Protein AF-0000000070239220 (afdb_homodimer)

Solvent-accessible surface area (backbone atoms only — not comparable to full-atom values): 34976 Å² total; per-residue (Å²): 115,67,66,60,52,52,52,52,50,42,52,51,50,50,53,52,44,49,51,51,50,47,41,50,63,48,52,51,47,48,36,52,53,47,29,53,50,51,44,51,50,52,48,49,52,55,51,51,43,51,50,46,32,50,49,43,51,51,52,51,48,51,51,37,49,49,39,42,51,51,45,46,50,51,21,50,51,42,45,51,52,50,48,52,51,50,51,52,51,44,51,52,46,50,51,46,41,48,52,52,52,50,46,66,74,71,43,52,73,71,55,46,62,73,40,43,66,61,53,51,53,50,52,50,56,49,66,66,61,71,78,90,71,91,55,72,64,49,43,61,66,74,70,52,68,68,43,73,66,58,52,35,48,31,51,48,28,55,63,66,47,47,94,58,44,47,92,70,33,49,27,75,65,19,43,5,42,31,43,45,69,43,93,84,26,35,35,42,32,39,34,96,62,67,53,83,83,69,83,90,48,88,60,19,19,68,59,49,39,32,34,36,33,64,55,68,45,75,70,48,77,46,31,42,38,29,38,36,62,72,31,45,23,36,34,43,39,38,26,33,83,78,47,50,31,70,53,84,50,51,65,41,36,85,14,39,20,91,39,25,46,26,45,34,37,52,70,92,45,35,30,39,23,37,53,65,41,73,44,80,42,88,47,45,49,85,56,50,40,43,30,40,38,40,28,58,80,78,21,37,41,33,36,29,28,70,92,56,49,28,69,70,46,77,48,77,49,88,72,73,68,49,30,20,46,31,40,32,41,76,27,49,38,40,29,49,53,131,114,67,64,61,52,52,54,51,49,44,51,50,49,51,52,51,45,49,52,50,50,47,40,51,62,50,53,50,46,48,37,52,53,47,29,54,52,51,43,50,51,52,49,49,51,55,50,52,42,51,49,44,32,51,50,42,52,52,51,50,49,50,51,38,49,49,39,43,51,51,43,44,50,51,19,49,51,42,46,50,52,50,49,51,50,51,52,52,50,44,50,52,44,49,53,46,40,51,50,50,51,48,46,66,73,71,42,53,74,70,55,46,62,74,40,43,65,61,54,49,54,48,52,50,58,49,67,66,62,72,78,90,72,92,56,72,64,49,44,59,66,75,70,54,67,67,44,72,66,57,51,40,50,30,52,47,29,55,60,69,52,38,90,63,45,46,90,70,35,49,27,75,64,19,43,6,41,31,42,46,68,44,94,84,26,36,34,41,34,38,36,97,60,67,54,83,79,71,79,89,46,87,61,18,21,68,59,49,41,33,33,35,34,63,56,66,44,74,71,49,78,46,32,43,38,31,39,37,62,72,32,46,22,37,33,44,40,38,25,33,82,78,47,49,31,70,52,85,48,51,64,40,35,86,14,39,19,90,39,27,47,26,44,34,36,52,68,79,46,38,30,39,24,38,53,64,41,74,46,81,60,65,47,70,44,80,57,51,41,42,30,41,38,40,29,59,79,76,20,36,40,35,35,29,29,69,92,64,45,29,66,70,46,77,47,77,49,88,73,73,69,49,30,20,47,32,40,31,39,76,29,48,40,38,30,50,53,129

Foldseek 3Di:
DVVVVVVVVVVVVVVVVVVVVCCVVPVVVVVVVVVVVVVVVVVVVVVVVVVVVVVVVVVLVVQLVVLQVVLVVQLVVVVVVVVVVVVVLVVLLVVLVVVVVVCVVPPDPVRCVVCVVVNVVSVVVNVVDDDDDDDCSNDRDPCSNDDQVCVLVVVLVQVVVVVAADPWFWDPLAFEQQWDADPRRFKIFGHPDGNPPDDNDQNYAYPFRKTWTPDWAFAFKHKWKKFCQFAQWKKKFKFDPPQGRYDDDLSNPAQCCQTHWIWTGHHPWIWIGHNNDIDTFPDPDDARMWMWMDHQVQQKIWIARNVVSDTRDMDGDNDDDTMIIMMGGNGGMMGIDD/DVVVVVVVVVVVVVVVVVVVVCCVVPVVVVVVVVVVVVVVVVVVVVVVVVVVVVVVVVVLVVQLVVLQVVLVVQLVVVVVVVVVVVVVLVVLLVVLVVVVVVCVVPPDPVRCVVCVVVNVVSVVVNVVDDDDDDDCSNDRDPCSNDDPVCVLVVLLVCVVVVVPADPWAWDPLAFEQQWDADPRRFKIFGHPDGNPPDDNDQRYAYPFRKTWTPDWAFAFKHKWKKFCQFAQWKKKFKFDPPQGRYDDDLSNPAQCCQTHWIWTGHHQWTWIGHNNDIDTQPDPDDARMWMWMDHQVQQKIWIARNVVSDTRDMDGDNHDPTMIIMMGGNGGMMGIDD

Secondary structure (DSSP, 8-state):
-HHHHHHHHHHHHHHHHHHHHHIIIIIIHHHHHHHHHHHHHHHHHHHHHHHHHHHHHHHHHHHHHHHHHHHHHHHHHHHHHHHHHHHHHHHHHHHHHHHHHHHHHH--HHHHHHTHHHHHHHHHHHHTSPPP---GGGS--GGGG--HHHHHHHHHHHHHSGGGS----B-GGG--TTEEE-TTS-EEEE-SS--S-SPP-TTS-SSS-EEEBS--B-SSEEEEEEE-TT-SEEEEEEEETT---SSSSGGGSTTSSTTEEEEEEETTEEEEEETTEEEEE--SS--SEEEEEEETTTTEEEEEETTTTEEEEEEE----SSEEEEEEESSSEEEEE-/-HHHHHHHHHHHHHHHHHHHHHIIIIIIHHHHHHHHHHHHHHHHHHHHHHHHHHHHHHHHHHHHHHHHHHHHHHHHHHHHHHHHHHHHHHHHHHHHHHHHHHHHHH--HHHHHHTHHHHHHHHHHHHTSPPP---GGGS--GGGG--HHHHHHHHHHHHHTGGG-----B-GGG--TTEEE-TTS-EEEE-SS--S-SPP-TTS-SSS-EEEBS--B-SSEEEEEEE-TT-SEEEEEEEETT---SSSSTTTSTTSSTTEEEEEEETTEEEEEETTEEEE---SS--SEEEEEEETTTTEEEEEETTTTEEEEEEE----SSEEEEEEESSSEEEEE-

Structure (mmCIF, N/CA/C/O backbone):
data_AF-0000000070239220-model_v1
#
loop_
_entity.id
_entity.type
_entity.pdbx_description
1 polymer 'B box and SPRY domain-containing protein'
#
loop_
_atom_site.group_PDB
_atom_site.id
_atom_site.type_symbol
_atom_site.label_atom_id
_atom_site.label_alt_id
_atom_site.label_comp_id
_atom_site.label_asym_id
_atom_site.label_entity_id
_atom_site.label_seq_id
_atom_site.pdbx_PDB_ins_code
_atom_site.Cartn_x
_atom_site.Cartn_y
_atom_site.Cartn_z
_atom_site.occupancy
_atom_site.B_iso_or_equiv
_atom_site.auth_seq_id
_atom_site.auth_comp_id
_atom_site.auth_asym_id
_atom_site.auth_atom_id
_atom_site.pdbx_PDB_model_num
ATOM 1 N N . MET A 1 1 ? 4.785 69.188 37.031 1 77.25 1 MET A N 1
ATOM 2 C CA . MET A 1 1 ? 4.602 68.688 35.688 1 77.25 1 MET A CA 1
ATOM 3 C C . MET A 1 1 ? 5.395 67.375 35.5 1 77.25 1 MET A C 1
ATOM 5 O O . MET A 1 1 ? 4.828 66.312 35.125 1 77.25 1 MET A O 1
ATOM 9 N N . LEU A 1 2 ? 6.551 67.375 36.094 1 84.62 2 LEU A N 1
ATOM 10 C CA . LEU A 1 2 ? 7.418 66.25 35.875 1 84.62 2 LEU A CA 1
ATOM 11 C C . LEU A 1 2 ? 7.02 65.062 36.781 1 84.62 2 LEU A C 1
ATOM 13 O O . LEU A 1 2 ? 7.023 63.906 36.344 1 84.62 2 LEU A O 1
ATOM 17 N N . GLN A 1 3 ? 6.461 65.312 38 1 88.19 3 GLN A N 1
ATOM 18 C CA . GLN A 1 3 ? 6.047 64.312 38.938 1 88.19 3 GLN A CA 1
ATOM 19 C C . GLN A 1 3 ? 4.891 63.469 38.406 1 88.19 3 GLN A C 1
ATOM 21 O O . GLN A 1 3 ? 4.895 62.25 38.5 1 88.19 3 GLN A O 1
ATOM 26 N N . ASN A 1 4 ? 4 64.188 37.812 1 87.81 4 ASN A N 1
ATOM 27 C CA . ASN A 1 4 ? 2.84 63.5 37.25 1 87.81 4 ASN A CA 1
ATOM 28 C C . ASN A 1 4 ? 3.236 62.562 36.125 1 87.81 4 ASN A C 1
ATOM 30 O O . ASN A 1 4 ? 2.674 61.469 35.969 1 87.81 4 ASN A O 1
ATOM 34 N N . LYS A 1 5 ? 4.238 63 35.375 1 88.75 5 LYS A N 1
ATOM 35 C CA . LYS A 1 5 ? 4.707 62.188 34.25 1 88.75 5 LYS A CA 1
ATOM 36 C C . LYS A 1 5 ? 5.379 60.906 34.75 1 88.75 5 LYS A C 1
ATOM 38 O O . LYS A 1 5 ? 5.195 59.812 34.156 1 88.75 5 LYS A O 1
ATOM 43 N N . ILE A 1 6 ? 6.121 60.969 35.844 1 90.81 6 ILE A N 1
ATOM 44 C CA . ILE A 1 6 ? 6.82 59.844 36.406 1 90.81 6 ILE A CA 1
ATOM 45 C C . ILE A 1 6 ? 5.812 58.844 37 1 90.81 6 ILE A C 1
ATOM 47 O O . ILE A 1 6 ? 5.969 57.625 36.875 1 90.81 6 ILE A O 1
ATOM 51 N N . VAL A 1 7 ? 4.789 59.438 37.625 1 92.25 7 VAL A N 1
ATOM 52 C CA . VAL A 1 7 ? 3.746 58.594 38.219 1 92.25 7 VAL A CA 1
ATOM 53 C C . VAL A 1 7 ? 3.039 57.812 37.094 1 92.25 7 VAL A C 1
ATOM 55 O O . VAL A 1 7 ? 2.77 56.625 37.25 1 92.25 7 VAL A O 1
ATOM 58 N N . ASP A 1 8 ? 2.76 58.531 35.969 1 91.56 8 ASP A N 1
ATOM 59 C CA . ASP A 1 8 ? 2.125 57.875 34.844 1 91.56 8 ASP A CA 1
ATOM 60 C C . ASP A 1 8 ? 3.004 56.75 34.281 1 91.56 8 ASP A C 1
ATOM 62 O O . ASP A 1 8 ? 2.504 55.719 33.875 1 91.56 8 ASP A O 1
ATOM 66 N N . GLN A 1 9 ? 4.266 57.031 34.219 1 90.44 9 GLN A N 1
ATOM 67 C CA . GLN A 1 9 ? 5.207 56.031 33.688 1 90.44 9 GLN A CA 1
ATOM 68 C C . GLN A 1 9 ? 5.273 54.812 34.625 1 90.44 9 GLN A C 1
ATOM 70 O O . GLN A 1 9 ? 5.355 53.688 34.156 1 90.44 9 GLN A O 1
ATOM 75 N N . CYS A 1 10 ? 5.238 55 35.906 1 92.12 10 CYS A N 1
ATOM 76 C CA . CYS A 1 10 ? 5.254 53.906 36.875 1 92.12 10 CYS A CA 1
ATOM 77 C C . CYS A 1 10 ? 4.008 53.031 36.75 1 92.12 10 CYS A C 1
ATOM 79 O O . CYS A 1 10 ? 4.082 51.812 36.844 1 92.12 10 CYS A O 1
ATOM 81 N N . GLU A 1 11 ? 2.877 53.688 36.469 1 93.56 11 GLU A N 1
ATOM 82 C CA . GLU A 1 11 ? 1.635 52.938 36.281 1 93.56 11 GLU A CA 1
ATOM 83 C C . GLU A 1 11 ? 1.692 52.094 35 1 93.56 11 GLU A C 1
ATOM 85 O O . GLU A 1 11 ? 1.201 50.969 35 1 93.56 11 GLU A O 1
ATOM 90 N N . ARG A 1 12 ? 2.262 52.688 33.969 1 91.56 12 ARG A N 1
ATOM 91 C CA . ARG A 1 12 ? 2.406 51.938 32.688 1 91.56 12 ARG A CA 1
ATOM 92 C C . ARG A 1 12 ? 3.314 50.75 32.875 1 91.56 12 ARG A C 1
ATOM 94 O O . ARG A 1 12 ? 3.025 49.656 32.344 1 91.56 12 ARG A O 1
ATOM 101 N N . LEU A 1 13 ? 4.375 50.906 33.625 1 92.38 13 LEU A N 1
ATOM 102 C CA . LEU A 1 13 ? 5.312 49.812 33.844 1 92.38 13 LEU A CA 1
ATOM 103 C C . LEU A 1 13 ? 4.664 48.719 34.688 1 92.38 13 LEU A C 1
ATOM 105 O O . LEU A 1 13 ? 4.91 47.531 34.469 1 92.38 13 LEU A O 1
ATOM 109 N N . GLN A 1 14 ? 3.83 49.156 35.594 1 93.12 14 GLN A N 1
ATOM 110 C CA . GLN A 1 14 ? 3.121 48.188 36.438 1 93.12 14 GLN A CA 1
ATOM 111 C C . GLN A 1 14 ? 2.148 47.344 35.594 1 93.12 14 GLN A C 1
ATOM 113 O O . GLN A 1 14 ? 2.025 46.125 35.781 1 93.12 14 GLN A O 1
ATOM 118 N N . LEU A 1 15 ? 1.461 48.062 34.656 1 93.31 15 LEU A N 1
ATOM 119 C CA . LEU A 1 15 ? 0.522 47.375 33.781 1 93.31 15 LEU A CA 1
ATOM 120 C C . LEU A 1 15 ? 1.254 46.406 32.844 1 93.31 15 LEU A C 1
ATOM 122 O O . LEU A 1 15 ? 0.785 45.281 32.594 1 93.31 15 LEU A O 1
ATOM 126 N N . GLN A 1 16 ? 2.326 46.875 32.344 1 92.56 16 GLN A N 1
ATOM 127 C CA . GLN A 1 16 ? 3.135 46.031 31.484 1 92.56 16 GLN A CA 1
ATOM 128 C C . GLN A 1 16 ? 3.641 44.781 32.219 1 92.56 16 GLN A C 1
ATOM 130 O O . GLN A 1 16 ? 3.588 43.656 31.703 1 92.56 16 GLN A O 1
ATOM 135 N N . SER A 1 17 ? 4.129 44.969 33.469 1 93.94 17 SER A N 1
ATOM 136 C CA . SER A 1 17 ? 4.609 43.844 34.281 1 93.94 17 SER A CA 1
ATOM 137 C C . SER A 1 17 ? 3.484 42.875 34.594 1 93.94 17 SER A C 1
ATOM 139 O O . SER A 1 17 ? 3.701 41.656 34.594 1 93.94 17 SER A O 1
ATOM 141 N N . ALA A 1 18 ? 2.34 43.406 34.812 1 94.31 18 ALA A N 1
ATOM 142 C CA . ALA A 1 18 ? 1.188 42.531 35.094 1 94.31 18 ALA A CA 1
ATOM 143 C C . ALA A 1 18 ? 0.81 41.719 33.875 1 94.31 18 ALA A C 1
ATOM 145 O O . ALA A 1 18 ? 0.438 40.531 34.031 1 94.31 18 ALA A O 1
ATOM 146 N N . GLY A 1 19 ? 0.86 42.312 32.719 1 93.31 19 GLY A N 1
ATOM 147 C CA . GLY A 1 19 ? 0.579 41.625 31.5 1 93.31 19 GLY A CA 1
ATOM 148 C C . GLY A 1 19 ? 1.544 40.469 31.234 1 93.31 19 GLY A C 1
ATOM 149 O O . GLY A 1 19 ? 1.129 39.375 30.844 1 93.31 19 GLY A O 1
ATOM 150 N N . ILE A 1 20 ? 2.791 40.719 31.438 1 94.44 20 ILE A N 1
ATOM 151 C CA . ILE A 1 20 ? 3.826 39.719 31.219 1 94.44 20 ILE A CA 1
ATOM 152 C C . ILE A 1 20 ? 3.672 38.594 32.25 1 94.44 20 ILE A C 1
ATOM 154 O O . ILE A 1 20 ? 3.822 37.406 31.922 1 94.44 20 ILE A O 1
ATOM 158 N N . THR A 1 21 ? 3.357 39 33.469 1 94.06 21 THR A N 1
ATOM 159 C CA . THR A 1 21 ? 3.158 38 34.531 1 94.06 21 THR A CA 1
ATOM 160 C C . THR A 1 21 ? 1.992 37.062 34.188 1 94.06 21 THR A C 1
ATOM 162 O O . THR A 1 21 ? 2.08 35.875 34.375 1 94.06 21 THR A O 1
ATOM 165 N N . LYS A 1 22 ? 0.967 37.688 33.719 1 93.75 22 LYS A N 1
ATOM 166 C CA . LYS A 1 22 ? -0.201 36.906 33.312 1 93.75 22 LYS A CA 1
ATOM 167 C C . LYS A 1 22 ? 0.132 35.969 32.156 1 93.75 22 LYS A C 1
ATOM 169 O O . LYS A 1 22 ? -0.291 34.812 32.156 1 93.75 22 LYS A O 1
ATOM 174 N N . TYR A 1 23 ? 0.876 36.469 31.203 1 94.06 23 TYR A N 1
ATOM 175 C CA . TYR A 1 23 ? 1.296 35.688 30.047 1 94.06 23 TYR A CA 1
ATOM 176 C C . TYR A 1 23 ? 2.113 34.469 30.484 1 94.06 23 TYR A C 1
ATOM 178 O O . TYR A 1 23 ? 1.866 33.344 30.047 1 94.06 23 TYR A O 1
ATOM 186 N N . VAL A 1 24 ? 3.004 34.656 31.375 1 92.31 24 VAL A N 1
ATOM 187 C CA . VAL A 1 24 ? 3.895 33.594 31.812 1 92.31 24 VAL A CA 1
ATOM 188 C C . VAL A 1 24 ? 3.113 32.594 32.656 1 92.31 24 VAL A C 1
ATOM 190 O O . VAL A 1 24 ? 3.252 31.375 32.469 1 92.31 24 VAL A O 1
ATOM 193 N N . ALA A 1 25 ? 2.229 33.062 33.469 1 92.38 25 ALA A N 1
ATOM 194 C CA . ALA A 1 25 ? 1.526 32.188 34.406 1 92.38 25 ALA A CA 1
ATOM 195 C C . ALA A 1 25 ? 0.397 31.422 33.719 1 92.38 25 ALA A C 1
ATOM 197 O O . ALA A 1 25 ? 0.183 30.25 34 1 92.38 25 ALA A O 1
ATOM 198 N N . GLU A 1 26 ? -0.271 32.062 32.781 1 92.12 26 GLU A N 1
ATOM 199 C CA . GLU A 1 26 ? -1.47 31.438 32.219 1 92.12 26 GLU A CA 1
ATOM 200 C C . GLU A 1 26 ? -1.203 30.875 30.828 1 92.12 26 GLU A C 1
ATOM 202 O O . GLU A 1 26 ? -1.438 29.703 30.562 1 92.12 26 GLU A O 1
ATOM 207 N N . VAL A 1 27 ? -0.633 31.688 29.969 1 92.31 27 VAL A N 1
ATOM 208 C CA . VAL A 1 27 ? -0.494 31.312 28.578 1 92.31 27 VAL A CA 1
ATOM 209 C C . VAL A 1 27 ? 0.614 30.266 28.422 1 92.31 27 VAL A C 1
ATOM 211 O O . VAL A 1 27 ? 0.403 29.203 27.844 1 92.31 27 VAL A O 1
ATOM 214 N N . LEU A 1 28 ? 1.812 30.516 28.984 1 93.56 28 LEU A N 1
ATOM 215 C CA . LEU A 1 28 ? 2.936 29.594 28.844 1 93.56 28 LEU A CA 1
ATOM 216 C C . LEU A 1 28 ? 2.672 28.297 29.578 1 93.56 28 LEU A C 1
ATOM 218 O O . LEU A 1 28 ? 3.014 27.219 29.078 1 93.56 28 LEU A O 1
ATOM 222 N N . SER A 1 29 ? 2.07 28.422 30.75 1 92.44 29 SER A N 1
ATOM 223 C CA . SER A 1 29 ? 1.716 27.219 31.5 1 92.44 29 SER A CA 1
ATOM 224 C C . SER A 1 29 ? 0.674 26.391 30.75 1 92.44 29 SER A C 1
ATOM 226 O O . SER A 1 29 ? 0.744 25.156 30.734 1 92.44 29 SER A O 1
ATOM 228 N N . GLY A 1 30 ? -0.307 27.047 30.188 1 93.56 30 GLY A N 1
ATOM 229 C CA . GLY A 1 30 ? -1.313 26.375 29.391 1 93.56 30 GLY A CA 1
ATOM 230 C C . GLY A 1 30 ? -0.742 25.703 28.156 1 93.56 30 GLY A C 1
ATOM 231 O O . GLY A 1 30 ? -1.149 24.594 27.797 1 93.56 30 GLY A O 1
ATOM 232 N N . LYS A 1 31 ? 0.193 26.359 27.562 1 93.69 31 LYS A N 1
ATOM 233 C CA . LYS A 1 31 ? 0.838 25.797 26.375 1 93.69 31 LYS A CA 1
ATOM 234 C C . LYS A 1 31 ? 1.637 24.547 26.719 1 93.69 31 LYS A C 1
ATOM 236 O O . LYS A 1 31 ? 1.677 23.594 25.922 1 93.69 31 LYS A O 1
ATOM 241 N N . ASN A 1 32 ? 2.277 24.641 27.844 1 93.12 32 ASN A N 1
ATOM 242 C CA . ASN A 1 32 ? 3.035 23.469 28.281 1 93.12 32 ASN A CA 1
ATOM 243 C C . ASN A 1 32 ? 2.125 22.266 28.516 1 93.12 32 ASN A C 1
ATOM 245 O O . ASN A 1 32 ? 2.449 21.141 28.109 1 93.12 32 ASN A O 1
ATOM 249 N N . GLN A 1 33 ? 1.021 22.531 29.125 1 94.62 33 GLN A N 1
ATOM 250 C CA . GLN A 1 33 ? 0.059 21.453 29.391 1 94.62 33 GLN A CA 1
ATOM 251 C C . GLN A 1 33 ? -0.51 20.906 28.094 1 94.62 33 GLN A C 1
ATOM 253 O O . GLN A 1 33 ? -0.694 19.688 27.953 1 94.62 33 GLN A O 1
ATOM 258 N N . ARG A 1 34 ? -0.78 21.703 27.172 1 94.62 34 ARG A N 1
ATOM 259 C CA . ARG A 1 34 ? -1.303 21.266 25.875 1 94.62 34 ARG A CA 1
ATOM 260 C C . ARG A 1 34 ? -0.269 20.453 25.109 1 94.62 34 ARG A C 1
ATOM 262 O O . ARG A 1 34 ? -0.614 19.484 24.438 1 94.62 34 ARG A O 1
ATOM 269 N N . ALA A 1 35 ? 0.93 20.906 25.203 1 94.88 35 ALA A N 1
ATOM 270 C CA . ALA A 1 35 ? 2.004 20.172 24.531 1 94.88 35 ALA A CA 1
ATOM 271 C C . ALA A 1 35 ? 2.107 18.75 25.062 1 94.88 35 ALA A C 1
ATOM 273 O O . ALA A 1 35 ? 2.25 17.812 24.281 1 94.88 35 ALA A O 1
ATOM 274 N N . VAL A 1 36 ? 1.974 18.594 26.328 1 95.69 36 VAL A N 1
ATOM 275 C CA . VAL A 1 36 ? 2.066 17.281 26.953 1 95.69 36 VAL A CA 1
ATOM 276 C C . VAL A 1 36 ? 0.874 16.422 26.516 1 95.69 36 VAL A C 1
ATOM 278 O O . VAL A 1 36 ? 1.038 15.258 26.141 1 95.69 36 VAL A O 1
ATOM 281 N N . SER A 1 37 ? -0.277 17 26.516 1 95.69 37 SER A N 1
ATOM 282 C CA . SER A 1 37 ? -1.488 16.266 26.172 1 95.69 37 SER A CA 1
ATOM 283 C C . SER A 1 37 ? -1.488 15.875 24.688 1 95.69 37 SER A C 1
ATOM 285 O O . SER A 1 37 ? -1.846 14.75 24.344 1 95.69 37 SER A O 1
ATOM 287 N N . THR A 1 38 ? -1.086 16.797 23.891 1 94.56 38 THR A N 1
ATOM 288 C CA . THR A 1 38 ? -1.058 16.516 22.453 1 94.56 38 THR A CA 1
ATOM 289 C C . THR A 1 38 ? -0.006 15.461 22.125 1 94.56 38 THR A C 1
ATOM 291 O O . THR A 1 38 ? -0.222 14.609 21.25 1 94.56 38 THR A O 1
ATOM 294 N N . ALA A 1 39 ? 1.092 15.578 22.797 1 96.5 39 ALA A N 1
ATOM 295 C CA . ALA A 1 39 ? 2.133 14.57 22.609 1 96.5 39 ALA A CA 1
ATOM 296 C C . ALA A 1 39 ? 1.635 13.18 23 1 96.5 39 ALA A C 1
ATOM 298 O O . ALA A 1 39 ? 1.886 12.195 22.312 1 96.5 39 ALA A O 1
ATOM 299 N N . SER A 1 40 ? 0.919 13.148 24.078 1 96.38 40 SER A N 1
ATOM 300 C CA . SER A 1 40 ? 0.359 11.883 24.547 1 96.38 40 SER A CA 1
ATOM 301 C C . SER A 1 40 ? -0.648 11.32 23.547 1 96.38 40 SER A C 1
ATOM 303 O O . SER A 1 40 ? -0.646 10.125 23.266 1 96.38 40 SER A O 1
ATOM 305 N N . ALA A 1 41 ? -1.457 12.172 23.062 1 93.62 41 ALA A N 1
ATOM 306 C CA . ALA A 1 41 ? -2.441 11.75 22.062 1 93.62 41 ALA A CA 1
ATOM 307 C C . ALA A 1 41 ? -1.759 11.25 20.797 1 93.62 41 ALA A C 1
ATOM 309 O O . ALA A 1 41 ? -2.191 10.258 20.203 1 93.62 41 ALA A O 1
ATOM 310 N N . ALA A 1 42 ? -0.726 11.93 20.422 1 94.94 42 ALA A N 1
ATOM 311 C CA . ALA A 1 42 ? 0.02 11.531 19.234 1 94.94 42 ALA A CA 1
ATOM 312 C C . ALA A 1 42 ? 0.638 10.141 19.406 1 94.94 42 ALA A C 1
ATOM 314 O O . ALA A 1 42 ? 0.595 9.32 18.5 1 94.94 42 ALA A O 1
ATOM 315 N N . ARG A 1 43 ? 1.202 9.898 20.594 1 96.81 43 ARG A N 1
ATOM 316 C CA . ARG A 1 43 ? 1.784 8.586 20.875 1 96.81 43 ARG A CA 1
ATOM 317 C C . ARG A 1 43 ? 0.725 7.492 20.828 1 96.81 43 ARG A C 1
ATOM 319 O O . ARG A 1 43 ? 0.961 6.422 20.266 1 96.81 43 ARG A O 1
ATOM 326 N N . GLU A 1 44 ? -0.384 7.793 21.375 1 94.81 44 GLU A N 1
ATOM 327 C CA . GLU A 1 44 ? -1.465 6.816 21.422 1 94.81 44 GLU A CA 1
ATOM 328 C C . GLU A 1 44 ? -1.938 6.453 20.016 1 94.81 44 GLU A C 1
ATOM 330 O O . GLU A 1 44 ? -2.242 5.289 19.734 1 94.81 44 GLU A O 1
ATOM 335 N N . VAL A 1 45 ? -2.025 7.43 19.188 1 93.62 45 VAL A N 1
ATOM 336 C CA . VAL A 1 45 ? -2.455 7.184 17.812 1 93.62 45 VAL A CA 1
ATOM 337 C C . VAL A 1 45 ? -1.464 6.25 17.125 1 93.62 45 VAL A C 1
ATOM 339 O O . VAL A 1 45 ? -1.865 5.289 16.469 1 93.62 45 VAL A O 1
ATOM 342 N N . VAL A 1 46 ? -0.182 6.469 17.281 1 96.19 46 VAL A N 1
ATOM 343 C CA . VAL A 1 46 ? 0.859 5.652 16.672 1 96.19 46 VAL A CA 1
ATOM 344 C C . VAL A 1 46 ? 0.745 4.211 17.172 1 96.19 46 VAL A C 1
ATOM 346 O O . VAL A 1 46 ? 0.75 3.273 16.359 1 96.19 46 VAL A O 1
ATOM 349 N N . ILE A 1 47 ? 0.517 4.09 18.438 1 96.94 47 ILE A N 1
ATOM 350 C CA . ILE A 1 47 ? 0.461 2.77 19.047 1 96.94 47 ILE A CA 1
ATOM 351 C C . ILE A 1 47 ? -0.796 2.037 18.578 1 96.94 47 ILE A C 1
ATOM 353 O O . ILE A 1 47 ? -0.739 0.857 18.219 1 96.94 47 ILE A O 1
ATOM 357 N N . GLN A 1 48 ? -1.854 2.73 18.562 1 94.5 48 GLN A N 1
ATOM 358 C CA . GLN A 1 48 ? -3.119 2.125 18.156 1 94.5 48 GLN A CA 1
ATOM 359 C C . GLN A 1 48 ? -3.074 1.669 16.703 1 94.5 48 GLN A C 1
ATOM 361 O O . GLN A 1 48 ? -3.518 0.566 16.375 1 94.5 48 GLN A O 1
ATOM 366 N N . ARG A 1 49 ? -2.572 2.49 15.844 1 93.81 49 ARG A N 1
ATOM 367 C CA . ARG A 1 49 ? -2.52 2.164 14.422 1 93.81 49 ARG A CA 1
ATOM 368 C C . ARG A 1 49 ? -1.608 0.967 14.164 1 93.81 49 ARG A C 1
ATOM 370 O O . ARG A 1 49 ? -1.972 0.049 13.43 1 93.81 49 ARG A O 1
ATOM 377 N N . LEU A 1 50 ? -0.466 0.978 14.859 1 96.5 50 LEU A N 1
ATOM 378 C CA . LEU A 1 50 ? 0.466 -0.122 14.633 1 96.5 50 LEU A CA 1
ATOM 379 C C . LEU A 1 50 ? -0.051 -1.41 15.266 1 96.5 50 LEU A C 1
ATOM 381 O O . LEU A 1 50 ? 0.216 -2.504 14.766 1 96.5 50 LEU A O 1
ATOM 385 N N . SER A 1 51 ? -0.819 -1.246 16.375 1 95.25 51 SER A N 1
ATOM 386 C CA . SER A 1 51 ? -1.438 -2.42 16.984 1 95.25 51 SER A CA 1
ATOM 387 C C . SER A 1 51 ? -2.422 -3.084 16.016 1 95.25 51 SER A C 1
ATOM 389 O O . SER A 1 51 ? -2.496 -4.312 15.953 1 95.25 51 SER A O 1
ATOM 391 N N . LEU A 1 52 ? -3.127 -2.295 15.305 1 92.5 52 LEU A N 1
ATOM 392 C CA . LEU A 1 52 ? -4.07 -2.844 14.336 1 92.5 52 LEU A CA 1
ATOM 393 C C . LEU A 1 52 ? -3.334 -3.568 13.211 1 92.5 52 LEU A C 1
ATOM 395 O O . LEU A 1 52 ? -3.775 -4.629 12.758 1 92.5 52 LEU A O 1
ATOM 399 N N . VAL A 1 53 ? -2.252 -3.035 12.766 1 93.94 53 VAL A N 1
ATOM 400 C CA . VAL A 1 53 ? -1.449 -3.658 11.719 1 93.94 53 VAL A CA 1
ATOM 401 C C . VAL A 1 53 ? -0.91 -5 12.211 1 93.94 53 VAL A C 1
ATOM 403 O O . VAL A 1 53 ? -0.957 -5.996 11.484 1 93.94 53 VAL A O 1
ATOM 406 N N . ARG A 1 54 ? -0.441 -4.965 13.445 1 94.88 54 ARG A N 1
ATOM 407 C CA . ARG A 1 54 ? 0.078 -6.199 14.023 1 94.88 54 ARG A CA 1
ATOM 408 C C . ARG A 1 54 ? -1.009 -7.266 14.102 1 94.88 54 ARG A C 1
ATOM 410 O O . ARG A 1 54 ? -0.76 -8.438 13.812 1 94.88 54 ARG A O 1
ATOM 417 N N . SER A 1 55 ? -2.18 -6.832 14.453 1 93.94 55 SER A N 1
ATOM 418 C CA . SER A 1 55 ? -3.299 -7.766 14.523 1 93.94 55 SER A CA 1
ATOM 419 C C . SER A 1 55 ? -3.621 -8.352 13.156 1 93.94 55 SER A C 1
ATOM 421 O O . SER A 1 55 ? -3.906 -9.539 13.031 1 93.94 55 SER A O 1
ATOM 423 N N . LEU A 1 56 ? -3.604 -7.523 12.172 1 92.94 56 LEU A N 1
ATOM 424 C CA . LEU A 1 56 ? -3.834 -7.992 10.812 1 92.94 56 LEU A CA 1
ATOM 425 C C . LEU A 1 56 ? -2.787 -9.023 10.414 1 92.94 56 LEU A C 1
ATOM 427 O O . LEU A 1 56 ? -3.117 -10.047 9.812 1 92.94 56 LEU A O 1
ATOM 431 N N . CYS A 1 57 ? -1.509 -8.734 10.734 1 94.38 57 CYS A N 1
ATOM 432 C CA . CYS A 1 57 ? -0.423 -9.648 10.398 1 94.38 57 CYS A CA 1
ATOM 433 C C . CYS A 1 57 ? -0.613 -11 11.078 1 94.38 57 CYS A C 1
ATOM 435 O O . CYS A 1 57 ? -0.417 -12.047 10.461 1 94.38 57 CYS A O 1
ATOM 437 N N . GLU A 1 58 ? -1.037 -10.953 12.328 1 95.19 58 GLU A N 1
ATOM 438 C CA . GLU A 1 58 ? -1.27 -12.188 13.07 1 95.19 58 GLU A CA 1
ATOM 439 C C . GLU A 1 58 ? -2.408 -12.992 12.461 1 95.19 58 GLU A C 1
ATOM 441 O O . GLU A 1 58 ? -2.297 -14.211 12.297 1 95.19 58 GLU A O 1
ATOM 446 N N . SER A 1 59 ? -3.453 -12.32 12.133 1 94.44 59 SER A N 1
ATOM 447 C CA . SER A 1 59 ? -4.602 -12.992 11.531 1 94.44 59 SER A CA 1
ATOM 448 C C . SER A 1 59 ? -4.242 -13.602 10.188 1 94.44 59 SER A C 1
ATOM 450 O O . SER A 1 59 ? -4.629 -14.734 9.883 1 94.44 59 SER A O 1
ATOM 452 N N . GLU A 1 60 ? -3.533 -12.875 9.414 1 94.94 60 GLU A N 1
ATOM 453 C CA . GLU A 1 60 ? -3.125 -13.367 8.102 1 94.94 60 GLU A CA 1
ATOM 454 C C . GLU A 1 60 ? -2.174 -14.555 8.227 1 94.94 60 GLU A C 1
ATOM 456 O O . GLU A 1 60 ? -2.27 -15.516 7.465 1 94.94 60 GLU A O 1
ATOM 461 N N . GLU A 1 61 ? -1.28 -14.453 9.188 1 97.19 61 GLU A N 1
ATOM 462 C CA . GLU A 1 61 ? -0.359 -15.562 9.422 1 97.19 61 GLU A CA 1
ATOM 463 C C . GLU A 1 61 ? -1.113 -16.844 9.789 1 97.19 61 GLU A C 1
ATOM 465 O O . GLU A 1 61 ? -0.84 -17.906 9.234 1 97.19 61 GLU A O 1
ATOM 470 N N . GLN A 1 62 ? -2.053 -16.672 10.664 1 97.25 62 GLN A N 1
ATOM 471 C CA . GLN A 1 62 ? -2.848 -17.828 11.086 1 97.25 62 GLN A CA 1
ATOM 472 C C . GLN A 1 62 ? -3.646 -18.406 9.914 1 97.25 62 GLN A C 1
ATOM 474 O O . GLN A 1 62 ? -3.699 -19.609 9.734 1 97.25 62 GLN A O 1
ATOM 479 N N . ARG A 1 63 ? -4.223 -17.562 9.164 1 97.12 63 ARG A N 1
ATOM 480 C CA . ARG A 1 63 ? -5.008 -18 8.016 1 97.12 63 ARG A CA 1
ATOM 481 C C . ARG A 1 63 ? -4.148 -18.781 7.035 1 97.12 63 ARG A C 1
ATOM 483 O O . ARG A 1 63 ? -4.531 -19.875 6.605 1 97.12 63 ARG A O 1
ATOM 490 N N . LEU A 1 64 ? -2.986 -18.234 6.688 1 97.81 64 LEU A N 1
ATOM 491 C CA . LEU A 1 64 ? -2.115 -18.875 5.707 1 97.81 64 LEU A CA 1
ATOM 492 C C . LEU A 1 64 ? -1.557 -20.188 6.246 1 97.81 64 LEU A C 1
ATOM 494 O O . LEU A 1 64 ? -1.466 -21.172 5.512 1 97.81 64 LEU A O 1
ATOM 498 N N . LEU A 1 65 ? -1.173 -20.203 7.531 1 98.12 65 LEU A N 1
ATOM 499 C CA . LEU A 1 65 ? -0.653 -21.422 8.125 1 98.12 65 LEU A CA 1
ATOM 500 C C . LEU A 1 65 ? -1.731 -22.5 8.172 1 98.12 65 LEU A C 1
ATOM 502 O O . LEU A 1 65 ? -1.444 -23.688 7.957 1 98.12 65 LEU A O 1
ATOM 506 N N . GLU A 1 66 ? -2.984 -22.094 8.43 1 98.25 66 GLU A N 1
ATOM 507 C CA . GLU A 1 66 ? -4.098 -23.047 8.383 1 98.25 66 GLU A CA 1
ATOM 508 C C . GLU A 1 66 ? -4.305 -23.594 6.973 1 98.25 66 GLU A C 1
ATOM 510 O O . GLU A 1 66 ? -4.602 -24.766 6.793 1 98.25 66 GLU A O 1
ATOM 515 N N . GLN A 1 67 ? -4.148 -22.75 6.035 1 98 67 GLN A N 1
ATOM 516 C CA . GLN A 1 67 ? -4.277 -23.188 4.645 1 98 67 GLN A CA 1
ATOM 517 C C . GLN A 1 67 ? -3.193 -24.188 4.281 1 98 67 GLN A C 1
ATOM 519 O O . GLN A 1 67 ? -3.463 -25.172 3.586 1 98 67 GLN A O 1
ATOM 524 N N . VAL A 1 68 ? -1.968 -23.906 4.715 1 97.81 68 VAL A N 1
ATOM 525 C CA . VAL A 1 68 ? -0.875 -24.828 4.457 1 97.81 68 VAL A CA 1
ATOM 526 C C . VAL A 1 68 ? -1.17 -26.172 5.121 1 97.81 68 VAL A C 1
ATOM 528 O O . VAL A 1 68 ? -0.995 -27.234 4.508 1 97.81 68 VAL A O 1
ATOM 531 N N . HIS A 1 69 ? -1.65 -26.156 6.363 1 97.44 69 HIS A N 1
ATOM 532 C CA . HIS A 1 69 ? -1.995 -27.375 7.086 1 97.44 69 HIS A CA 1
ATOM 533 C C . HIS A 1 69 ? -3.102 -28.141 6.371 1 97.44 69 HIS A C 1
ATOM 535 O O . HIS A 1 69 ? -3.012 -29.359 6.215 1 97.44 69 HIS A O 1
ATOM 541 N N . GLY A 1 70 ? -4.117 -27.406 5.984 1 97.81 70 GLY A N 1
ATOM 542 C CA . GLY A 1 70 ? -5.207 -28.047 5.262 1 97.81 70 GLY A CA 1
ATOM 543 C C . GLY A 1 70 ? -4.762 -28.688 3.965 1 97.81 70 GLY A C 1
ATOM 544 O O . GLY A 1 70 ? -5.195 -29.797 3.643 1 97.81 70 GLY A O 1
ATOM 545 N N . GLU A 1 71 ? -3.918 -28.016 3.236 1 97.94 71 GLU A N 1
ATOM 546 C CA . GLU A 1 71 ? -3.408 -28.547 1.979 1 97.94 71 GLU A CA 1
ATOM 547 C C . GLU A 1 71 ? -2.527 -29.781 2.219 1 97.94 71 GLU A C 1
ATOM 549 O O . GLU A 1 71 ? -2.576 -30.734 1.453 1 97.94 71 GLU A O 1
ATOM 554 N N . GLU A 1 72 ? -1.72 -29.75 3.258 1 96.94 72 GLU A N 1
ATOM 555 C CA . GLU A 1 72 ? -0.894 -30.891 3.623 1 96.94 72 GLU A CA 1
ATOM 556 C C . GLU A 1 72 ? -1.754 -32.094 3.957 1 96.94 72 GLU A C 1
ATOM 558 O O . GLU A 1 72 ? -1.478 -33.219 3.492 1 96.94 72 GLU A O 1
ATOM 563 N N . GLU A 1 73 ? -2.826 -31.922 4.703 1 96.94 73 GLU A N 1
ATOM 564 C CA . GLU A 1 73 ? -3.744 -33 5.07 1 96.94 73 GLU A CA 1
ATOM 565 C C . GLU A 1 73 ? -4.473 -33.531 3.846 1 96.94 73 GLU A C 1
ATOM 567 O O . GLU A 1 73 ? -4.672 -34.75 3.723 1 96.94 73 GLU A O 1
ATOM 572 N N . ARG A 1 74 ? -4.871 -32.594 3.053 1 97.25 74 ARG A N 1
ATOM 573 C CA . ARG A 1 74 ? -5.543 -33.031 1.827 1 97.25 74 ARG A CA 1
ATOM 574 C C . ARG A 1 74 ? -4.641 -33.938 0.994 1 97.25 74 ARG A C 1
ATOM 576 O O . ARG A 1 74 ? -5.078 -34.969 0.528 1 97.25 74 ARG A O 1
ATOM 583 N N . THR A 1 75 ? -3.426 -33.562 0.815 1 96.94 75 THR A N 1
ATOM 584 C CA . THR A 1 75 ? -2.471 -34.344 0.035 1 96.94 75 THR A CA 1
ATOM 585 C C . THR A 1 75 ? -2.213 -35.688 0.695 1 96.94 75 THR A C 1
ATOM 587 O O . THR A 1 75 ? -2.217 -36.719 0.025 1 96.94 75 THR A O 1
ATOM 590 N N . HIS A 1 76 ? -2.047 -35.688 1.995 1 95.5 76 HIS A N 1
ATOM 591 C CA . HIS A 1 76 ? -1.806 -36.938 2.742 1 95.5 76 HIS A CA 1
ATOM 592 C C . HIS A 1 76 ? -2.975 -37.906 2.602 1 95.5 76 HIS A C 1
ATOM 594 O O . HIS A 1 76 ? -2.773 -39.094 2.342 1 95.5 76 HIS A O 1
ATOM 600 N N . GLN A 1 77 ? -4.18 -37.375 2.684 1 96.38 77 GLN A N 1
ATOM 601 C CA . GLN A 1 77 ? -5.375 -38.219 2.561 1 96.38 77 GLN A CA 1
ATOM 602 C C . GLN A 1 77 ? -5.508 -38.781 1.149 1 96.38 77 GLN A C 1
ATOM 604 O O . GLN A 1 77 ? -5.938 -39.906 0.972 1 96.38 77 GLN A O 1
ATOM 609 N N . SER A 1 78 ? -5.121 -38 0.247 1 96.5 78 SER A N 1
ATOM 610 C CA . SER A 1 78 ? -5.164 -38.469 -1.135 1 96.5 78 SER A CA 1
ATOM 611 C C . SER A 1 78 ? -4.18 -39.594 -1.366 1 96.5 78 SER A C 1
ATOM 613 O O . SER A 1 78 ? -4.504 -40.594 -2.037 1 96.5 78 SER A O 1
ATOM 615 N N . ILE A 1 79 ? -2.998 -39.406 -0.795 1 95.31 79 ILE A N 1
ATOM 616 C CA . ILE A 1 79 ? -1.975 -40.438 -0.939 1 95.31 79 ILE A CA 1
ATOM 617 C C . ILE A 1 79 ? -2.418 -41.719 -0.218 1 95.31 79 ILE A C 1
ATOM 619 O O . ILE A 1 79 ? -2.268 -42.812 -0.745 1 95.31 79 ILE A O 1
ATOM 623 N N . LEU A 1 80 ? -3.059 -41.625 0.954 1 94.88 80 LEU A N 1
ATOM 624 C CA . LEU A 1 80 ? -3.549 -42.75 1.712 1 94.88 80 LEU A CA 1
ATOM 625 C C . LEU A 1 80 ? -4.648 -43.5 0.947 1 94.88 80 LEU A C 1
ATOM 627 O O . LEU A 1 80 ? -4.688 -44.719 0.923 1 94.88 80 LEU A O 1
ATOM 631 N N . THR A 1 81 ? -5.508 -42.688 0.367 1 95.38 81 THR A N 1
ATOM 632 C CA . THR A 1 81 ? -6.582 -43.281 -0.425 1 95.38 81 THR A CA 1
ATOM 633 C C . THR A 1 81 ? -6.02 -44.062 -1.613 1 95.38 81 THR A C 1
ATOM 635 O O . THR A 1 81 ? -6.477 -45.156 -1.917 1 95.38 81 THR A O 1
ATOM 638 N N . GLN A 1 82 ? -4.992 -43.438 -2.246 1 94.06 82 GLN A N 1
ATOM 639 C CA . GLN A 1 82 ? -4.344 -44.125 -3.367 1 94.06 82 GLN A CA 1
ATOM 640 C C . GLN A 1 82 ? -3.631 -45.375 -2.908 1 94.06 82 GLN A C 1
ATOM 642 O O . GLN A 1 82 ? -3.684 -46.406 -3.586 1 94.06 82 GLN A O 1
ATOM 647 N N . ARG A 1 83 ? -2.975 -45.344 -1.803 1 93.56 83 ARG A N 1
ATOM 648 C CA . ARG A 1 83 ? -2.283 -46.531 -1.261 1 93.56 83 ARG A CA 1
ATOM 649 C C . ARG A 1 83 ? -3.262 -47.656 -0.978 1 93.56 83 ARG A C 1
ATOM 651 O O . ARG A 1 83 ? -2.992 -48.812 -1.311 1 93.56 83 ARG A O 1
ATOM 658 N N . ALA A 1 84 ? -4.41 -47.344 -0.421 1 95.06 84 ALA A N 1
ATOM 659 C CA . ALA A 1 84 ? -5.434 -48.344 -0.129 1 95.06 84 ALA A CA 1
ATOM 660 C C . ALA A 1 84 ? -5.996 -48.938 -1.415 1 95.06 84 ALA A C 1
ATOM 662 O O . ALA A 1 84 ? -6.184 -50.156 -1.508 1 95.06 84 ALA A O 1
ATOM 663 N N . HIS A 1 85 ? -6.195 -48.094 -2.344 1 94.75 85 HIS A N 1
ATOM 664 C CA . HIS A 1 85 ? -6.727 -48.531 -3.625 1 94.75 85 HIS A CA 1
ATOM 665 C C . HIS A 1 85 ? -5.785 -49.531 -4.293 1 94.75 85 HIS A C 1
ATOM 667 O O . HIS A 1 85 ? -6.211 -50.594 -4.723 1 94.75 85 HIS A O 1
ATOM 673 N N . TRP A 1 86 ? -4.562 -49.188 -4.289 1 94.81 86 TRP A N 1
ATOM 674 C CA . TRP A 1 86 ? -3.611 -50.031 -5 1 94.81 86 TRP A CA 1
ATOM 675 C C . TRP A 1 86 ? -3.287 -51.281 -4.191 1 94.81 86 TRP A C 1
ATOM 677 O O . TRP A 1 86 ? -2.965 -52.344 -4.758 1 94.81 86 TRP A O 1
ATOM 687 N N . ALA A 1 87 ? -3.406 -51.188 -2.877 1 94.06 87 ALA A N 1
ATOM 688 C CA . ALA A 1 87 ? -3.281 -52.406 -2.059 1 94.06 87 ALA A CA 1
ATOM 689 C C . ALA A 1 87 ? -4.383 -53.406 -2.385 1 94.06 87 ALA A C 1
ATOM 691 O O . ALA A 1 87 ? -4.125 -54.594 -2.506 1 94.06 87 ALA A O 1
ATOM 692 N N . GLU A 1 88 ? -5.594 -52.906 -2.596 1 95.12 88 GLU A N 1
ATOM 693 C CA . GLU A 1 88 ? -6.719 -53.75 -2.973 1 95.12 88 GLU A CA 1
ATOM 694 C C . GLU A 1 88 ? -6.523 -54.344 -4.367 1 95.12 88 GLU A C 1
ATOM 696 O O . GLU A 1 88 ? -6.82 -55.5 -4.602 1 95.12 88 GLU A O 1
ATOM 701 N N . ALA A 1 89 ? -6.027 -53.5 -5.191 1 95 89 ALA A N 1
ATOM 702 C CA . ALA A 1 89 ? -5.77 -53.969 -6.551 1 95 89 ALA A CA 1
ATOM 703 C C . ALA A 1 89 ? -4.711 -55.062 -6.57 1 95 89 ALA A C 1
ATOM 705 O O . ALA A 1 89 ? -4.855 -56.062 -7.281 1 95 89 ALA A O 1
ATOM 706 N N . LEU A 1 90 ? -3.686 -54.938 -5.785 1 95.06 90 LEU A N 1
ATOM 707 C CA . LEU A 1 90 ? -2.617 -55.938 -5.707 1 95.06 90 LEU A CA 1
ATOM 708 C C . LEU A 1 90 ? -3.137 -57.25 -5.141 1 95.06 90 LEU A C 1
ATOM 710 O O . LEU A 1 90 ? -2.758 -58.312 -5.605 1 95.06 90 LEU A O 1
ATOM 714 N N . GLN A 1 91 ? -4.027 -57.094 -4.211 1 95.31 91 GLN A N 1
ATOM 715 C CA . GLN A 1 91 ? -4.625 -58.312 -3.633 1 95.31 91 GLN A CA 1
ATOM 716 C C . GLN A 1 91 ? -5.465 -59.062 -4.664 1 95.31 91 GLN A C 1
ATOM 718 O O . GLN A 1 91 ? -5.402 -60.281 -4.75 1 95.31 91 GLN A O 1
ATOM 723 N N . LYS A 1 92 ? -6.172 -58.312 -5.398 1 95 92 LYS A N 1
ATOM 724 C CA . LYS A 1 92 ? -6.996 -58.906 -6.441 1 95 92 LYS A CA 1
ATOM 725 C C . LYS A 1 92 ? -6.133 -59.594 -7.5 1 95 92 LYS A C 1
ATOM 727 O O . LYS A 1 92 ? -6.422 -60.719 -7.914 1 95 92 LYS A O 1
ATOM 732 N N . LEU A 1 93 ? -5.066 -58.938 -7.895 1 94.94 93 LEU A N 1
ATOM 733 C CA . LEU A 1 93 ? -4.172 -59.469 -8.898 1 94.94 93 LEU A CA 1
ATOM 734 C C . LEU A 1 93 ? -3.496 -60.75 -8.391 1 94.94 93 LEU A C 1
ATOM 736 O O . LEU A 1 93 ? -3.383 -61.719 -9.125 1 94.94 93 LEU A O 1
ATOM 740 N N . ASN A 1 94 ? -3.131 -60.75 -7.148 1 93.88 94 ASN A N 1
ATOM 741 C CA . ASN A 1 94 ? -2.49 -61.906 -6.547 1 93.88 94 ASN A CA 1
ATOM 742 C C . ASN A 1 94 ? -3.455 -63.094 -6.438 1 93.88 94 ASN A C 1
ATOM 744 O O . ASN A 1 94 ? -3.066 -64.25 -6.66 1 93.88 94 ASN A O 1
ATOM 748 N N . THR A 1 95 ? -4.723 -62.75 -6.117 1 95.19 95 THR A N 1
ATOM 749 C CA . THR A 1 95 ? -5.734 -63.781 -6.023 1 95.19 95 THR A CA 1
ATOM 750 C C . THR A 1 95 ? -5.977 -64.438 -7.387 1 95.19 95 THR A C 1
ATOM 752 O O . THR A 1 95 ? -6.055 -65.688 -7.5 1 95.19 95 THR A O 1
ATOM 755 N N . ILE A 1 96 ? -6.004 -63.594 -8.359 1 94.81 96 ILE A N 1
ATOM 756 C CA . ILE A 1 96 ? -6.227 -64.062 -9.711 1 94.81 96 ILE A CA 1
ATOM 757 C C . ILE A 1 96 ? -5.035 -64.938 -10.164 1 94.81 96 ILE A C 1
ATOM 759 O O . ILE A 1 96 ? -5.203 -66 -10.68 1 94.81 96 ILE A O 1
ATOM 763 N N . ARG A 1 97 ? -3.854 -64.438 -9.953 1 95 97 ARG A N 1
ATOM 764 C CA . ARG A 1 97 ? -2.641 -65.188 -10.344 1 95 97 ARG A CA 1
ATOM 765 C C . ARG A 1 97 ? -2.543 -66.5 -9.625 1 95 97 ARG A C 1
ATOM 767 O O . ARG A 1 97 ? -2.246 -67.562 -10.25 1 95 97 ARG A O 1
ATOM 774 N N . SER A 1 98 ? -2.854 -66.5 -8.305 1 94.5 98 SER A N 1
ATOM 775 C CA . SER A 1 98 ? -2.807 -67.75 -7.527 1 94.5 98 SER A CA 1
ATOM 776 C C . SER A 1 98 ? -3.822 -68.75 -8.039 1 94.5 98 SER A C 1
ATOM 778 O O . SER A 1 98 ? -3.541 -69.938 -8.086 1 94.5 98 SER A O 1
ATOM 780 N N . SER A 1 99 ? -4.977 -68.25 -8.422 1 94.12 99 SER A N 1
ATOM 781 C CA . SER A 1 99 ? -6.016 -69.125 -8.961 1 94.12 99 SER A CA 1
ATOM 782 C C . SER A 1 99 ? -5.574 -69.75 -10.273 1 94.12 99 SER A C 1
ATOM 784 O O . SER A 1 99 ? -5.777 -70.938 -10.484 1 94.12 99 SER A O 1
ATOM 786 N N . LEU A 1 100 ? -4.914 -68.938 -11.102 1 93.44 100 LEU A N 1
ATOM 787 C CA . LEU A 1 100 ? -4.449 -69.438 -12.391 1 93.44 100 LEU A CA 1
ATOM 788 C C . LEU A 1 100 ? -3.314 -70.438 -12.195 1 93.44 100 LEU A C 1
ATOM 790 O O . LEU A 1 100 ? -3.289 -71.5 -12.844 1 93.44 100 LEU A O 1
ATOM 794 N N . VAL A 1 101 ? -2.422 -70.125 -11.297 1 93.75 101 VAL A N 1
ATOM 795 C CA . VAL A 1 101 ? -1.311 -71.062 -11 1 93.75 101 VAL A CA 1
ATOM 796 C C . VAL A 1 101 ? -1.844 -72.375 -10.43 1 93.75 101 VAL A C 1
ATOM 798 O O . VAL A 1 101 ? -1.355 -73.438 -10.781 1 93.75 101 VAL A O 1
ATOM 801 N N . ASP A 1 102 ? -2.887 -72.25 -9.594 1 93.5 102 ASP A N 1
ATOM 802 C CA . ASP A 1 102 ? -3.512 -73.438 -9.016 1 93.5 102 ASP A CA 1
ATOM 803 C C . ASP A 1 102 ? -4.133 -74.312 -10.102 1 93.5 102 ASP A C 1
ATOM 805 O O . ASP A 1 102 ? -3.986 -75.562 -10.086 1 93.5 102 ASP A O 1
ATOM 809 N N . MET A 1 103 ? -4.711 -73.688 -11.078 1 91.12 103 MET A N 1
ATOM 810 C CA . MET A 1 103 ? -5.32 -74.438 -12.18 1 91.12 103 MET A CA 1
ATOM 811 C C . MET A 1 103 ? -4.25 -75.125 -13.039 1 91.12 103 MET A C 1
ATOM 813 O O . MET A 1 103 ? -4.414 -76.25 -13.445 1 91.12 103 MET A O 1
ATOM 817 N N . LEU A 1 104 ? -3.17 -74.438 -13.258 1 90.69 104 LEU A N 1
ATOM 818 C CA . LEU A 1 104 ? -2.076 -74.938 -14.07 1 90.69 104 LEU A CA 1
ATOM 819 C C . LEU A 1 104 ? -1.408 -76.125 -13.383 1 90.69 104 LEU A C 1
ATOM 821 O O . LEU A 1 104 ? -0.952 -77.062 -14.047 1 90.69 104 LEU A O 1
ATOM 825 N N . THR A 1 105 ? -1.393 -76.125 -12.047 1 91.75 105 THR A N 1
ATOM 826 C CA . THR A 1 105 ? -0.66 -77.125 -11.289 1 91.75 105 THR A CA 1
ATOM 827 C C . THR A 1 105 ? -1.528 -78.312 -11.047 1 91.75 105 THR A C 1
ATOM 829 O O . THR A 1 105 ? -1.022 -79.438 -10.992 1 91.75 105 THR A O 1
ATOM 832 N N . HIS A 1 106 ? -2.854 -78.188 -11.016 1 91.56 106 HIS A N 1
ATOM 833 C CA . HIS A 1 106 ? -3.662 -79.312 -10.516 1 91.56 106 HIS A CA 1
ATOM 834 C C . HIS A 1 106 ? -4.578 -79.875 -11.609 1 91.56 106 HIS A C 1
ATOM 836 O O . HIS A 1 106 ? -5.129 -80.938 -11.477 1 91.56 106 HIS A O 1
ATOM 842 N N . LEU A 1 107 ? -4.793 -79.062 -12.586 1 89.75 107 LEU A N 1
ATOM 843 C CA . LEU A 1 107 ? -5.695 -79.5 -13.633 1 89.75 107 LEU A CA 1
ATOM 844 C C . LEU A 1 107 ? -4.91 -80.062 -14.82 1 89.75 107 LEU A C 1
ATOM 846 O O . LEU A 1 107 ? -3.836 -79.562 -15.148 1 89.75 107 LEU A O 1
ATOM 850 N N . ASP A 1 108 ? -5.445 -81.125 -15.391 1 88.62 108 ASP A N 1
ATOM 851 C CA . ASP A 1 108 ? -4.828 -81.625 -16.609 1 88.62 108 ASP A CA 1
ATOM 852 C C . ASP A 1 108 ? -5.344 -80.875 -17.844 1 88.62 108 ASP A C 1
ATOM 854 O O . ASP A 1 108 ? -6.16 -79.938 -17.703 1 88.62 108 ASP A O 1
ATOM 858 N N . ASP A 1 109 ? -4.832 -81.188 -19.062 1 86.31 109 ASP A N 1
ATOM 859 C CA . ASP A 1 109 ? -5.098 -80.438 -20.281 1 86.31 109 ASP A CA 1
ATOM 860 C C . ASP A 1 109 ? -6.586 -80.438 -20.625 1 86.31 109 ASP A C 1
ATOM 862 O O . ASP A 1 109 ? -7.137 -79.438 -21.047 1 86.31 109 ASP A O 1
ATOM 866 N N . HIS A 1 110 ? -7.219 -81.625 -20.375 1 89.56 110 HIS A N 1
ATOM 867 C CA . HIS A 1 110 ? -8.641 -81.75 -20.688 1 89.56 110 HIS A CA 1
ATOM 868 C C . HIS A 1 110 ? -9.469 -80.875 -19.734 1 89.56 110 HIS A C 1
ATOM 870 O O . HIS A 1 110 ? -10.391 -80.188 -20.172 1 89.56 110 HIS A O 1
ATOM 876 N N . GLN A 1 111 ? -9.086 -80.875 -18.484 1 92 111 GLN A N 1
ATOM 877 C CA . GLN A 1 111 ? -9.789 -80.125 -17.469 1 92 111 GLN A CA 1
ATOM 878 C C . GLN A 1 111 ? -9.594 -78.625 -17.688 1 92 111 GLN A C 1
ATOM 880 O O . GLN A 1 111 ? -10.5 -77.812 -17.453 1 92 111 GLN A O 1
ATOM 885 N N . LEU A 1 112 ? -8.43 -78.25 -18.219 1 89.69 112 LEU A N 1
ATOM 886 C CA . LEU A 1 112 ? -8.109 -76.875 -18.5 1 89.69 112 LEU A CA 1
ATOM 887 C C . LEU A 1 112 ? -8.977 -76.312 -19.641 1 89.69 112 LEU A C 1
ATOM 889 O O . LEU A 1 112 ? -9.438 -75.188 -19.578 1 89.69 112 LEU A O 1
ATOM 893 N N . ILE A 1 113 ? -9.25 -77.125 -20.625 1 88.5 113 ILE A N 1
ATOM 894 C CA . ILE A 1 113 ? -10.07 -76.75 -21.766 1 88.5 113 ILE A CA 1
ATOM 895 C C . ILE A 1 113 ? -11.508 -76.5 -21.312 1 88.5 113 ILE A C 1
ATOM 897 O O . ILE A 1 113 ? -12.188 -75.562 -21.797 1 88.5 113 ILE A O 1
ATOM 901 N N . GLN A 1 114 ? -11.914 -77.312 -20.297 1 91.25 114 GLN A N 1
ATOM 902 C CA . GLN A 1 114 ? -13.273 -77.188 -19.781 1 91.25 114 GLN A CA 1
ATOM 903 C C . GLN A 1 114 ? -13.445 -75.875 -18.984 1 91.25 114 GLN A C 1
ATOM 905 O O . GLN A 1 114 ? -14.547 -75.312 -18.922 1 91.25 114 GLN A O 1
ATOM 910 N N . LYS A 1 115 ? -12.352 -75.438 -18.453 1 91.31 115 LYS A N 1
ATOM 911 C CA . LYS A 1 115 ? -12.391 -74.25 -17.625 1 91.31 115 LYS A CA 1
ATOM 912 C C . LYS A 1 115 ? -11.898 -73.062 -18.406 1 91.31 115 LYS A C 1
ATOM 914 O O . LYS A 1 115 ? -11.508 -72.062 -17.812 1 91.31 115 LYS A O 1
ATOM 919 N N . GLU A 1 116 ? -11.844 -73.125 -19.688 1 89 116 GLU A N 1
ATOM 920 C CA . GLU A 1 116 ? -11.312 -72.062 -20.547 1 89 116 GLU A CA 1
ATOM 921 C C . GLU A 1 116 ? -12.07 -70.75 -20.344 1 89 116 GLU A C 1
ATOM 923 O O . GLU A 1 116 ? -11.469 -69.688 -20.312 1 89 116 GLU A O 1
ATOM 928 N N . GLN A 1 117 ? -13.383 -70.812 -20.234 1 90.75 117 GLN A N 1
ATOM 929 C CA . GLN A 1 117 ? -14.203 -69.625 -20.047 1 90.75 117 GLN A CA 1
ATOM 930 C C . GLN A 1 117 ? -13.891 -68.938 -18.719 1 90.75 117 GLN A C 1
ATOM 932 O O . GLN A 1 117 ? -13.797 -67.75 -18.641 1 90.75 117 GLN A O 1
ATOM 937 N N . GLU A 1 118 ? -13.773 -69.75 -17.641 1 90.38 118 GLU A N 1
ATOM 938 C CA . GLU A 1 118 ? -13.445 -69.188 -16.312 1 90.38 118 GLU A CA 1
ATOM 939 C C . GLU A 1 118 ? -12.078 -68.562 -16.328 1 90.38 118 GLU A C 1
ATOM 941 O O . GLU A 1 118 ? -11.906 -67.5 -15.719 1 90.38 118 GLU A O 1
ATOM 946 N N . ILE A 1 119 ? -11.133 -69.125 -16.953 1 90.12 119 ILE A N 1
ATOM 947 C CA . ILE A 1 119 ? -9.781 -68.625 -17.062 1 90.12 119 ILE A CA 1
ATOM 948 C C . ILE A 1 119 ? -9.828 -67.25 -17.797 1 90.12 119 ILE A C 1
ATOM 950 O O . ILE A 1 119 ? -9.195 -66.312 -17.359 1 90.12 119 ILE A O 1
ATOM 954 N N . PHE A 1 120 ? -10.617 -67.188 -18.828 1 88.56 120 PHE A N 1
ATOM 955 C CA . PHE A 1 120 ? -10.758 -65.938 -19.594 1 88.56 120 PHE A CA 1
ATOM 956 C C . PHE A 1 120 ? -11.383 -64.875 -18.75 1 88.56 120 PHE A C 1
ATOM 958 O O . PHE A 1 120 ? -10.945 -63.688 -18.781 1 88.56 120 PHE A O 1
ATOM 965 N N . GLU A 1 121 ? -12.391 -65.188 -18.031 1 90.94 121 GLU A N 1
ATOM 966 C CA . GLU A 1 121 ? -13.07 -64.188 -17.188 1 90.94 121 GLU A CA 1
ATOM 967 C C . GLU A 1 121 ? -12.141 -63.625 -16.109 1 90.94 121 GLU A C 1
ATOM 969 O O . GLU A 1 121 ? -12.148 -62.438 -15.844 1 90.94 121 GLU A O 1
ATOM 974 N N . ARG A 1 122 ? -11.344 -64.438 -15.5 1 88.81 122 ARG A N 1
ATOM 975 C CA . ARG A 1 122 ? -10.391 -64 -14.477 1 88.81 122 ARG A CA 1
ATOM 976 C C . ARG A 1 122 ? -9.312 -63.125 -15.078 1 88.81 122 ARG A C 1
ATOM 978 O O . ARG A 1 122 ? -8.922 -62.125 -14.461 1 88.81 122 ARG A O 1
ATOM 985 N N . THR A 1 123 ? -8.867 -63.469 -16.266 1 87.06 123 THR A N 1
ATOM 986 C CA . THR A 1 123 ? -7.855 -62.656 -16.953 1 87.06 123 THR A CA 1
ATOM 987 C C . THR A 1 123 ? -8.414 -61.281 -17.328 1 87.06 123 THR A C 1
ATOM 989 O O . THR A 1 123 ? -7.707 -60.281 -17.25 1 87.06 123 THR A O 1
ATOM 992 N N . GLU A 1 124 ? -9.648 -61.312 -17.719 1 90.19 124 GLU A N 1
ATOM 993 C CA . GLU A 1 124 ? -10.297 -60.031 -18.062 1 90.19 124 GLU A CA 1
ATOM 994 C C . GLU A 1 124 ? -10.453 -59.156 -16.844 1 90.19 124 GLU A C 1
ATOM 996 O O . GLU A 1 124 ? -10.32 -57.906 -16.938 1 90.19 124 GLU A O 1
ATOM 1001 N N . GLU A 1 125 ? -10.781 -59.75 -15.766 1 89.44 125 GLU A N 1
ATOM 1002 C CA . GLU A 1 125 ? -10.891 -59 -14.516 1 89.44 125 GLU A CA 1
ATOM 1003 C C . GLU A 1 125 ? -9.57 -58.344 -14.156 1 89.44 125 GLU A C 1
ATOM 1005 O O . GLU A 1 125 ? -9.555 -57.188 -13.68 1 89.44 125 GLU A O 1
ATOM 1010 N N . ALA A 1 126 ? -8.477 -59 -14.359 1 89.38 126 ALA A N 1
ATOM 1011 C CA . ALA A 1 126 ? -7.145 -58.438 -14.086 1 89.38 126 ALA A CA 1
ATOM 1012 C C . ALA A 1 126 ? -6.809 -57.312 -15.047 1 89.38 126 ALA A C 1
ATOM 1014 O O . ALA A 1 126 ? -6.168 -56.344 -14.656 1 89.38 126 ALA A O 1
ATOM 1015 N N . GLU A 1 127 ? -7.25 -57.5 -16.312 1 86.69 127 GLU A N 1
ATOM 1016 C CA . GLU A 1 127 ? -7.004 -56.469 -17.328 1 86.69 127 GLU A CA 1
ATOM 1017 C C . GLU A 1 127 ? -7.746 -55.156 -17 1 86.69 127 GLU A C 1
ATOM 1019 O O . GLU A 1 127 ? -7.367 -54.094 -17.469 1 86.69 127 GLU A O 1
ATOM 1024 N N . GLY A 1 128 ? -8.75 -55.25 -16.203 1 87.62 128 GLY A N 1
ATOM 1025 C CA . GLY A 1 128 ? -9.5 -54.094 -15.797 1 87.62 128 GLY A CA 1
ATOM 1026 C C . GLY A 1 128 ? -8.75 -53.219 -14.812 1 87.62 128 GLY A C 1
ATOM 1027 O O . GLY A 1 128 ? -9.094 -52.031 -14.633 1 87.62 128 GLY A O 1
ATOM 1028 N N . ILE A 1 129 ? -7.738 -53.75 -14.148 1 90.5 129 ILE A N 1
ATOM 1029 C CA . ILE A 1 129 ? -6.906 -53 -13.227 1 90.5 129 ILE A CA 1
ATOM 1030 C C . ILE A 1 129 ? -5.84 -52.219 -14.008 1 90.5 129 ILE A C 1
ATOM 1032 O O . ILE A 1 129 ? -4.891 -52.844 -14.523 1 90.5 129 ILE A O 1
ATOM 1036 N N . LEU A 1 130 ? -6.062 -50.938 -14.133 1 84.75 130 LEU A N 1
ATOM 1037 C CA . LEU A 1 130 ? -5.195 -50.094 -14.953 1 84.75 130 LEU A CA 1
ATOM 1038 C C . LEU A 1 130 ? -3.932 -49.688 -14.188 1 84.75 130 LEU A C 1
ATOM 1040 O O . LEU A 1 130 ? -3.824 -49.938 -12.984 1 84.75 130 LEU A O 1
ATOM 1044 N N . ASP A 1 131 ? -2.984 -49.156 -14.922 1 88.06 131 ASP A N 1
ATOM 1045 C CA . ASP A 1 131 ? -1.714 -48.719 -14.352 1 88.06 131 ASP A CA 1
ATOM 1046 C C . ASP A 1 131 ? -1.871 -47.406 -13.602 1 88.06 131 ASP A C 1
ATOM 1048 O O . ASP A 1 131 ? -2.74 -46.594 -13.938 1 88.06 131 ASP A O 1
ATOM 1052 N N . PRO A 1 132 ? -1.024 -47.25 -12.539 1 89.31 132 PRO A N 1
ATOM 1053 C CA . PRO A 1 132 ? -1.05 -45.969 -11.812 1 89.31 132 PRO A CA 1
ATOM 1054 C C . PRO A 1 132 ? -0.704 -44.781 -12.695 1 89.31 132 PRO A C 1
ATOM 1056 O O . PRO A 1 132 ? 0.126 -44.875 -13.602 1 89.31 132 PRO A O 1
ATOM 1059 N N . GLN A 1 133 ? -1.478 -43.719 -12.5 1 85.38 133 GLN A N 1
ATOM 1060 C CA . GLN A 1 133 ? -1.233 -42.5 -13.25 1 85.38 133 GLN A CA 1
ATOM 1061 C C . GLN A 1 133 ? -0.912 -41.344 -12.312 1 85.38 133 GLN A C 1
ATOM 1063 O O . GLN A 1 133 ? -1.317 -41.344 -11.148 1 85.38 133 GLN A O 1
ATOM 1068 N N . GLU A 1 134 ? -0.134 -40.438 -12.859 1 84.88 134 GLU A N 1
ATOM 1069 C CA . GLU A 1 134 ? 0.187 -39.219 -12.102 1 84.88 134 GLU A CA 1
ATOM 1070 C C . GLU A 1 134 ? -1.037 -38.312 -11.953 1 84.88 134 GLU A C 1
ATOM 1072 O O . GLU A 1 134 ? -1.861 -38.219 -12.867 1 84.88 134 GLU A O 1
ATOM 1077 N N . SER A 1 135 ? -1.204 -37.844 -10.711 1 86.69 135 SER A N 1
ATOM 1078 C CA . SER A 1 135 ? -2.311 -36.938 -10.43 1 86.69 135 SER A CA 1
ATOM 1079 C C . SER A 1 135 ? -1.839 -35.719 -9.633 1 86.69 135 SER A C 1
ATOM 1081 O O . SER A 1 135 ? -0.976 -35.844 -8.758 1 86.69 135 SER A O 1
ATOM 1083 N N . GLU A 1 136 ? -2.436 -34.562 -9.93 1 88.94 136 GLU A N 1
ATOM 1084 C CA . GLU A 1 136 ? -2.121 -33.344 -9.203 1 88.94 136 GLU A CA 1
ATOM 1085 C C . GLU A 1 136 ? -2.596 -33.438 -7.754 1 88.94 136 GLU A C 1
ATOM 1087 O O . GLU A 1 136 ? -2.039 -32.75 -6.875 1 88.94 136 GLU A O 1
ATOM 1092 N N . LYS A 1 137 ? -3.559 -34.25 -7.629 1 91.38 137 LYS A N 1
ATOM 1093 C CA . LYS A 1 137 ? -4.141 -34.375 -6.301 1 91.38 137 LYS A CA 1
ATOM 1094 C C . LYS A 1 137 ? -3.146 -35 -5.324 1 91.38 137 LYS A C 1
ATOM 1096 O O . LYS A 1 137 ? -3.332 -34.938 -4.105 1 91.38 137 LYS A O 1
ATOM 1101 N N . LEU A 1 138 ? -2.078 -35.625 -5.883 1 94.62 138 LEU A N 1
ATOM 1102 C CA . LEU A 1 138 ? -1.099 -36.312 -5.047 1 94.62 138 LEU A CA 1
ATOM 1103 C C . LEU A 1 138 ? 0.058 -35.375 -4.695 1 94.62 138 LEU A C 1
ATOM 1105 O O . LEU A 1 138 ? 0.996 -35.781 -4.004 1 94.62 138 LEU A O 1
ATOM 1109 N N . ASN A 1 139 ? -0.058 -34.125 -5.188 1 94.94 139 ASN A N 1
ATOM 1110 C CA . ASN A 1 139 ? 0.999 -33.156 -4.941 1 94.94 139 ASN A CA 1
ATOM 1111 C C . ASN A 1 139 ? 0.503 -31.984 -4.082 1 94.94 139 ASN A C 1
ATOM 1113 O O . ASN A 1 139 ? -0.678 -31.641 -4.121 1 94.94 139 ASN A O 1
ATOM 1117 N N . PHE A 1 140 ? 1.451 -31.5 -3.277 1 95.94 140 PHE A N 1
ATOM 1118 C CA . PHE A 1 140 ? 1.176 -30.312 -2.488 1 95.94 140 PHE A CA 1
ATOM 1119 C C . PHE A 1 140 ? 1.081 -29.078 -3.383 1 95.94 140 PHE A C 1
ATOM 1121 O O . PHE A 1 140 ? 1.968 -28.828 -4.203 1 95.94 140 PHE A O 1
ATOM 1128 N N . ASN A 1 141 ? -0.03 -28.375 -3.264 1 94.94 141 ASN A N 1
ATOM 1129 C CA . ASN A 1 141 ? -0.222 -27.156 -4.039 1 94.94 141 ASN A CA 1
ATOM 1130 C C . ASN A 1 141 ? 0.38 -25.938 -3.334 1 94.94 141 ASN A C 1
ATOM 1132 O O . ASN A 1 141 ? -0.207 -25.406 -2.389 1 94.94 141 ASN A O 1
ATOM 1136 N N . GLU A 1 142 ? 1.4 -25.422 -3.887 1 90.62 142 GLU A N 1
ATOM 1137 C CA . GLU A 1 142 ? 2.129 -24.312 -3.258 1 90.62 142 GLU A CA 1
ATOM 1138 C C . GLU A 1 142 ? 1.362 -23 -3.381 1 90.62 142 GLU A C 1
ATOM 1140 O O . GLU A 1 142 ? 1.663 -22.031 -2.68 1 90.62 142 GLU A O 1
ATOM 1145 N N . LYS A 1 143 ? 0.362 -22.938 -4.203 1 91.62 143 LYS A N 1
ATOM 1146 C CA . LYS A 1 143 ? -0.418 -21.719 -4.418 1 91.62 143 LYS A CA 1
ATOM 1147 C C . LYS A 1 143 ? -1.273 -21.391 -3.197 1 91.62 143 LYS A C 1
ATOM 1149 O O . LYS A 1 143 ? -1.831 -20.297 -3.098 1 91.62 143 LYS A O 1
ATOM 1154 N N . CYS A 1 144 ? -1.273 -22.375 -2.24 1 94.62 144 CYS A N 1
ATOM 1155 C CA . CYS A 1 144 ? -2.104 -22.172 -1.057 1 94.62 144 CYS A CA 1
ATOM 1156 C C . CYS A 1 144 ? -1.547 -21.062 -0.176 1 94.62 144 CYS A C 1
ATOM 1158 O O . CYS A 1 144 ? -2.254 -20.531 0.683 1 94.62 144 CYS A O 1
ATOM 1160 N N . THR A 1 145 ? -0.261 -20.625 -0.415 1 93.38 145 THR A N 1
ATOM 1161 C CA . THR A 1 145 ? 0.335 -19.578 0.399 1 93.38 145 THR A CA 1
ATOM 1162 C C . THR A 1 145 ? 0.32 -18.25 -0.346 1 93.38 145 THR A C 1
ATOM 1164 O O . THR A 1 145 ? 0.865 -17.25 0.138 1 93.38 145 THR A O 1
ATOM 1167 N N . TRP A 1 146 ? -0.264 -18.25 -1.472 1 91.38 146 TRP A N 1
ATOM 1168 C CA . TRP A 1 146 ? -0.347 -17 -2.221 1 91.38 146 TRP A CA 1
ATOM 1169 C C . TRP A 1 146 ? -1.317 -16.031 -1.555 1 91.38 146 TRP A C 1
ATOM 1171 O O . TRP A 1 146 ? -2.494 -16.344 -1.369 1 91.38 146 TRP A O 1
ATOM 1181 N N . SER A 1 147 ? -0.796 -14.945 -1.156 1 93.81 147 SER A N 1
ATOM 1182 C CA . SER A 1 147 ? -1.572 -13.906 -0.493 1 93.81 147 SER A CA 1
ATOM 1183 C C . SER A 1 147 ? -1.16 -12.516 -0.974 1 93.81 147 SER A C 1
ATOM 1185 O O . SER A 1 147 ? -0.052 -12.062 -0.687 1 93.81 147 SER A O 1
ATOM 1187 N N . PRO A 1 148 ? -2.064 -11.859 -1.642 1 90.62 148 PRO A N 1
ATOM 1188 C CA . PRO A 1 148 ? -1.747 -10.5 -2.07 1 90.62 148 PRO A CA 1
ATOM 1189 C C . PRO A 1 148 ? -1.421 -9.57 -0.901 1 90.62 148 PRO A C 1
ATOM 1191 O O . PRO A 1 148 ? -0.533 -8.719 -1.011 1 90.62 148 PRO A O 1
ATOM 1194 N N . LEU A 1 149 ? -2.133 -9.797 0.178 1 90.88 149 LEU A N 1
ATOM 1195 C CA . LEU A 1 149 ? -1.875 -8.984 1.363 1 90.88 149 LEU A CA 1
ATOM 1196 C C . LEU A 1 149 ? -0.459 -9.219 1.883 1 90.88 149 LEU A C 1
ATOM 1198 O O . LEU A 1 149 ? 0.286 -8.258 2.111 1 90.88 149 LEU A O 1
ATOM 1202 N N . LEU A 1 150 ? -0.069 -10.422 2.039 1 94.69 150 LEU A N 1
ATOM 1203 C CA . LEU A 1 150 ? 1.269 -10.742 2.527 1 94.69 150 LEU A CA 1
ATOM 1204 C C . LEU A 1 150 ? 2.336 -10.203 1.579 1 94.69 150 LEU A C 1
ATOM 1206 O O . LEU A 1 150 ? 3.334 -9.625 2.021 1 94.69 150 LEU A O 1
ATOM 1210 N N . THR A 1 151 ? 2.096 -10.406 0.306 1 93.56 151 THR A N 1
ATOM 1211 C CA . THR A 1 151 ? 3.068 -9.961 -0.688 1 93.56 151 THR A CA 1
ATOM 1212 C C . THR A 1 151 ? 3.279 -8.453 -0.604 1 93.56 151 THR A C 1
ATOM 1214 O O . THR A 1 151 ? 4.414 -7.977 -0.633 1 93.56 151 THR A O 1
ATOM 1217 N N . GLN A 1 152 ? 2.246 -7.77 -0.45 1 91.5 152 GLN A N 1
ATOM 1218 C CA . GLN A 1 152 ? 2.318 -6.316 -0.368 1 91.5 152 GLN A CA 1
ATOM 1219 C C . GLN A 1 152 ? 3.059 -5.871 0.891 1 91.5 152 GLN A C 1
ATOM 1221 O O . GLN A 1 152 ? 3.947 -5.02 0.827 1 91.5 152 GLN A O 1
ATOM 1226 N N . LEU A 1 153 ? 2.66 -6.422 1.999 1 92.06 153 LEU A N 1
ATOM 1227 C CA . LEU A 1 153 ? 3.299 -6.066 3.262 1 92.06 153 LEU A CA 1
ATOM 1228 C C . LEU A 1 153 ? 4.781 -6.43 3.242 1 92.06 153 LEU A C 1
ATOM 1230 O O . LEU A 1 153 ? 5.625 -5.641 3.676 1 92.06 153 LEU A O 1
ATOM 1234 N N . TRP A 1 154 ? 5.043 -7.562 2.709 1 93.94 154 TRP A N 1
ATOM 1235 C CA . TRP A 1 154 ? 6.414 -8.062 2.656 1 93.94 154 TRP A CA 1
ATOM 1236 C C . TRP A 1 154 ? 7.277 -7.188 1.749 1 93.94 154 TRP A C 1
ATOM 1238 O O . TRP A 1 154 ? 8.398 -6.82 2.111 1 93.94 154 TRP A O 1
ATOM 1248 N N . ALA A 1 155 ? 6.75 -6.852 0.573 1 91.19 155 ALA A N 1
ATOM 1249 C CA . ALA A 1 155 ? 7.496 -6.012 -0.359 1 91.19 155 ALA A CA 1
ATOM 1250 C C . ALA A 1 155 ? 7.824 -4.66 0.267 1 91.19 155 ALA A C 1
ATOM 1252 O O . ALA A 1 155 ? 8.938 -4.152 0.113 1 91.19 155 ALA A O 1
ATOM 1253 N N . THR A 1 156 ? 6.891 -4.109 1.002 1 89.5 156 THR A N 1
ATOM 1254 C CA . THR A 1 156 ? 7.102 -2.85 1.705 1 89.5 156 THR A CA 1
ATOM 1255 C C . THR A 1 156 ? 8.227 -2.982 2.729 1 89.5 156 THR A C 1
ATOM 1257 O O . THR A 1 156 ? 9.078 -2.102 2.836 1 89.5 156 THR A O 1
ATOM 1260 N N . ALA A 1 157 ? 8.242 -4.066 3.389 1 90.81 157 ALA A N 1
ATOM 1261 C CA . ALA A 1 157 ? 9.242 -4.289 4.43 1 90.81 157 ALA A CA 1
ATOM 1262 C C . ALA A 1 157 ? 10.633 -4.473 3.828 1 90.81 157 ALA A C 1
ATOM 1264 O O . ALA A 1 157 ? 11.609 -3.934 4.344 1 90.81 157 ALA A O 1
ATOM 1265 N N . VAL A 1 158 ? 10.695 -5.18 2.734 1 90.12 158 VAL A N 1
ATOM 1266 C CA . VAL A 1 158 ? 11.977 -5.465 2.107 1 90.12 158 VAL A CA 1
ATOM 1267 C C . VAL A 1 158 ? 12.594 -4.172 1.575 1 90.12 158 VAL A C 1
ATOM 1269 O O . VAL A 1 158 ? 13.766 -3.891 1.822 1 90.12 158 VAL A O 1
ATOM 1272 N N . LEU A 1 159 ? 11.766 -3.355 0.913 1 83.56 159 LEU A N 1
ATOM 1273 C CA . LEU A 1 159 ? 12.281 -2.146 0.277 1 83.56 159 LEU A CA 1
ATOM 1274 C C . LEU A 1 159 ? 12.484 -1.04 1.305 1 83.56 159 LEU A C 1
ATOM 1276 O O . LEU A 1 159 ? 13.297 -0.132 1.088 1 83.56 159 LEU A O 1
ATOM 1280 N N . GLY A 1 160 ? 11.688 -1.08 2.363 1 75.94 160 GLY A N 1
ATOM 1281 C CA . GLY A 1 160 ? 11.867 -0.109 3.432 1 75.94 160 GLY A CA 1
ATOM 1282 C C . GLY A 1 160 ? 13.094 -0.375 4.281 1 75.94 160 GLY A C 1
ATOM 1283 O O . GLY A 1 160 ? 13.633 0.54 4.91 1 75.94 160 GLY A O 1
ATOM 1284 N N . SER A 1 161 ? 13.352 -1.631 4.41 1 72.31 161 SER A N 1
ATOM 1285 C CA . SER A 1 161 ? 14.57 -1.954 5.145 1 72.31 161 SER A CA 1
ATOM 1286 C C . SER A 1 161 ? 15.805 -1.766 4.27 1 72.31 161 SER A C 1
ATOM 1288 O O . SER A 1 161 ? 16.375 -2.738 3.775 1 72.31 161 SER A O 1
ATOM 1290 N N . LEU A 1 162 ? 15.891 -0.575 3.443 1 57.81 162 LEU A N 1
ATOM 1291 C CA . LEU A 1 162 ? 16.844 -0.149 2.43 1 57.81 162 LEU A CA 1
ATOM 1292 C C . LEU A 1 162 ? 18.219 -0.788 2.672 1 57.81 162 LEU A C 1
ATOM 1294 O O . LEU A 1 162 ? 18.953 -1.057 1.723 1 57.81 162 LEU A O 1
ATOM 1298 N N . SER A 1 163 ? 18.641 -0.784 4.004 1 54 163 SER A N 1
ATOM 1299 C CA . SER A 1 163 ? 19.984 -1.342 4.156 1 54 163 SER A CA 1
ATOM 1300 C C . SER A 1 163 ? 20.141 -2.619 3.342 1 54 163 SER A C 1
ATOM 1302 O O . SER A 1 163 ? 21.266 -3.047 3.064 1 54 163 SER A O 1
ATOM 1304 N N . GLY A 1 164 ? 19.047 -2.998 2.668 1 58.44 164 GLY A N 1
ATOM 1305 C CA . GLY A 1 164 ? 19.203 -4.344 2.141 1 58.44 164 GLY A CA 1
ATOM 1306 C C . GLY A 1 164 ? 19.125 -4.402 0.626 1 58.44 164 GLY A C 1
ATOM 1307 O O . GLY A 1 164 ? 19.156 -5.488 0.04 1 58.44 164 GLY A O 1
ATOM 1308 N N . THR A 1 165 ? 18.969 -3.062 0.014 1 76.31 165 THR A N 1
ATOM 1309 C CA . THR A 1 165 ? 18.891 -3.158 -1.439 1 76.31 165 THR A CA 1
ATOM 1310 C C . THR A 1 165 ? 20.281 -3.391 -2.031 1 76.31 165 THR A C 1
ATOM 1312 O O . THR A 1 165 ? 21.297 -3.006 -1.435 1 76.31 165 THR A O 1
ATOM 1315 N N . GLU A 1 166 ? 20.375 -4.117 -3.055 1 85.25 166 GLU A N 1
ATOM 1316 C CA . GLU A 1 166 ? 21.609 -4.492 -3.75 1 85.25 166 GLU A CA 1
ATOM 1317 C C . GLU A 1 166 ? 22.281 -3.273 -4.375 1 85.25 166 GLU A C 1
ATOM 1319 O O . GLU A 1 166 ? 21.609 -2.342 -4.816 1 85.25 166 GLU A O 1
ATOM 1324 N N . ASP A 1 167 ? 23.578 -3.266 -4.191 1 91.19 167 ASP A N 1
ATOM 1325 C CA . ASP A 1 167 ? 24.344 -2.281 -4.953 1 91.19 167 ASP A CA 1
ATOM 1326 C C . ASP A 1 167 ? 24.484 -2.709 -6.414 1 91.19 167 ASP A C 1
ATOM 1328 O O . ASP A 1 167 ? 25.547 -3.209 -6.816 1 91.19 167 ASP A O 1
ATOM 1332 N N . VAL A 1 168 ? 23.484 -2.41 -7.141 1 95.06 168 VAL A N 1
ATOM 1333 C CA . VAL A 1 168 ? 23.453 -2.801 -8.547 1 95.06 168 VAL A CA 1
ATOM 1334 C C . VAL A 1 168 ? 24.109 -1.72 -9.398 1 95.06 168 VAL A C 1
ATOM 1336 O O . VAL A 1 168 ? 23.766 -0.542 -9.297 1 95.06 168 VAL A O 1
ATOM 1339 N N . ARG A 1 169 ? 25.125 -2.168 -10.219 1 97.25 169 ARG A N 1
ATOM 1340 C CA . ARG A 1 169 ? 25.797 -1.304 -11.18 1 97.25 169 ARG A CA 1
ATOM 1341 C C . ARG A 1 169 ? 25.75 -1.913 -12.578 1 97.25 169 ARG A C 1
ATOM 1343 O O . ARG A 1 169 ? 25.781 -3.137 -12.727 1 97.25 169 ARG A O 1
ATOM 1350 N N . ILE A 1 170 ? 25.781 -1.035 -13.523 1 98.19 170 ILE A N 1
ATOM 1351 C CA . ILE A 1 170 ? 25.703 -1.497 -14.906 1 98.19 170 ILE A CA 1
ATOM 1352 C C . ILE A 1 170 ? 27.094 -1.952 -15.367 1 98.19 170 ILE A C 1
ATOM 1354 O O . ILE A 1 170 ? 28.094 -1.3 -15.078 1 98.19 170 ILE A O 1
ATOM 1358 N N . ASP A 1 171 ? 27.125 -3.025 -16.031 1 97.75 171 ASP A N 1
ATOM 1359 C CA . ASP A 1 171 ? 28.359 -3.484 -16.688 1 97.75 171 ASP A CA 1
ATOM 1360 C C . ASP A 1 171 ? 28.609 -2.703 -17.969 1 97.75 171 ASP A C 1
ATOM 1362 O O . ASP A 1 171 ? 27.953 -2.926 -18.984 1 97.75 171 ASP A O 1
ATOM 1366 N N . GLU A 1 172 ? 29.625 -1.936 -17.984 1 95.69 172 GLU A N 1
ATOM 1367 C CA . GLU A 1 172 ? 29.938 -1.052 -19.109 1 95.69 172 GLU A CA 1
ATOM 1368 C C . GLU A 1 172 ? 30.141 -1.843 -20.391 1 95.69 172 GLU A C 1
ATOM 1370 O O . GLU A 1 172 ? 29.812 -1.361 -21.484 1 95.69 172 GLU A O 1
ATOM 1375 N N . ARG A 1 173 ? 30.562 -3.066 -20.281 1 96.19 173 ARG A N 1
ATOM 1376 C CA . ARG A 1 173 ? 30.859 -3.889 -21.453 1 96.19 173 ARG A CA 1
ATOM 1377 C C . ARG A 1 173 ? 29.594 -4.285 -22.188 1 96.19 173 ARG A C 1
ATOM 1379 O O . ARG A 1 173 ? 29.641 -4.719 -23.344 1 96.19 173 ARG A O 1
ATOM 1386 N N . THR A 1 174 ? 28.422 -4.156 -21.5 1 97.12 174 THR A N 1
ATOM 1387 C CA . THR A 1 174 ? 27.188 -4.664 -22.094 1 97.12 174 THR A CA 1
ATOM 1388 C C . THR A 1 174 ? 26.391 -3.525 -22.719 1 97.12 174 THR A C 1
ATOM 1390 O O . THR A 1 174 ? 25.406 -3.768 -23.438 1 97.12 174 THR A O 1
ATOM 1393 N N . VAL A 1 175 ? 26.75 -2.309 -22.562 1 96.69 175 VAL A N 1
ATOM 1394 C CA . VAL A 1 175 ? 25.922 -1.139 -22.859 1 96.69 175 VAL A CA 1
ATOM 1395 C C . VAL A 1 175 ? 25.812 -0.95 -24.375 1 96.69 175 VAL A C 1
ATOM 1397 O O . VAL A 1 175 ? 26.812 -0.879 -25.078 1 96.69 175 VAL A O 1
ATOM 1400 N N . SER A 1 176 ? 24.594 -0.876 -24.812 1 95.44 176 SER A N 1
ATOM 1401 C CA . SER A 1 176 ? 24.297 -0.621 -26.219 1 95.44 176 SER A CA 1
ATOM 1402 C C . SER A 1 176 ? 24.891 0.704 -26.688 1 95.44 176 SER A C 1
ATOM 1404 O O . SER A 1 176 ? 25.016 1.642 -25.891 1 95.44 176 SER A O 1
ATOM 1406 N N . PRO A 1 177 ? 25.156 0.852 -27.969 1 93.62 177 PRO A N 1
ATOM 1407 C CA . PRO A 1 177 ? 25.703 2.098 -28.516 1 93.62 177 PRO A CA 1
ATOM 1408 C C . PRO A 1 177 ? 24.703 3.252 -28.469 1 93.62 177 PRO A C 1
ATOM 1410 O O . PRO A 1 177 ? 25.078 4.41 -28.641 1 93.62 177 PRO A O 1
ATOM 1413 N N . PHE A 1 178 ? 23.453 2.898 -28.203 1 94.88 178 PHE A N 1
ATOM 1414 C CA . PHE A 1 178 ? 22.422 3.936 -28.172 1 94.88 178 PHE A CA 1
ATOM 1415 C C . PHE A 1 178 ? 22.234 4.453 -26.75 1 94.88 178 PHE A C 1
ATOM 1417 O O . PHE A 1 178 ? 21.328 5.234 -26.484 1 94.88 178 PHE A O 1
ATOM 1424 N N . LEU A 1 179 ? 23.078 3.971 -25.859 1 96.44 179 LEU A N 1
ATOM 1425 C CA . LEU A 1 179 ? 22.969 4.367 -24.469 1 96.44 179 LEU A CA 1
ATOM 1426 C C . LEU A 1 179 ? 24.281 4.996 -23.969 1 96.44 179 LEU A C 1
ATOM 1428 O O . LEU A 1 179 ? 25.359 4.543 -24.328 1 96.44 179 LEU A O 1
ATOM 1432 N N . GLN A 1 180 ? 24.172 6.008 -23.219 1 95.81 180 GLN A N 1
ATOM 1433 C CA . GLN A 1 180 ? 25.281 6.586 -22.469 1 95.81 180 GLN A CA 1
ATOM 1434 C C . GLN A 1 180 ? 25.203 6.191 -21 1 95.81 180 GLN A C 1
ATOM 1436 O O . GLN A 1 180 ? 24.141 6.219 -20.391 1 95.81 180 GLN A O 1
ATOM 1441 N N . LEU A 1 181 ? 26.297 5.879 -20.469 1 96.25 181 LEU A N 1
ATOM 1442 C CA . LEU A 1 181 ? 26.375 5.453 -19.078 1 96.25 181 LEU A CA 1
ATOM 1443 C C . LEU A 1 181 ? 27.094 6.504 -18.234 1 96.25 181 LEU A C 1
ATOM 1445 O O . LEU A 1 181 ? 28.125 7.039 -18.641 1 96.25 181 LEU A O 1
ATOM 1449 N N . SER A 1 182 ? 26.531 6.77 -17.156 1 97.5 182 SER A N 1
ATOM 1450 C CA . SER A 1 182 ? 27.156 7.727 -16.25 1 97.5 182 SER A CA 1
ATOM 1451 C C . SER A 1 182 ? 28.438 7.152 -15.633 1 97.5 182 SER A C 1
ATOM 1453 O O . SER A 1 182 ? 28.688 5.949 -15.719 1 97.5 182 SER A O 1
ATOM 1455 N N . ASP A 1 183 ? 29.188 8.016 -14.914 1 96.81 183 ASP A N 1
ATOM 1456 C CA . ASP A 1 183 ? 30.469 7.621 -14.336 1 96.81 183 ASP A CA 1
ATOM 1457 C C . ASP A 1 183 ? 30.266 6.625 -13.195 1 96.81 183 ASP A C 1
ATOM 1459 O O . ASP A 1 183 ? 31.062 5.703 -13.023 1 96.81 183 ASP A O 1
ATOM 1463 N N . ASP A 1 184 ? 29.172 6.824 -12.445 1 96.56 184 ASP A N 1
ATOM 1464 C CA . ASP A 1 184 ? 28.969 5.938 -11.305 1 96.56 184 ASP A CA 1
ATOM 1465 C C . ASP A 1 184 ? 28.312 4.629 -11.742 1 96.56 184 ASP A C 1
ATOM 1467 O O . ASP A 1 184 ? 28.016 3.766 -10.914 1 96.56 184 ASP A O 1
ATOM 1471 N N . ARG A 1 185 ? 27.969 4.492 -13.023 1 97.62 185 ARG A N 1
ATOM 1472 C CA . ARG A 1 185 ? 27.453 3.287 -13.672 1 97.62 185 ARG A CA 1
ATOM 1473 C C . ARG A 1 185 ? 26.047 2.963 -13.172 1 97.62 185 ARG A C 1
ATOM 1475 O O . ARG A 1 185 ? 25.688 1.794 -13.008 1 97.62 185 ARG A O 1
ATOM 1482 N N . ARG A 1 186 ? 25.266 4.062 -12.922 1 97.75 186 ARG A N 1
ATOM 1483 C CA . ARG A 1 186 ? 23.922 3.836 -12.391 1 97.75 186 ARG A CA 1
ATOM 1484 C C . ARG A 1 186 ? 22.859 4.457 -13.297 1 97.75 186 ARG A C 1
ATOM 1486 O O . ARG A 1 186 ? 21.672 4.145 -13.172 1 97.75 186 ARG A O 1
ATOM 1493 N N . THR A 1 187 ? 23.328 5.32 -14.211 1 98.25 187 THR A N 1
ATOM 1494 C CA . THR A 1 187 ? 22.359 6.059 -15.016 1 98.25 187 THR A CA 1
ATOM 1495 C C . THR A 1 187 ? 22.531 5.754 -16.5 1 98.25 187 THR A C 1
ATOM 1497 O O . THR A 1 187 ? 23.656 5.809 -17.016 1 98.25 187 THR A O 1
ATOM 1500 N N . LEU A 1 188 ? 21.5 5.414 -17.172 1 98.12 188 LEU A N 1
ATOM 1501 C CA . LEU A 1 188 ? 21.469 5.191 -18.625 1 98.12 188 LEU A CA 1
ATOM 1502 C C . LEU A 1 188 ? 20.672 6.285 -19.328 1 98.12 188 LEU A C 1
ATOM 1504 O O . LEU A 1 188 ? 19.547 6.578 -18.938 1 98.12 188 LEU A O 1
ATOM 1508 N N . THR A 1 189 ? 21.266 6.871 -20.281 1 98 189 THR A N 1
ATOM 1509 C CA . THR A 1 189 ? 20.609 7.902 -21.062 1 98 189 THR A CA 1
ATOM 1510 C C . THR A 1 189 ? 20.531 7.484 -22.531 1 98 189 THR A C 1
ATOM 1512 O O . THR A 1 189 ? 21.531 7.074 -23.125 1 98 189 THR A O 1
ATOM 1515 N N . PHE A 1 190 ? 19.359 7.605 -23.094 1 97.69 190 PHE A N 1
ATOM 1516 C CA . PHE A 1 190 ? 19.141 7.219 -24.484 1 97.69 190 PHE A CA 1
ATOM 1517 C C . PHE A 1 190 ? 19.641 8.312 -25.422 1 97.69 190 PHE A C 1
ATOM 1519 O O . PHE A 1 190 ? 19.422 9.5 -25.172 1 97.69 190 PHE A O 1
ATOM 1526 N N . SER A 1 191 ? 20.359 7.832 -26.406 1 92.94 191 SER A N 1
ATOM 1527 C CA . SER A 1 191 ? 20.75 8.695 -27.5 1 92.94 191 SER A CA 1
ATOM 1528 C C . SER A 1 191 ? 20.453 8.055 -28.859 1 92.94 191 SER A C 1
ATOM 1530 O O . SER A 1 191 ? 20.906 6.938 -29.125 1 92.94 191 SER A O 1
ATOM 1532 N N . ALA A 1 192 ? 19.719 8.773 -29.688 1 85.88 192 ALA A N 1
ATOM 1533 C CA . ALA A 1 192 ? 19.391 8.234 -31 1 85.88 192 ALA A CA 1
ATOM 1534 C C . ALA A 1 192 ? 20.641 8.094 -31.859 1 85.88 192 ALA A C 1
ATOM 1536 O O . ALA A 1 192 ? 20.656 7.289 -32.812 1 85.88 192 ALA A O 1
ATOM 1537 N N . LYS A 1 193 ? 21.641 8.898 -31.562 1 83.69 193 LYS A N 1
ATOM 1538 C CA . LYS A 1 193 ? 22.906 8.812 -32.281 1 83.69 193 LYS A CA 1
ATOM 1539 C C . LYS A 1 193 ? 23.859 7.816 -31.625 1 83.69 193 LYS A C 1
ATOM 1541 O O . LYS A 1 193 ? 24.062 7.867 -30.406 1 83.69 193 LYS A O 1
ATOM 1546 N N . LYS A 1 194 ? 24.375 6.898 -32.438 1 74.25 194 LYS A N 1
ATOM 1547 C CA . LYS A 1 194 ? 25.297 5.895 -31.938 1 74.25 194 LYS A CA 1
ATOM 1548 C C . LYS A 1 194 ? 26.562 6.547 -31.375 1 74.25 194 LYS A C 1
ATOM 1550 O O . LYS A 1 194 ? 27.109 7.461 -31.984 1 74.25 194 LYS A O 1
ATOM 1555 N N . SER A 1 195 ? 26.781 6.168 -30.156 1 67.44 195 SER A N 1
ATOM 1556 C CA . SER A 1 195 ? 28.031 6.672 -29.594 1 67.44 195 SER A CA 1
ATOM 1557 C C . SER A 1 195 ? 29.234 5.977 -30.203 1 67.44 195 SER A C 1
ATOM 1559 O O . SER A 1 195 ? 29.188 4.785 -30.5 1 67.44 195 SER A O 1
ATOM 1561 N N . LYS A 1 196 ? 30.188 6.688 -31.031 1 58.75 196 LYS A N 1
ATOM 1562 C CA . LYS A 1 196 ? 31.391 6.25 -31.703 1 58.75 196 LYS A CA 1
ATOM 1563 C C . LYS A 1 196 ? 32.344 5.516 -30.75 1 58.75 196 LYS A C 1
ATOM 1565 O O . LYS A 1 196 ? 33.156 4.707 -31.188 1 58.75 196 LYS A O 1
ATOM 1570 N N . ALA A 1 197 ? 32.312 5.934 -29.562 1 55.28 197 ALA A N 1
ATOM 1571 C CA . ALA A 1 197 ? 33.469 5.703 -28.688 1 55.28 197 ALA A CA 1
ATOM 1572 C C . ALA A 1 197 ? 33.594 4.227 -28.312 1 55.28 197 ALA A C 1
ATOM 1574 O O . ALA A 1 197 ? 34.656 3.773 -27.891 1 55.28 197 ALA A O 1
ATOM 1575 N N . CYS A 1 198 ? 32.406 3.367 -28.188 1 62.09 198 CYS A N 1
ATOM 1576 C CA . CYS A 1 198 ? 32.625 2.189 -27.359 1 62.09 198 CYS A CA 1
ATOM 1577 C C . CYS A 1 198 ? 33.031 0.988 -28.188 1 62.09 198 CYS A C 1
ATOM 1579 O O . CYS A 1 198 ? 32.594 0.831 -29.328 1 62.09 198 CYS A O 1
ATOM 1581 N N . ALA A 1 199 ? 34.188 0.284 -27.875 1 73.81 199 ALA A N 1
ATOM 1582 C CA . ALA A 1 199 ? 34.719 -0.908 -28.531 1 73.81 199 ALA A CA 1
ATOM 1583 C C . ALA A 1 199 ? 33.656 -2.021 -28.578 1 73.81 199 ALA A C 1
ATOM 1585 O O . ALA A 1 199 ? 32.938 -2.248 -27.594 1 73.81 199 ALA A O 1
ATOM 1586 N N . ASP A 1 200 ? 33.344 -2.508 -29.797 1 83.06 200 ASP A N 1
ATOM 1587 C CA . ASP A 1 200 ? 32.406 -3.609 -29.953 1 83.06 200 ASP A CA 1
ATOM 1588 C C . ASP A 1 200 ? 32.969 -4.906 -29.375 1 83.06 200 ASP A C 1
ATOM 1590 O O . ASP A 1 200 ? 34.125 -5.25 -29.609 1 83.06 200 ASP A O 1
ATOM 1594 N N . GLY A 1 201 ? 32.344 -5.52 -28.312 1 88.94 201 GLY A N 1
ATOM 1595 C CA . GLY A 1 201 ? 32.688 -6.793 -27.703 1 88.94 201 GLY A CA 1
ATOM 1596 C C . GLY A 1 201 ? 31.547 -7.777 -27.672 1 88.94 201 GLY A C 1
ATOM 1597 O O . GLY A 1 201 ? 30.406 -7.41 -27.984 1 88.94 201 GLY A O 1
ATOM 1598 N N . PRO A 1 202 ? 31.906 -9 -27.406 1 92.38 202 PRO A N 1
ATOM 1599 C CA . PRO A 1 202 ? 30.859 -10.031 -27.422 1 92.38 202 PRO A CA 1
ATOM 1600 C C . PRO A 1 202 ? 29.766 -9.773 -26.391 1 92.38 202 PRO A C 1
ATOM 1602 O O . PRO A 1 202 ? 28.625 -10.188 -26.594 1 92.38 202 PRO A O 1
ATOM 1605 N N . GLU A 1 203 ? 30.094 -9.016 -25.391 1 95.25 203 GLU A N 1
ATOM 1606 C CA . GLU A 1 203 ? 29.125 -8.781 -24.312 1 95.25 203 GLU A CA 1
ATOM 1607 C C . GLU A 1 203 ? 28.234 -7.578 -24.609 1 95.25 203 GLU A C 1
ATOM 1609 O O . GLU A 1 203 ? 27.203 -7.398 -23.984 1 95.25 203 GLU A O 1
ATOM 1614 N N . ARG A 1 204 ? 28.609 -6.77 -25.5 1 95.69 204 ARG A N 1
ATOM 1615 C CA . ARG A 1 204 ? 27.922 -5.508 -25.75 1 95.69 204 ARG A CA 1
ATOM 1616 C C . ARG A 1 204 ? 26.703 -5.711 -26.656 1 95.69 204 ARG A C 1
ATOM 1618 O O . ARG A 1 204 ? 26.797 -6.414 -27.656 1 95.69 204 ARG A O 1
ATOM 1625 N N . PHE A 1 205 ? 25.641 -5.184 -26.266 1 96.12 205 PHE A N 1
ATOM 1626 C CA . PHE A 1 205 ? 24.5 -5.152 -27.188 1 96.12 205 PHE A CA 1
ATOM 1627 C C . PHE A 1 205 ? 24.781 -4.254 -28.375 1 96.12 205 PHE A C 1
ATOM 1629 O O . PHE A 1 205 ? 25.469 -3.236 -28.25 1 96.12 205 PHE A O 1
ATOM 1636 N N . ASP A 1 206 ? 24.203 -4.523 -29.516 1 93.5 206 ASP A N 1
ATOM 1637 C CA . ASP A 1 206 ? 24.609 -3.73 -30.672 1 93.5 206 ASP A CA 1
ATOM 1638 C C . ASP A 1 206 ? 23.406 -3.121 -31.375 1 93.5 206 ASP A C 1
ATOM 1640 O O . ASP A 1 206 ? 23.562 -2.291 -32.281 1 93.5 206 ASP A O 1
ATOM 1644 N N . HIS A 1 207 ? 22.203 -3.559 -31.016 1 93.5 207 HIS A N 1
ATOM 1645 C CA . HIS A 1 207 ? 21.031 -3.031 -31.719 1 93.5 207 HIS A CA 1
ATOM 1646 C C . HIS A 1 207 ? 20.031 -2.438 -30.734 1 93.5 207 HIS A C 1
ATOM 1648 O O . HIS A 1 207 ? 19.703 -1.251 -30.812 1 93.5 207 HIS A O 1
ATOM 1654 N N . TRP A 1 208 ? 19.578 -3.289 -29.812 1 95.94 208 TRP A N 1
ATOM 1655 C CA . TRP A 1 208 ? 18.578 -2.836 -28.844 1 95.94 208 TRP A CA 1
ATOM 1656 C C . TRP A 1 208 ? 19.25 -2.027 -27.734 1 95.94 208 TRP A C 1
ATOM 1658 O O . TRP A 1 208 ? 20.359 -2.336 -27.312 1 95.94 208 TRP A O 1
ATOM 1668 N N . PRO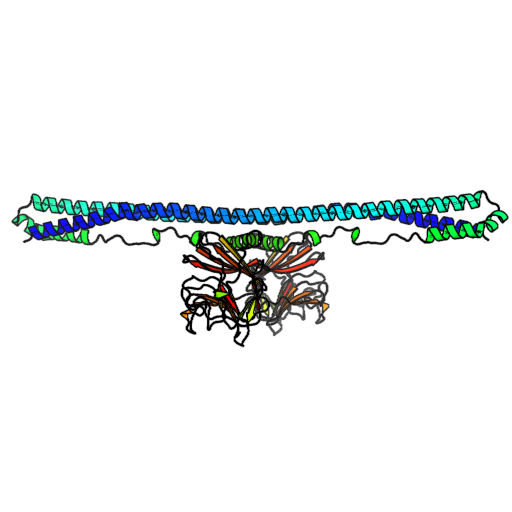 A 1 209 ? 18.594 -0.987 -27.25 1 97.19 209 PRO A N 1
ATOM 1669 C CA . PRO A 1 209 ? 19.188 -0.135 -26.219 1 97.19 209 PRO A CA 1
ATOM 1670 C C . PRO A 1 209 ? 19.156 -0.78 -24.828 1 97.19 209 PRO A C 1
ATOM 1672 O O . PRO A 1 209 ? 18.562 -0.224 -23.906 1 97.19 209 PRO A O 1
ATOM 1675 N N . ASN A 1 210 ? 19.844 -1.879 -24.703 1 97.94 210 ASN A N 1
ATOM 1676 C CA . ASN A 1 210 ? 19.875 -2.697 -23.5 1 97.94 210 ASN A CA 1
ATOM 1677 C C . ASN A 1 210 ? 21.188 -2.512 -22.75 1 97.94 210 ASN A C 1
ATOM 1679 O O . ASN A 1 210 ? 22.172 -2.018 -23.297 1 97.94 210 ASN A O 1
ATOM 168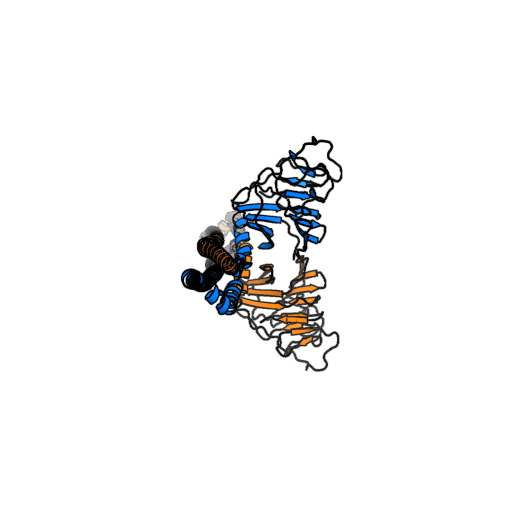3 N N . ALA A 1 211 ? 21.188 -2.875 -21.5 1 98.19 211 ALA A N 1
ATOM 1684 C CA . ALA A 1 211 ? 22.375 -3.008 -20.672 1 98.19 211 ALA A CA 1
ATOM 1685 C C . ALA A 1 211 ? 22.141 -4 -19.531 1 98.19 211 ALA A C 1
ATOM 1687 O O . ALA A 1 211 ? 21.031 -4.094 -19 1 98.19 211 ALA A O 1
ATOM 1688 N N . LEU A 1 212 ? 23.125 -4.734 -19.172 1 98.19 212 LEU A N 1
ATOM 1689 C CA . LEU A 1 212 ? 23.094 -5.676 -18.062 1 98.19 212 LEU A CA 1
ATOM 1690 C C . LEU A 1 212 ? 23.875 -5.148 -16.859 1 98.19 212 LEU A C 1
ATOM 1692 O O . LEU A 1 212 ? 24.875 -4.434 -17.031 1 98.19 212 LEU A O 1
ATOM 1696 N N . ALA A 1 213 ? 23.438 -5.555 -15.742 1 98.19 213 ALA A N 1
ATOM 1697 C CA . ALA A 1 213 ? 24.219 -5.242 -14.547 1 98.19 213 ALA A CA 1
ATOM 1698 C C . ALA A 1 213 ? 25.469 -6.113 -14.461 1 98.19 213 ALA A C 1
ATOM 1700 O O . ALA A 1 213 ? 25.531 -7.172 -15.094 1 98.19 213 ALA A O 1
ATOM 1701 N N . ALA A 1 214 ? 26.375 -5.609 -13.633 1 97.19 214 ALA A N 1
ATOM 1702 C CA . ALA A 1 214 ? 27.609 -6.348 -13.414 1 97.19 214 ALA A CA 1
ATOM 1703 C C . ALA A 1 214 ? 27.406 -7.496 -12.43 1 97.19 214 ALA A C 1
ATOM 1705 O O . ALA A 1 214 ? 28.062 -8.539 -12.539 1 97.19 214 ALA A O 1
ATOM 1706 N N . THR A 1 215 ? 26.531 -7.273 -11.508 1 94.81 215 THR A N 1
ATOM 1707 C CA . THR A 1 215 ? 26.266 -8.273 -10.477 1 94.81 215 THR A CA 1
ATOM 1708 C C . THR A 1 215 ? 25.188 -9.25 -10.938 1 94.81 215 THR A C 1
ATOM 1710 O O . THR A 1 215 ? 24.219 -8.844 -11.594 1 94.81 215 THR A O 1
ATOM 1713 N N . SER A 1 216 ? 25.344 -10.523 -10.57 1 96.44 216 SER A N 1
ATOM 1714 C CA . SER A 1 216 ? 24.344 -11.547 -10.82 1 96.44 216 SER A CA 1
ATOM 1715 C C . SER A 1 216 ? 23.891 -12.203 -9.523 1 96.44 216 SER A C 1
ATOM 1717 O O . SER A 1 216 ? 24.562 -12.117 -8.5 1 96.44 216 SER A O 1
ATOM 1719 N N . PHE A 1 217 ? 22.766 -12.773 -9.57 1 96.31 217 PHE A N 1
ATOM 1720 C CA . PHE A 1 217 ? 22.172 -13.391 -8.391 1 96.31 217 PHE A CA 1
ATOM 1721 C C . PHE A 1 217 ? 21.984 -14.891 -8.609 1 96.31 217 PHE A C 1
ATOM 1723 O O . PHE A 1 217 ? 21.438 -15.312 -9.633 1 96.31 217 PHE A O 1
ATOM 1730 N N . GLN A 1 218 ? 22.391 -15.656 -7.613 1 95.75 218 GLN A N 1
ATOM 1731 C CA . GLN A 1 218 ? 22.328 -17.109 -7.727 1 95.75 218 GLN A CA 1
ATOM 1732 C C . GLN A 1 218 ? 21.328 -17.688 -6.73 1 95.75 218 GLN A C 1
ATOM 1734 O O . GLN A 1 218 ? 20.688 -18.703 -7.004 1 95.75 218 GLN A O 1
ATOM 1739 N N . THR A 1 219 ? 21.328 -17.094 -5.586 1 93.25 219 THR A N 1
ATOM 1740 C CA . THR A 1 219 ? 20.422 -17.562 -4.539 1 93.25 219 THR A CA 1
ATOM 1741 C C . THR A 1 219 ? 19.984 -16.406 -3.645 1 93.25 219 THR A C 1
ATOM 1743 O O . THR A 1 219 ? 20.578 -15.328 -3.67 1 93.25 219 THR A O 1
ATOM 1746 N N . GLY A 1 220 ? 18.844 -16.625 -3.047 1 91.56 220 GLY A N 1
ATOM 1747 C CA . GLY A 1 220 ? 18.453 -15.711 -1.991 1 91.56 220 GLY A CA 1
ATOM 1748 C C . GLY A 1 220 ? 17.531 -14.609 -2.475 1 91.56 220 GLY A C 1
ATOM 1749 O O . GLY A 1 220 ? 16.859 -14.766 -3.498 1 91.56 220 GLY A O 1
ATOM 1750 N N . LEU A 1 221 ? 17.344 -13.648 -1.604 1 92.12 221 LEU A N 1
ATOM 1751 C CA . LEU A 1 221 ? 16.469 -12.508 -1.835 1 92.12 221 LEU A CA 1
ATOM 1752 C C . LEU A 1 221 ? 17.266 -11.273 -2.238 1 92.12 221 LEU A C 1
ATOM 1754 O O . LEU A 1 221 ? 18.219 -10.898 -1.56 1 92.12 221 LEU A O 1
ATOM 1758 N N . HIS A 1 222 ? 16.859 -10.656 -3.33 1 93.38 222 HIS A N 1
ATOM 1759 C CA . HIS A 1 222 ? 17.531 -9.469 -3.84 1 93.38 222 HIS A CA 1
ATOM 1760 C C . HIS A 1 222 ? 16.531 -8.367 -4.176 1 93.38 222 HIS A C 1
ATOM 1762 O O . HIS A 1 222 ? 15.43 -8.656 -4.66 1 93.38 222 HIS A O 1
ATOM 1768 N N . ALA A 1 223 ? 16.938 -7.176 -3.9 1 93.94 223 ALA A N 1
ATOM 1769 C CA . ALA A 1 223 ? 16.062 -6.043 -4.168 1 93.94 223 ALA A CA 1
ATOM 1770 C C . ALA A 1 223 ? 16.844 -4.828 -4.641 1 93.94 223 ALA A C 1
ATOM 1772 O O . ALA A 1 223 ? 17.953 -4.57 -4.152 1 93.94 223 ALA A O 1
ATOM 1773 N N . TRP A 1 224 ? 16.344 -4.082 -5.586 1 94.25 224 TRP A N 1
ATOM 1774 C CA . TRP A 1 224 ? 16.906 -2.812 -6.012 1 94.25 224 TRP A CA 1
ATOM 1775 C C . TRP A 1 224 ? 15.836 -1.881 -6.555 1 94.25 224 TRP A C 1
ATOM 1777 O O . TRP A 1 224 ? 14.711 -2.311 -6.816 1 94.25 224 TRP A O 1
ATOM 1787 N N . MET A 1 225 ? 16.156 -0.607 -6.641 1 94.25 225 MET A N 1
ATOM 1788 C CA . MET A 1 225 ? 15.203 0.404 -7.082 1 94.25 225 MET A CA 1
ATOM 1789 C C . MET A 1 225 ? 15.75 1.195 -8.266 1 94.25 225 MET A C 1
ATOM 1791 O O . MET A 1 225 ? 16.953 1.453 -8.336 1 94.25 225 MET A O 1
ATOM 1795 N N . VAL A 1 226 ? 14.867 1.56 -9.156 1 96.56 226 VAL A N 1
ATOM 1796 C CA . VAL A 1 226 ? 15.242 2.314 -10.344 1 96.56 226 VAL A CA 1
ATOM 1797 C C . VAL A 1 226 ? 14.359 3.555 -10.469 1 96.56 226 VAL A C 1
ATOM 1799 O O . VAL A 1 226 ? 13.133 3.459 -10.406 1 96.56 226 VAL A O 1
ATOM 1802 N N . ASN A 1 227 ? 15 4.703 -10.57 1 97.69 227 ASN A N 1
ATOM 1803 C CA . ASN A 1 227 ? 14.25 5.91 -10.906 1 97.69 227 ASN A CA 1
ATOM 1804 C C . ASN A 1 227 ? 13.82 5.906 -12.375 1 97.69 227 ASN A C 1
ATOM 1806 O O . ASN A 1 227 ? 14.656 5.836 -13.273 1 97.69 227 ASN A O 1
ATOM 1810 N N . VAL A 1 228 ? 12.562 5.969 -12.664 1 97.88 228 VAL A N 1
ATOM 1811 C CA . VAL A 1 228 ? 12.062 5.859 -14.023 1 97.88 228 VAL A CA 1
ATOM 1812 C C . VAL A 1 228 ? 11.172 7.055 -14.344 1 97.88 228 VAL A C 1
ATOM 1814 O O . VAL A 1 228 ? 10.453 7.055 -15.352 1 97.88 228 VAL A O 1
ATOM 1817 N N . GLN A 1 229 ? 11.164 8.047 -13.578 1 94.88 229 GLN A N 1
ATOM 1818 C CA . GLN A 1 229 ? 10.219 9.156 -13.617 1 94.88 229 GLN A CA 1
ATOM 1819 C C . GLN A 1 229 ? 10.305 9.906 -14.945 1 94.88 229 GLN A C 1
ATOM 1821 O O . GLN A 1 229 ? 9.289 10.359 -15.477 1 94.88 229 GLN A O 1
ATOM 1826 N N . ASN A 1 230 ? 11.492 9.93 -15.586 1 93.94 230 ASN A N 1
ATOM 1827 C CA . ASN A 1 230 ? 11.695 10.828 -16.719 1 93.94 230 ASN A CA 1
ATOM 1828 C C . ASN A 1 230 ? 11.547 10.094 -18.047 1 93.94 230 ASN A C 1
ATOM 1830 O O . ASN A 1 230 ? 11.531 10.727 -19.109 1 93.94 230 ASN A O 1
ATOM 1834 N N . SER A 1 231 ? 11.438 8.828 -17.969 1 97.25 231 SER A N 1
ATOM 1835 C CA . SER A 1 231 ? 11.422 8.078 -19.219 1 97.25 231 SER A CA 1
ATOM 1836 C C . SER A 1 231 ? 10.023 7.555 -19.531 1 97.25 231 SER A C 1
ATOM 1838 O O . SER A 1 231 ? 9.336 7.039 -18.641 1 97.25 231 SER A O 1
ATOM 1840 N N . CYS A 1 232 ? 9.664 7.652 -20.812 1 96.88 232 CYS A N 1
ATOM 1841 C CA . CYS A 1 232 ? 8.367 7.145 -21.25 1 96.88 232 CYS A CA 1
ATOM 1842 C C . CYS A 1 232 ? 8.531 5.84 -22.031 1 96.88 232 CYS A C 1
ATOM 1844 O O . CYS A 1 232 ? 7.562 5.312 -22.578 1 96.88 232 CYS A O 1
ATOM 1846 N N . ALA A 1 233 ? 9.688 5.383 -22.125 1 98.19 233 ALA A N 1
ATOM 1847 C CA . ALA A 1 233 ? 9.945 4.117 -22.812 1 98.19 233 ALA A CA 1
ATOM 1848 C C . ALA A 1 233 ? 11.148 3.402 -22.203 1 98.19 233 ALA A C 1
ATOM 1850 O O . ALA A 1 233 ? 12.297 3.756 -22.469 1 98.19 233 ALA A O 1
ATOM 1851 N N . TYR A 1 234 ? 10.852 2.432 -21.375 1 98.69 234 TYR A N 1
ATOM 1852 C CA . TYR A 1 234 ? 11.914 1.698 -20.703 1 98.69 234 TYR A CA 1
ATOM 1853 C C . TYR A 1 234 ? 11.477 0.276 -20.375 1 98.69 234 TYR A C 1
ATOM 1855 O O . TYR A 1 234 ? 10.289 -0.045 -20.453 1 98.69 234 TYR A O 1
ATOM 1863 N N . LYS A 1 235 ? 12.414 -0.547 -20.125 1 98.81 235 LYS A N 1
ATOM 1864 C CA . LYS A 1 235 ? 12.219 -1.887 -19.578 1 98.81 235 LYS A CA 1
ATOM 1865 C C . LYS A 1 235 ? 13.172 -2.143 -18.422 1 98.81 235 LYS A C 1
ATOM 1867 O O . LYS A 1 235 ? 14.336 -1.739 -18.453 1 98.81 235 LYS A O 1
ATOM 1872 N N . VAL A 1 236 ? 12.648 -2.701 -17.344 1 98.81 236 VAL A N 1
ATOM 1873 C CA . VAL A 1 236 ? 13.422 -3.043 -16.156 1 98.81 236 VAL A CA 1
ATOM 1874 C C . VAL A 1 236 ? 13.078 -4.457 -15.695 1 98.81 236 VAL A C 1
ATOM 1876 O O . VAL A 1 236 ? 11.898 -4.824 -15.633 1 98.81 236 VAL A O 1
ATOM 1879 N N . GLY A 1 237 ? 14.078 -5.25 -15.398 1 98.69 237 GLY A N 1
ATOM 1880 C CA . GLY A 1 237 ? 13.812 -6.594 -14.906 1 98.69 237 GLY A CA 1
ATOM 1881 C C . GLY A 1 237 ? 15.07 -7.418 -14.719 1 98.69 237 GLY A C 1
ATOM 1882 O O . GLY A 1 237 ? 16.062 -6.93 -14.18 1 98.69 237 GLY A O 1
ATOM 1883 N N . VAL A 1 238 ? 14.945 -8.703 -15.062 1 98.75 238 VAL A N 1
ATOM 1884 C CA . VAL A 1 238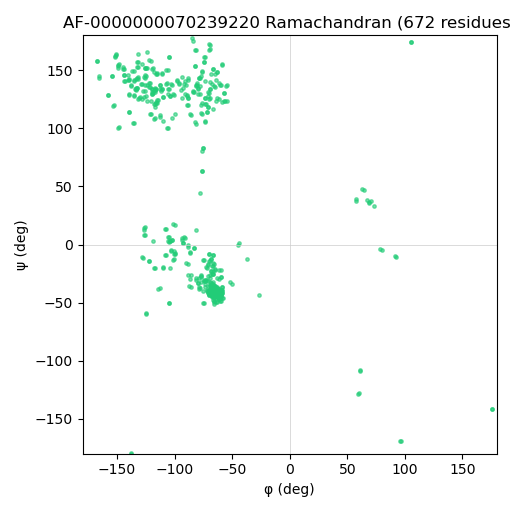 ? 16.078 -9.617 -14.914 1 98.75 238 VAL A CA 1
ATOM 1885 C C . VAL A 1 238 ? 16.25 -10.43 -16.188 1 98.75 238 VAL A C 1
ATOM 1887 O O . VAL A 1 238 ? 15.297 -10.578 -16.984 1 98.75 238 VAL A O 1
ATOM 1890 N N . ALA A 1 239 ? 17.438 -10.922 -16.375 1 98.62 239 ALA A N 1
ATOM 1891 C CA . ALA A 1 239 ? 17.75 -11.758 -17.547 1 98.62 239 ALA A CA 1
ATOM 1892 C C . ALA A 1 239 ? 18.828 -12.781 -17.219 1 98.62 239 ALA A C 1
ATOM 1894 O O . ALA A 1 239 ? 19.656 -12.562 -16.328 1 98.62 239 ALA A O 1
ATOM 1895 N N . SER A 1 240 ? 18.734 -13.852 -17.953 1 97.19 240 SER A N 1
ATOM 1896 C CA . SER A 1 240 ? 19.812 -14.844 -17.891 1 97.19 240 SER A CA 1
ATOM 1897 C C . SER A 1 240 ? 21.047 -14.344 -18.641 1 97.19 240 SER A C 1
ATOM 1899 O O . SER A 1 240 ? 20.953 -13.508 -19.531 1 97.19 240 SER A O 1
ATOM 1901 N N . GLY A 1 241 ? 22.141 -14.945 -18.219 1 94.06 241 GLY A N 1
ATOM 1902 C CA . GLY A 1 241 ? 23.375 -14.633 -18.922 1 94.06 241 GLY A CA 1
ATOM 1903 C C . GLY A 1 241 ? 23.391 -15.133 -20.359 1 94.06 241 GLY A C 1
ATOM 1904 O O . GLY A 1 241 ? 24.219 -14.711 -21.156 1 94.06 241 GLY A O 1
ATOM 1905 N N . GLN A 1 242 ? 22.422 -15.906 -20.734 1 95.25 242 GLN A N 1
ATOM 1906 C CA . GLN A 1 242 ? 22.344 -16.5 -22.062 1 95.25 242 GLN A CA 1
ATOM 1907 C C . GLN A 1 242 ? 21.641 -15.578 -23.031 1 95.25 242 GLN A C 1
ATOM 1909 O O . GLN A 1 242 ? 21.516 -15.898 -24.219 1 95.25 242 GLN A O 1
ATOM 1914 N N . LEU A 1 243 ? 21.203 -14.508 -22.562 1 97 243 LEU A N 1
ATOM 1915 C CA . LEU A 1 243 ? 20.531 -13.547 -23.422 1 97 243 LEU A CA 1
ATOM 1916 C C . LEU A 1 243 ? 21.438 -13.125 -24.578 1 97 243 LEU A C 1
ATOM 1918 O O . LEU A 1 243 ? 22.531 -12.602 -24.344 1 97 243 LEU A O 1
ATOM 1922 N N . PRO A 1 244 ? 20.953 -13.32 -25.781 1 96.75 244 PRO A N 1
ATOM 1923 C CA . PRO A 1 244 ? 21.766 -12.898 -26.922 1 96.75 244 PRO A CA 1
ATOM 1924 C C . PRO A 1 244 ? 22 -11.391 -26.953 1 96.75 244 PRO A C 1
ATOM 1926 O O . PRO A 1 244 ? 21.109 -10.609 -26.609 1 96.75 244 PRO A O 1
ATOM 1929 N N . ARG A 1 245 ? 23.203 -11.016 -27.5 1 96.88 245 ARG A N 1
ATOM 1930 C CA . ARG A 1 245 ? 23.641 -9.617 -27.438 1 96.88 245 ARG A CA 1
ATOM 1931 C C . ARG A 1 245 ? 23.609 -8.969 -28.812 1 96.88 245 ARG A C 1
ATOM 1933 O O . ARG A 1 245 ? 23.5 -7.742 -28.922 1 96.88 245 ARG A O 1
ATOM 1940 N N . LYS A 1 246 ? 23.609 -9.82 -29.828 1 95.56 246 LYS A N 1
ATOM 1941 C CA . LYS A 1 246 ? 23.828 -9.289 -31.172 1 95.56 246 LYS A CA 1
ATOM 1942 C C . LYS A 1 246 ? 22.578 -9.43 -32.031 1 95.56 246 LYS A C 1
ATOM 1944 O O . LYS A 1 246 ? 21.906 -10.461 -32 1 95.56 246 LYS A O 1
ATOM 1949 N N . GLY A 1 247 ? 22.266 -8.406 -32.781 1 94.31 247 GLY A N 1
ATOM 1950 C CA . GLY A 1 247 ? 21.234 -8.492 -33.812 1 94.31 247 GLY A CA 1
ATOM 1951 C C . GLY A 1 247 ? 19.953 -7.793 -33.406 1 94.31 247 GLY A C 1
ATOM 1952 O O . GLY A 1 247 ? 19.828 -7.312 -32.281 1 94.31 247 GLY A O 1
ATOM 1953 N N . SER A 1 248 ? 18.984 -7.711 -34.344 1 94.25 248 SER A N 1
ATOM 1954 C CA . SER A 1 248 ? 17.719 -7 -34.156 1 94.25 248 SER A CA 1
ATOM 1955 C C . SER A 1 248 ? 16.578 -7.969 -33.906 1 94.25 248 SER A C 1
ATOM 1957 O O . SER A 1 248 ? 15.422 -7.551 -33.719 1 94.25 248 SER A O 1
ATOM 1959 N N . GLY A 1 249 ? 16.906 -9.18 -33.844 1 94.62 249 GLY A N 1
ATOM 1960 C CA . GLY A 1 249 ? 15.875 -10.195 -33.688 1 94.62 249 GLY A CA 1
ATOM 1961 C C . GLY A 1 249 ? 15.211 -10.156 -32.312 1 94.62 249 GLY A C 1
ATOM 1962 O O . GLY A 1 249 ? 15.727 -9.539 -31.375 1 94.62 249 GLY A O 1
ATOM 1963 N N . SER A 1 250 ? 14.086 -10.891 -32.188 1 94.12 250 SER A N 1
ATOM 1964 C CA . SER A 1 250 ? 13.32 -10.93 -30.953 1 94.12 250 SER A CA 1
ATOM 1965 C C . SER A 1 250 ? 14.109 -11.633 -29.844 1 94.12 250 SER A C 1
ATOM 1967 O O . SER A 1 250 ? 13.852 -11.414 -28.656 1 94.12 250 SER A O 1
ATOM 1969 N N . ASP A 1 251 ? 15.055 -12.359 -30.219 1 94.12 251 ASP A N 1
ATOM 1970 C CA . ASP A 1 251 ? 15.859 -13.078 -29.25 1 94.12 251 ASP A CA 1
ATOM 1971 C C . ASP A 1 251 ? 16.703 -12.117 -28.406 1 94.12 251 ASP A C 1
ATOM 1973 O O . ASP A 1 251 ? 17.094 -12.438 -27.281 1 94.12 251 ASP A O 1
ATOM 1977 N N . CYS A 1 252 ? 16.953 -10.914 -28.969 1 94.75 252 CYS A N 1
ATOM 1978 C CA . CYS A 1 252 ? 17.75 -9.922 -28.266 1 94.75 252 CYS A CA 1
ATOM 1979 C C . CYS A 1 252 ? 16.875 -8.828 -27.656 1 94.75 252 CYS A C 1
ATOM 1981 O O . CYS A 1 252 ? 17.375 -7.961 -26.938 1 94.75 252 CYS A O 1
ATOM 1983 N N . ARG A 1 253 ? 15.664 -8.914 -27.953 1 97.06 253 ARG A N 1
ATOM 1984 C CA . ARG A 1 253 ? 14.719 -7.918 -27.453 1 97.06 253 ARG A CA 1
ATOM 1985 C C . ARG A 1 253 ? 14.156 -8.32 -26.094 1 97.06 253 ARG A C 1
ATOM 1987 O O . ARG A 1 253 ? 13.477 -9.344 -25.984 1 97.06 253 ARG A O 1
ATOM 1994 N N . LEU A 1 254 ? 14.391 -7.504 -25.141 1 98.44 254 LEU A N 1
ATOM 1995 C CA . LEU A 1 254 ? 13.984 -7.863 -23.781 1 98.44 254 LEU A CA 1
ATOM 1996 C C . LEU A 1 254 ? 12.492 -8.156 -23.719 1 98.44 254 LEU A C 1
ATOM 1998 O O . LEU A 1 254 ? 11.68 -7.383 -24.234 1 98.44 254 LEU A O 1
ATOM 2002 N N . GLY A 1 255 ? 12.141 -9.266 -23.141 1 98.38 255 GLY A N 1
ATOM 2003 C CA . GLY A 1 255 ? 10.75 -9.656 -22.953 1 98.38 255 GLY A CA 1
ATOM 2004 C C . GLY A 1 255 ? 10.211 -10.508 -24.094 1 98.38 255 GLY A C 1
ATOM 2005 O O . GLY A 1 255 ? 9.133 -11.094 -23.969 1 98.38 255 GLY A O 1
ATOM 2006 N N . HIS A 1 256 ? 10.906 -10.641 -25.188 1 98 256 HIS A N 1
ATOM 2007 C CA . HIS A 1 256 ? 10.406 -11.352 -26.359 1 98 256 HIS A CA 1
ATOM 2008 C C . HIS A 1 256 ? 11.109 -12.695 -26.516 1 98 256 HIS A C 1
ATOM 2010 O O . HIS A 1 256 ? 11.062 -13.289 -27.594 1 98 256 HIS A O 1
ATOM 2016 N N . ASN A 1 257 ? 11.773 -13.062 -25.516 1 97.44 257 ASN A N 1
ATOM 2017 C CA . ASN A 1 257 ? 12.516 -14.32 -25.5 1 97.44 257 ASN A CA 1
ATOM 2018 C C . ASN A 1 257 ? 12.352 -15.039 -24.156 1 97.44 257 ASN A C 1
ATOM 2020 O O . ASN A 1 257 ? 11.695 -14.531 -23.25 1 97.44 257 ASN A O 1
ATOM 2024 N N . THR A 1 258 ? 12.961 -16.172 -24 1 97.06 258 THR A N 1
ATOM 2025 C CA . THR A 1 258 ? 12.805 -16.984 -22.797 1 97.06 258 THR A CA 1
ATOM 2026 C C . THR A 1 258 ? 13.859 -16.625 -21.75 1 97.06 258 THR A C 1
ATOM 2028 O O . THR A 1 258 ? 13.898 -17.219 -20.672 1 97.06 258 THR A O 1
ATOM 2031 N N . PHE A 1 259 ? 14.664 -15.57 -22.047 1 97.31 259 PHE A N 1
ATOM 2032 C CA . PHE A 1 259 ? 15.828 -15.305 -21.188 1 97.31 259 PHE A CA 1
ATOM 2033 C C . PHE A 1 259 ? 15.594 -14.07 -20.328 1 97.31 259 PHE A C 1
ATOM 2035 O O . PHE A 1 259 ? 16.422 -13.75 -19.469 1 97.31 259 PHE A O 1
ATOM 2042 N N . SER A 1 260 ? 14.531 -13.359 -20.609 1 98.5 260 SER A N 1
ATOM 2043 C CA . SER A 1 260 ? 14.359 -12.102 -19.875 1 98.5 260 SER A CA 1
ATOM 2044 C C . SER A 1 260 ? 12.93 -11.945 -19.391 1 98.5 260 SER A C 1
ATOM 2046 O O . SER A 1 260 ? 11.984 -12.383 -20.047 1 98.5 260 SER A O 1
ATOM 2048 N N . TRP A 1 261 ? 12.695 -11.406 -18.172 1 98.69 261 TRP A N 1
ATOM 2049 C CA . TRP A 1 261 ? 11.453 -11.031 -17.516 1 98.69 261 TRP A CA 1
ATOM 2050 C C . TRP A 1 261 ? 11.445 -9.547 -17.156 1 98.69 261 TRP A C 1
ATOM 2052 O O . TRP A 1 261 ? 12.172 -9.109 -16.266 1 98.69 261 TRP A O 1
ATOM 2062 N N . VAL A 1 262 ? 10.523 -8.75 -17.859 1 98.81 262 VAL A N 1
ATOM 2063 C CA . VAL A 1 262 ? 10.75 -7.316 -17.688 1 98.81 262 VAL A CA 1
ATOM 2064 C C . VAL A 1 262 ? 9.414 -6.594 -17.531 1 98.81 262 VAL A C 1
ATOM 2066 O O . VAL A 1 262 ? 8.406 -7.016 -18.109 1 98.81 262 VAL A O 1
ATOM 2069 N N . PHE A 1 263 ? 9.422 -5.613 -16.688 1 98.75 263 PHE A N 1
ATOM 2070 C CA . PHE A 1 263 ? 8.414 -4.555 -16.641 1 98.75 263 PHE A CA 1
ATOM 2071 C C . PHE A 1 263 ? 8.695 -3.506 -17.719 1 98.75 263 PHE A C 1
ATOM 2073 O O . PHE A 1 263 ? 9.812 -3.002 -17.828 1 98.75 263 PHE A O 1
ATOM 2080 N N . SER A 1 264 ? 7.668 -3.195 -18.5 1 98.44 264 SER A N 1
ATOM 2081 C CA . SER A 1 264 ? 7.883 -2.326 -19.656 1 98.44 264 SER A CA 1
ATOM 2082 C C . SER A 1 264 ? 6.891 -1.167 -19.656 1 98.44 264 SER A C 1
ATOM 2084 O O . SER A 1 264 ? 5.715 -1.346 -19.328 1 98.44 264 SER A O 1
ATOM 2086 N N . ARG A 1 265 ? 7.445 -0.062 -19.984 1 98.06 265 ARG A N 1
ATOM 2087 C CA . ARG A 1 265 ? 6.609 1.091 -20.297 1 98.06 265 ARG A CA 1
ATOM 2088 C C . ARG A 1 265 ? 6.844 1.561 -21.734 1 98.06 265 ARG A C 1
ATOM 2090 O O . ARG A 1 265 ? 7.988 1.651 -22.188 1 98.06 265 ARG A O 1
ATOM 2097 N N . TYR A 1 266 ? 5.848 1.815 -22.438 1 96.5 266 TYR A N 1
ATOM 2098 C CA . TYR A 1 266 ? 5.863 2.525 -23.719 1 96.5 266 TYR A CA 1
ATOM 2099 C C . TYR A 1 266 ? 4.742 3.555 -23.781 1 96.5 266 TYR A C 1
ATOM 2101 O O . TYR A 1 266 ? 3.57 3.197 -23.922 1 96.5 266 TYR A O 1
ATOM 2109 N N . ASP A 1 267 ? 5.145 4.789 -23.625 1 93.62 267 ASP A N 1
ATOM 2110 C CA . ASP A 1 267 ? 4.188 5.887 -23.516 1 93.62 267 ASP A CA 1
ATOM 2111 C C . ASP A 1 267 ? 3.275 5.707 -22.297 1 93.62 267 ASP A C 1
ATOM 2113 O O . ASP A 1 267 ? 3.734 5.777 -21.156 1 93.62 267 ASP A O 1
ATOM 2117 N N . GLN A 1 268 ? 2.002 5.375 -22.594 1 89.25 268 GLN A N 1
ATOM 2118 C CA . GLN A 1 268 ? 1.088 5.273 -21.469 1 89.25 268 GLN A CA 1
ATOM 2119 C C . GLN A 1 268 ? 0.762 3.816 -21.156 1 89.25 268 GLN A C 1
ATOM 2121 O O . GLN A 1 268 ? -0.002 3.531 -20.219 1 89.25 268 GLN A O 1
ATOM 2126 N N . GLU A 1 269 ? 1.442 2.957 -21.844 1 94.81 269 GLU A N 1
ATOM 2127 C CA . GLU A 1 269 ? 1.128 1.543 -21.672 1 94.81 269 GLU A CA 1
ATOM 2128 C C . GLU A 1 269 ? 2.184 0.845 -20.812 1 94.81 269 GLU A C 1
ATOM 2130 O O . GLU A 1 269 ? 3.383 0.987 -21.062 1 94.81 269 GLU A O 1
ATOM 2135 N N . PHE A 1 270 ? 1.726 0.177 -19.812 1 96.88 270 PHE A N 1
ATOM 2136 C CA . PHE A 1 270 ? 2.584 -0.623 -18.953 1 96.88 270 PHE A CA 1
ATOM 2137 C C . PHE A 1 270 ? 2.285 -2.107 -19.109 1 96.88 270 PHE A C 1
ATOM 2139 O O . PHE A 1 270 ? 1.12 -2.508 -19.188 1 96.88 270 PHE A O 1
ATOM 2146 N N . ARG A 1 271 ? 3.396 -2.9 -19.25 1 98.12 271 ARG A N 1
ATOM 2147 C CA . ARG A 1 271 ? 3.225 -4.332 -19.469 1 98.12 271 ARG A CA 1
ATOM 2148 C C . ARG A 1 271 ? 4.324 -5.125 -18.766 1 98.12 271 ARG A C 1
ATOM 2150 O O . ARG A 1 271 ? 5.418 -4.609 -18.531 1 98.12 271 ARG A O 1
ATOM 2157 N N . PHE A 1 272 ? 3.967 -6.301 -18.406 1 98.62 272 PHE A N 1
ATOM 2158 C CA . PHE A 1 272 ? 4.973 -7.32 -18.141 1 98.62 272 PHE A CA 1
ATOM 2159 C C . PHE A 1 272 ? 5.223 -8.172 -19.375 1 98.62 272 PHE A C 1
ATOM 2161 O O . PHE A 1 272 ? 4.277 -8.609 -20.031 1 98.62 272 PHE A O 1
ATOM 2168 N N . LEU A 1 273 ? 6.508 -8.383 -19.688 1 98.62 273 LEU A N 1
ATOM 2169 C CA . LEU A 1 273 ? 6.867 -9.102 -20.891 1 98.62 273 LEU A CA 1
ATOM 2170 C C . LEU A 1 273 ? 7.781 -10.281 -20.578 1 98.62 273 LEU A C 1
ATOM 2172 O O . LEU A 1 273 ? 8.742 -10.141 -19.828 1 98.62 273 LEU A O 1
ATOM 2176 N N . HIS A 1 274 ? 7.453 -11.406 -21.125 1 98.5 274 HIS A N 1
ATOM 2177 C CA . HIS A 1 274 ? 8.297 -12.594 -21.094 1 98.5 274 HIS A CA 1
ATOM 2178 C C . HIS A 1 274 ? 7.938 -13.555 -22.219 1 98.5 274 HIS A C 1
ATOM 2180 O O . HIS A 1 274 ? 6.758 -13.852 -22.438 1 98.5 274 HIS A O 1
ATOM 2186 N N . ASN A 1 275 ? 8.891 -13.961 -22.953 1 97.81 275 ASN A N 1
ATOM 2187 C CA . ASN A 1 275 ? 8.75 -14.977 -24 1 97.81 275 ASN A CA 1
ATOM 2188 C C . ASN A 1 275 ? 7.707 -14.57 -25.031 1 97.81 275 ASN A C 1
ATOM 2190 O O . ASN A 1 275 ? 6.879 -15.383 -25.438 1 97.81 275 ASN A O 1
ATOM 2194 N N . GLY A 1 276 ? 7.691 -13.344 -25.344 1 96.38 276 GLY A N 1
ATOM 2195 C CA . GLY A 1 276 ? 6.785 -12.836 -26.359 1 96.38 276 GLY A CA 1
ATOM 2196 C C . GLY A 1 276 ? 5.367 -12.648 -25.859 1 96.38 276 GLY A C 1
ATOM 2197 O O . GLY A 1 276 ? 4.496 -12.172 -26.594 1 96.38 276 GLY A O 1
ATOM 2198 N N . GLN A 1 277 ? 5.16 -13.031 -24.641 1 96.94 277 GLN A N 1
ATOM 2199 C CA . GLN A 1 277 ? 3.852 -12.836 -24.031 1 96.94 277 GLN A CA 1
ATOM 2200 C C . GLN A 1 277 ? 3.82 -11.555 -23.203 1 96.94 277 GLN A C 1
ATOM 2202 O O . GLN A 1 277 ? 4.805 -11.203 -22.547 1 96.94 277 GLN A O 1
ATOM 2207 N N . HIS A 1 278 ? 2.686 -10.844 -23.359 1 95.12 278 HIS A N 1
ATOM 2208 C CA . HIS A 1 278 ? 2.584 -9.594 -22.609 1 95.12 278 HIS A CA 1
ATOM 2209 C C . HIS A 1 278 ? 1.328 -9.57 -21.734 1 95.12 278 HIS A C 1
ATOM 2211 O O . HIS A 1 278 ? 0.299 -10.141 -22.125 1 95.12 278 HIS A O 1
ATOM 2217 N N . GLN A 1 279 ? 1.484 -9.117 -20.547 1 96.62 279 GLN A N 1
ATOM 2218 C CA . GLN A 1 279 ? 0.39 -8.867 -19.609 1 96.62 279 GLN A CA 1
ATOM 2219 C C . GLN A 1 279 ? 0.239 -7.371 -19.344 1 96.62 279 GLN A C 1
ATOM 2221 O O . GLN A 1 279 ? 1.096 -6.766 -18.688 1 96.62 279 GLN A O 1
ATOM 2226 N N . PRO A 1 280 ? -0.874 -6.793 -19.859 1 95.56 280 PRO A N 1
ATOM 2227 C CA . PRO A 1 280 ? -1.083 -5.379 -19.547 1 95.56 280 PRO A CA 1
ATOM 2228 C C . PRO A 1 280 ? -1.231 -5.117 -18.047 1 95.56 280 PRO A C 1
ATOM 2230 O O . PRO A 1 280 ? -1.839 -5.922 -17.344 1 95.56 280 PRO A O 1
ATOM 2233 N N . LEU A 1 281 ? -0.547 -3.977 -17.672 1 93.81 281 LEU A N 1
ATOM 2234 C CA . LEU A 1 281 ? -0.631 -3.578 -16.266 1 93.81 281 LEU A CA 1
ATOM 2235 C C . LEU A 1 281 ? -1.451 -2.303 -16.125 1 93.81 281 LEU A C 1
ATOM 2237 O O . LEU A 1 281 ? -1.169 -1.295 -16.766 1 93.81 281 LEU A O 1
ATOM 2241 N N . GLY A 1 282 ? -2.67 -2.316 -15.633 1 88.31 282 GLY A N 1
ATOM 2242 C CA . GLY A 1 282 ? -3.506 -1.153 -15.383 1 88.31 282 GLY A CA 1
ATOM 2243 C C . GLY A 1 282 ? -3.104 -0.387 -14.133 1 88.31 282 GLY A C 1
ATOM 2244 O O . GLY A 1 282 ? -3.766 -0.483 -13.102 1 88.31 282 GLY A O 1
ATOM 2245 N N . LEU A 1 283 ? -1.999 0.466 -14.375 1 89.75 283 LEU A N 1
ATOM 2246 C CA . LEU A 1 283 ? -1.498 1.196 -13.219 1 89.75 283 LEU A CA 1
ATOM 2247 C C . LEU A 1 283 ? -2.381 2.402 -12.906 1 89.75 283 LEU A C 1
ATOM 2249 O O . LEU A 1 283 ? -2.855 3.076 -13.828 1 89.75 283 LEU A O 1
ATOM 2253 N N . LEU A 1 284 ? -2.512 2.623 -11.641 1 85.94 284 LEU A N 1
ATOM 2254 C CA . LEU A 1 284 ? -3.244 3.807 -11.211 1 85.94 284 LEU A CA 1
ATOM 2255 C C . LEU A 1 284 ? -2.445 5.074 -11.492 1 85.94 284 LEU A C 1
ATOM 2257 O O . LEU A 1 284 ? -3.018 6.109 -11.836 1 85.94 284 LEU A O 1
ATOM 2261 N N . ARG A 1 285 ? -1.161 4.984 -11.352 1 88.12 285 ARG A N 1
ATOM 2262 C CA . ARG A 1 285 ? -0.235 6.086 -11.586 1 88.12 285 ARG A CA 1
ATOM 2263 C C . ARG A 1 285 ? 1.081 5.578 -12.172 1 88.12 285 ARG A C 1
ATOM 2265 O O . ARG A 1 285 ? 1.455 4.422 -11.961 1 88.12 285 ARG A O 1
ATOM 2272 N N . SER A 1 286 ? 1.706 6.535 -12.945 1 90.75 286 SER A N 1
ATOM 2273 C CA . SER A 1 286 ? 3.057 6.191 -13.375 1 90.75 286 SER A CA 1
ATOM 2274 C C . SER A 1 286 ? 4.035 6.227 -12.211 1 90.75 286 SER A C 1
ATOM 2276 O O . SER A 1 286 ? 4.125 7.23 -11.5 1 90.75 286 SER A O 1
ATOM 2278 N N . PRO A 1 287 ? 4.723 5.203 -12.062 1 93.5 287 PRO A N 1
ATOM 2279 C CA . PRO A 1 287 ? 5.66 5.234 -10.945 1 93.5 287 PRO A CA 1
ATOM 2280 C C . PRO A 1 287 ? 6.863 6.137 -11.203 1 93.5 287 PRO A C 1
ATOM 2282 O O . PRO A 1 287 ? 7.344 6.219 -12.336 1 93.5 287 PRO A O 1
ATOM 2285 N N . ALA A 1 288 ? 7.266 6.84 -10.141 1 94.12 288 ALA A N 1
ATOM 2286 C CA . ALA A 1 288 ? 8.516 7.582 -10.227 1 94.12 288 ALA A CA 1
ATOM 2287 C C . ALA A 1 288 ? 9.719 6.656 -10.047 1 94.12 288 ALA A C 1
ATOM 2289 O O . ALA A 1 288 ? 10.742 6.824 -10.719 1 94.12 288 ALA A O 1
ATOM 2290 N N . GLN A 1 289 ? 9.508 5.754 -9.172 1 94.81 289 GLN A N 1
ATOM 2291 C CA . GLN A 1 289 ? 10.508 4.73 -8.898 1 94.81 289 GLN A CA 1
ATOM 2292 C C . GLN A 1 289 ? 9.914 3.332 -9.023 1 94.81 289 GLN A C 1
ATOM 2294 O O . GLN A 1 289 ? 8.75 3.113 -8.68 1 94.81 289 GLN A O 1
ATOM 2299 N N . LEU A 1 290 ? 10.711 2.463 -9.531 1 95.88 290 LEU A N 1
ATOM 2300 C CA . LEU A 1 290 ? 10.32 1.063 -9.664 1 95.88 290 LEU A CA 1
ATOM 2301 C C . LEU A 1 290 ? 11.227 0.167 -8.828 1 95.88 290 LEU A C 1
ATOM 2303 O O . LEU A 1 290 ? 12.453 0.181 -8.992 1 95.88 290 LEU A O 1
ATOM 2307 N N . GLY A 1 291 ? 10.609 -0.517 -7.863 1 94.56 291 GLY A N 1
ATOM 2308 C CA . GLY A 1 291 ? 11.336 -1.531 -7.113 1 94.56 291 GLY A CA 1
ATOM 2309 C C . GLY A 1 291 ? 11.227 -2.916 -7.727 1 94.56 291 GLY A C 1
ATOM 2310 O O . GLY A 1 291 ? 10.156 -3.303 -8.211 1 94.56 291 GLY A O 1
ATOM 2311 N N . VAL A 1 292 ? 12.312 -3.668 -7.715 1 96 292 VAL A N 1
ATOM 2312 C CA . VAL A 1 292 ? 12.352 -5.051 -8.18 1 96 292 VAL A CA 1
ATOM 2313 C C . VAL A 1 292 ? 12.789 -5.965 -7.035 1 96 292 VAL A C 1
ATOM 2315 O O . VAL A 1 292 ? 13.82 -5.723 -6.395 1 96 292 VAL A O 1
ATOM 2318 N N . LEU A 1 293 ? 11.969 -6.918 -6.758 1 95.12 293 LEU A N 1
ATOM 2319 C CA . LEU A 1 293 ? 12.289 -7.934 -5.762 1 95.12 293 LEU A CA 1
ATOM 2320 C C . LEU A 1 293 ? 12.383 -9.312 -6.402 1 95.12 293 LEU A C 1
ATOM 2322 O O . LEU A 1 293 ? 11.453 -9.758 -7.066 1 95.12 293 LEU A O 1
ATOM 2326 N N . LEU A 1 294 ? 13.539 -9.914 -6.219 1 95.38 294 LEU A N 1
ATOM 2327 C CA . LEU A 1 294 ? 13.789 -11.258 -6.734 1 95.38 294 LEU A CA 1
ATOM 2328 C C . LEU A 1 294 ? 14.062 -12.234 -5.594 1 95.38 294 LEU A C 1
ATOM 2330 O O . LEU A 1 294 ? 15.102 -12.141 -4.934 1 95.38 294 LEU A O 1
ATOM 2334 N N . ASP A 1 295 ? 13.109 -13.055 -5.375 1 92.69 295 ASP A N 1
ATOM 2335 C CA . ASP A 1 295 ? 13.273 -14.117 -4.395 1 92.69 295 ASP A CA 1
ATOM 2336 C C . ASP A 1 295 ? 13.461 -15.469 -5.078 1 92.69 295 ASP A C 1
ATOM 2338 O O . ASP A 1 295 ? 12.492 -16.125 -5.461 1 92.69 295 ASP A O 1
ATOM 2342 N N . LEU A 1 296 ? 14.688 -15.938 -5.168 1 93.06 296 LEU A N 1
ATOM 2343 C CA . LEU A 1 296 ? 15.008 -17.125 -5.945 1 93.06 296 LEU A CA 1
ATOM 2344 C C . LEU A 1 296 ? 14.539 -18.391 -5.219 1 93.06 296 LEU A C 1
ATOM 2346 O O . LEU A 1 296 ? 14.164 -19.375 -5.855 1 93.06 296 LEU A O 1
ATOM 2350 N N . GLU A 1 297 ? 14.547 -18.312 -3.926 1 87.94 297 GLU A N 1
ATOM 2351 C CA . GLU A 1 297 ? 14.086 -19.453 -3.156 1 87.94 297 GLU A CA 1
ATOM 2352 C C . GLU A 1 297 ? 12.578 -19.641 -3.273 1 87.94 297 GLU A C 1
ATOM 2354 O O . GLU A 1 297 ? 12.086 -20.75 -3.443 1 87.94 297 GLU A O 1
ATOM 2359 N N . ALA A 1 298 ? 11.883 -18.547 -3.221 1 89 298 ALA A N 1
ATOM 2360 C CA . ALA A 1 298 ? 10.422 -18.594 -3.32 1 89 298 ALA A CA 1
ATOM 2361 C C . ALA A 1 298 ? 9.969 -18.578 -4.777 1 89 298 ALA A C 1
ATOM 2363 O O . ALA A 1 298 ? 8.773 -18.672 -5.066 1 89 298 ALA A O 1
ATOM 2364 N N . ARG A 1 299 ? 10.914 -18.391 -5.738 1 92.31 299 ARG A N 1
ATOM 2365 C CA . ARG A 1 299 ? 10.625 -18.438 -7.168 1 92.31 299 ARG A CA 1
ATOM 2366 C C . ARG A 1 299 ? 9.656 -17.344 -7.57 1 92.31 299 ARG A C 1
ATOM 2368 O O . ARG A 1 299 ? 8.68 -17.594 -8.281 1 92.31 299 ARG A O 1
ATOM 2375 N N . GLU A 1 300 ? 10.008 -16.156 -7.074 1 95.56 300 GLU A N 1
ATOM 2376 C CA . GLU A 1 300 ? 9.094 -15.031 -7.289 1 95.56 300 GLU A CA 1
ATOM 2377 C C . GLU A 1 300 ? 9.852 -13.789 -7.746 1 95.56 300 GLU A C 1
ATOM 2379 O O . GLU A 1 300 ? 10.93 -13.492 -7.238 1 95.56 300 GLU A O 1
ATOM 2384 N N . LEU A 1 301 ? 9.336 -13.133 -8.766 1 97.62 301 LEU A N 1
ATOM 2385 C CA . LEU A 1 301 ? 9.773 -11.82 -9.227 1 97.62 301 LEU A CA 1
ATOM 2386 C C . LEU A 1 301 ? 8.664 -10.789 -9.07 1 97.62 301 LEU A C 1
ATOM 2388 O O . LEU A 1 301 ? 7.562 -10.969 -9.594 1 97.62 301 LEU A O 1
ATOM 2392 N N . LEU A 1 302 ? 9 -9.758 -8.312 1 97 302 LEU A N 1
ATOM 2393 C CA . LEU A 1 302 ? 7.984 -8.758 -8.008 1 97 302 LEU A CA 1
ATOM 2394 C C . LEU A 1 302 ? 8.43 -7.375 -8.461 1 97 302 LEU A C 1
ATOM 2396 O O . LEU A 1 302 ? 9.594 -7 -8.289 1 97 302 LEU A O 1
ATOM 2400 N N . PHE A 1 303 ? 7.535 -6.637 -9.094 1 97.38 303 PHE A N 1
ATOM 2401 C CA . PHE A 1 303 ? 7.711 -5.219 -9.375 1 97.38 303 PHE A CA 1
ATOM 2402 C C . PHE A 1 303 ? 6.832 -4.371 -8.453 1 97.38 303 PHE A C 1
ATOM 2404 O O . PHE A 1 303 ? 5.648 -4.664 -8.281 1 97.38 303 PHE A O 1
ATOM 2411 N N . TYR A 1 304 ? 7.418 -3.348 -7.895 1 93.81 304 TYR A N 1
ATOM 2412 C CA . TYR A 1 304 ? 6.789 -2.623 -6.797 1 93.81 304 TYR A CA 1
ATOM 2413 C C . TYR A 1 304 ? 6.992 -1.121 -6.945 1 93.81 304 TYR A C 1
ATOM 2415 O O . TYR A 1 304 ? 8.047 -0.675 -7.406 1 93.81 304 TYR A O 1
ATOM 2423 N N . GLU A 1 305 ? 5.984 -0.347 -6.609 1 92.19 305 GLU A N 1
ATOM 2424 C CA . GLU A 1 305 ? 6.117 1.104 -6.512 1 92.19 305 GLU A CA 1
ATOM 2425 C C . GLU A 1 305 ? 6.234 1.551 -5.059 1 92.19 305 GLU A C 1
ATOM 2427 O O . GLU A 1 305 ? 5.234 1.611 -4.34 1 92.19 305 GLU A O 1
ATOM 2432 N N . PRO A 1 306 ? 7.395 1.971 -4.688 1 85.88 306 PRO A N 1
ATOM 2433 C CA . PRO A 1 306 ? 7.621 2.287 -3.275 1 85.88 306 PRO A CA 1
ATOM 2434 C C . PRO A 1 306 ? 6.785 3.471 -2.795 1 85.88 306 PRO A C 1
ATOM 2436 O O . PRO A 1 306 ? 6.332 3.484 -1.646 1 85.88 306 PRO A O 1
ATOM 2439 N N . ALA A 1 307 ? 6.559 4.461 -3.588 1 83.56 307 ALA A N 1
ATOM 2440 C CA . ALA A 1 307 ? 5.863 5.676 -3.166 1 83.56 307 ALA A CA 1
ATOM 2441 C C . ALA A 1 307 ? 4.438 5.363 -2.719 1 83.56 307 ALA A C 1
ATOM 2443 O O . ALA A 1 307 ? 3.959 5.914 -1.725 1 83.56 307 ALA A O 1
ATOM 2444 N N . SER A 1 308 ? 3.779 4.449 -3.465 1 83.12 308 SER A N 1
ATOM 2445 C CA . SER A 1 308 ? 2.396 4.125 -3.137 1 83.12 308 SER A CA 1
ATOM 2446 C C . SER A 1 308 ? 2.305 2.818 -2.357 1 83.12 308 SER A C 1
ATOM 2448 O O . SER A 1 308 ? 1.24 2.469 -1.845 1 83.12 308 SER A O 1
ATOM 2450 N N . GLY A 1 309 ? 3.352 2.129 -2.33 1 83.31 309 GLY A N 1
ATOM 2451 C CA . GLY A 1 309 ? 3.334 0.852 -1.636 1 83.31 309 GLY A CA 1
ATOM 2452 C C . GLY A 1 309 ? 2.52 -0.207 -2.355 1 83.31 309 GLY A C 1
ATOM 2453 O O . GLY A 1 309 ? 1.853 -1.023 -1.717 1 83.31 309 GLY A O 1
ATOM 2454 N N . THR A 1 310 ? 2.584 -0.22 -3.641 1 88.81 310 THR A N 1
ATOM 2455 C CA . THR A 1 310 ? 1.729 -1.109 -4.418 1 88.81 310 THR A CA 1
ATOM 2456 C C . THR A 1 310 ? 2.564 -2.127 -5.188 1 88.81 310 THR A C 1
ATOM 2458 O O . THR A 1 310 ? 3.58 -1.773 -5.789 1 88.81 310 THR A O 1
ATOM 2461 N N . VAL A 1 311 ? 2.107 -3.352 -5.086 1 93.12 311 VAL A N 1
ATOM 2462 C CA . VAL A 1 311 ? 2.676 -4.375 -5.957 1 93.12 311 VAL A CA 1
ATOM 2463 C C . VAL A 1 311 ? 2.098 -4.238 -7.363 1 93.12 311 VAL A C 1
ATOM 2465 O O . VAL A 1 311 ? 0.884 -4.352 -7.559 1 93.12 311 VAL A O 1
ATOM 2468 N N . LEU A 1 312 ? 2.955 -4.016 -8.328 1 94.88 312 LEU A N 1
ATOM 2469 C CA . LEU A 1 312 ? 2.496 -3.789 -9.695 1 94.88 312 LEU A CA 1
ATOM 2470 C C . LEU A 1 312 ? 2.297 -5.113 -10.43 1 94.88 312 LEU A C 1
ATOM 2472 O O . LEU A 1 312 ? 1.385 -5.242 -11.25 1 94.88 312 LEU A O 1
ATOM 2476 N N . TYR A 1 313 ? 3.172 -6.059 -10.133 1 96.06 313 TYR A N 1
ATOM 2477 C CA . TYR A 1 313 ? 3.062 -7.367 -10.773 1 96.06 313 TYR A CA 1
ATOM 2478 C C . TYR A 1 313 ? 3.92 -8.398 -10.047 1 96.06 313 TYR A C 1
ATOM 2480 O O . TYR A 1 313 ? 4.996 -8.078 -9.539 1 96.06 313 TYR A O 1
ATOM 2488 N N . THR A 1 314 ? 3.447 -9.609 -10 1 96.06 314 THR A N 1
ATOM 2489 C CA . THR A 1 314 ? 4.191 -10.734 -9.445 1 96.06 314 THR A CA 1
ATOM 2490 C C . THR A 1 314 ? 4.254 -11.891 -10.445 1 96.06 314 THR A C 1
ATOM 2492 O O . THR A 1 314 ? 3.227 -12.289 -11 1 96.06 314 THR A O 1
ATOM 2495 N N . TYR A 1 315 ? 5.402 -12.359 -10.711 1 96.75 315 TYR A N 1
ATOM 2496 C CA . TYR A 1 315 ? 5.602 -13.508 -11.586 1 96.75 315 TYR A CA 1
ATOM 2497 C C . TYR A 1 315 ? 6.234 -14.672 -10.828 1 96.75 315 TYR A C 1
ATOM 2499 O O . TYR A 1 315 ? 7.176 -14.477 -10.055 1 96.75 315 TYR A O 1
ATOM 2507 N N . HIS A 1 316 ? 5.656 -15.844 -11.023 1 94.25 316 HIS A N 1
ATOM 2508 C CA . HIS A 1 316 ? 6.156 -17.031 -10.336 1 94.25 316 HIS A CA 1
ATOM 2509 C C . HIS A 1 316 ? 6.727 -18.047 -11.328 1 94.25 316 HIS A C 1
ATOM 2511 O O . HIS A 1 316 ? 6.055 -18.422 -12.289 1 94.25 316 HIS A O 1
ATOM 2517 N N . THR A 1 317 ? 7.934 -18.391 -11.102 1 94 317 THR A N 1
ATOM 2518 C CA . THR A 1 317 ? 8.539 -19.453 -11.891 1 94 317 THR A CA 1
ATOM 2519 C C . THR A 1 317 ? 9.859 -19.922 -11.266 1 94 317 THR A C 1
ATOM 2521 O O . THR A 1 317 ? 10.398 -19.234 -10.391 1 94 317 THR A O 1
ATOM 2524 N N . ALA A 1 318 ? 10.258 -21.094 -11.578 1 92.88 318 ALA A N 1
ATOM 2525 C CA . ALA A 1 318 ? 11.633 -21.484 -11.273 1 92.88 318 ALA A CA 1
ATOM 2526 C C . ALA A 1 318 ? 12.617 -20.797 -12.219 1 92.88 318 ALA A C 1
ATOM 2528 O O . ALA A 1 318 ? 12.758 -21.203 -13.375 1 92.88 318 ALA A O 1
ATOM 2529 N N . PHE A 1 319 ? 13.312 -19.844 -11.75 1 95.81 319 PHE A N 1
ATOM 2530 C CA . PHE A 1 319 ? 14.203 -19.047 -12.594 1 95.81 319 PHE A CA 1
ATOM 2531 C C . PHE A 1 319 ? 15.523 -19.766 -12.828 1 95.81 319 PHE A C 1
ATOM 2533 O O . PHE A 1 319 ? 16.062 -20.391 -11.914 1 95.81 319 PHE A O 1
ATOM 2540 N N . PRO A 1 320 ? 15.945 -19.656 -14.062 1 95.44 320 PRO A N 1
ATOM 2541 C CA . PRO A 1 320 ? 17.312 -20.109 -14.266 1 95.44 320 PRO A CA 1
ATOM 2542 C C . PRO A 1 320 ? 18.344 -19.188 -13.594 1 95.44 320 PRO A C 1
ATOM 2544 O O . PRO A 1 320 ? 18.141 -17.984 -13.5 1 95.44 320 PRO A O 1
ATOM 2547 N N . THR A 1 321 ? 19.359 -19.719 -13.008 1 94.31 321 THR A N 1
ATOM 2548 C CA . THR A 1 321 ? 20.391 -18.922 -12.359 1 94.31 321 THR A CA 1
ATOM 2549 C C . THR A 1 321 ? 21.75 -19.141 -13.039 1 94.31 321 THR A C 1
ATOM 2551 O O . THR A 1 321 ? 21.984 -20.188 -13.633 1 94.31 321 THR A O 1
ATOM 2554 N N . PRO A 1 322 ? 22.609 -18.094 -13.047 1 96.88 322 PRO A N 1
ATOM 2555 C CA . PRO A 1 322 ? 22.438 -16.797 -12.383 1 96.88 322 PRO A CA 1
ATOM 2556 C C . PRO A 1 322 ? 21.578 -15.828 -13.203 1 96.88 322 PRO A C 1
ATOM 2558 O O . PRO A 1 322 ? 21.469 -15.977 -14.422 1 96.88 322 PRO A O 1
ATOM 2561 N N . LEU A 1 323 ? 20.922 -14.891 -12.484 1 98.25 323 LEU A N 1
ATOM 2562 C CA . LEU A 1 323 ? 20.172 -13.836 -13.133 1 98.25 323 LEU A CA 1
ATOM 2563 C C . LEU A 1 323 ? 20.844 -12.477 -12.938 1 98.25 323 LEU A C 1
ATOM 2565 O O . LEU A 1 323 ? 21.453 -12.227 -11.891 1 98.25 323 LEU A O 1
ATOM 2569 N N . PHE A 1 324 ? 20.688 -11.617 -13.961 1 98.31 324 PHE A N 1
ATOM 2570 C CA . PHE A 1 324 ? 21.234 -10.266 -13.945 1 98.31 324 PHE A CA 1
ATOM 2571 C C . PHE A 1 324 ? 20.125 -9.227 -14.008 1 98.31 324 PHE A C 1
ATOM 2573 O O . PHE A 1 324 ? 19.172 -9.375 -14.781 1 98.31 324 PHE A O 1
ATOM 2580 N N . PRO A 1 325 ? 20.234 -8.195 -13.125 1 98.31 325 PRO A N 1
ATOM 2581 C CA . PRO A 1 325 ? 19.391 -7.051 -13.453 1 98.31 325 PRO A CA 1
ATOM 2582 C C . PRO A 1 325 ? 19.625 -6.535 -14.875 1 98.31 325 PRO A C 1
ATOM 2584 O O . PRO A 1 325 ? 20.766 -6.496 -15.344 1 98.31 325 PRO A O 1
ATOM 2587 N N . VAL A 1 326 ? 18.562 -6.23 -15.562 1 98.81 326 VAL A N 1
ATOM 2588 C CA . VAL A 1 326 ? 18.672 -5.797 -16.953 1 98.81 326 VAL A CA 1
ATOM 2589 C C . VAL A 1 326 ? 17.828 -4.543 -17.172 1 98.81 326 VAL A C 1
ATOM 2591 O O . VAL A 1 326 ? 16.828 -4.34 -16.484 1 98.81 326 VAL A O 1
ATOM 2594 N N . PHE A 1 327 ? 18.234 -3.727 -18.156 1 98.75 327 PHE A N 1
ATOM 2595 C CA . PHE A 1 327 ? 17.594 -2.438 -18.406 1 98.75 327 PHE A CA 1
ATOM 2596 C C . PHE A 1 327 ? 17.547 -2.129 -19.891 1 98.75 327 PHE A C 1
ATOM 2598 O O . PHE A 1 327 ? 18.469 -2.49 -20.641 1 98.75 327 PHE A O 1
ATOM 2605 N N . ALA A 1 328 ? 16.547 -1.489 -20.297 1 98.69 328 ALA A N 1
ATOM 2606 C CA . ALA A 1 328 ? 16.438 -0.887 -21.625 1 98.69 328 ALA A CA 1
ATOM 2607 C C . ALA A 1 328 ? 15.82 0.507 -21.547 1 98.69 328 ALA A C 1
ATOM 2609 O O . ALA A 1 328 ? 14.891 0.739 -20.766 1 98.69 328 ALA A O 1
ATOM 2610 N N . VAL A 1 329 ? 16.359 1.436 -22.266 1 98.31 329 VAL A N 1
ATOM 2611 C CA . VAL A 1 329 ? 15.836 2.799 -22.297 1 98.31 329 VAL A CA 1
ATOM 2612 C C . VAL A 1 329 ? 15.781 3.307 -23.734 1 98.31 329 VAL A C 1
ATOM 2614 O O . VAL A 1 329 ? 16.781 3.229 -24.469 1 98.31 329 VAL A O 1
ATOM 2617 N N . ALA A 1 330 ? 14.656 3.803 -24.109 1 97.62 330 ALA A N 1
ATOM 2618 C CA . ALA A 1 330 ? 14.523 4.332 -25.469 1 97.62 330 ALA A CA 1
ATOM 2619 C C . ALA A 1 330 ? 14 5.766 -25.438 1 97.62 330 ALA A C 1
ATOM 2621 O O . ALA A 1 330 ? 13.531 6.273 -26.469 1 97.62 330 ALA A O 1
ATOM 2622 N N . ASP A 1 331 ? 13.945 6.273 -24.219 1 97.56 331 ASP A N 1
ATOM 2623 C CA . ASP A 1 331 ? 13.539 7.664 -24.031 1 97.56 331 ASP A CA 1
ATOM 2624 C C . ASP A 1 331 ? 14.156 8.25 -22.766 1 97.56 331 ASP A C 1
ATOM 2626 O O . ASP A 1 331 ? 13.969 7.715 -21.672 1 97.56 331 ASP A O 1
ATOM 2630 N N . GLN A 1 332 ? 14.938 9.289 -22.875 1 97 332 GLN A N 1
ATOM 2631 C CA . GLN A 1 332 ? 15.523 10.031 -21.766 1 97 332 GLN A CA 1
ATOM 2632 C C . GLN A 1 332 ? 16.391 9.125 -20.891 1 97 332 GLN A C 1
ATOM 2634 O O . GLN A 1 332 ? 17.312 8.477 -21.375 1 97 332 GLN A O 1
ATOM 2639 N N . THR A 1 333 ? 16.109 9.18 -19.516 1 97.81 333 THR A N 1
ATOM 2640 C CA . THR A 1 333 ? 17.078 8.516 -18.656 1 97.81 333 THR A CA 1
ATOM 2641 C C . THR A 1 333 ? 16.359 7.68 -17.594 1 97.81 333 THR A C 1
ATOM 2643 O O . THR A 1 333 ? 15.211 7.961 -17.25 1 97.81 333 THR A O 1
ATOM 2646 N N . ILE A 1 334 ? 16.953 6.59 -17.156 1 98.44 334 ILE A N 1
ATOM 2647 C CA . ILE A 1 334 ? 16.609 5.879 -15.938 1 98.44 334 ILE A CA 1
ATOM 2648 C C . ILE A 1 334 ? 17.859 5.738 -15.062 1 98.44 334 ILE A C 1
ATOM 2650 O O . ILE A 1 334 ? 18.984 5.742 -15.562 1 98.44 334 ILE A O 1
ATOM 2654 N N . SER A 1 335 ? 17.688 5.664 -13.742 1 98.25 335 SER A N 1
ATOM 2655 C CA . SER A 1 335 ? 18.828 5.613 -12.828 1 98.25 335 SER A CA 1
ATOM 2656 C C . SER A 1 335 ? 18.594 4.625 -11.695 1 98.25 335 SER A C 1
ATOM 2658 O O . SER A 1 335 ? 17.531 4.656 -11.055 1 98.25 335 SER A O 1
ATOM 2660 N N . ILE A 1 336 ? 19.516 3.744 -11.484 1 96.5 336 ILE A N 1
ATOM 2661 C CA . ILE A 1 336 ? 19.469 2.848 -10.328 1 96.5 336 ILE A CA 1
ATOM 2662 C C . ILE A 1 336 ? 19.734 3.641 -9.047 1 96.5 336 ILE A C 1
ATOM 2664 O O . ILE A 1 336 ? 20.688 4.41 -8.969 1 96.5 336 ILE A O 1
ATOM 2668 N N . ILE A 1 337 ? 18.844 3.432 -8.078 1 91 337 ILE A N 1
ATOM 2669 C CA . ILE A 1 337 ? 18.891 4.219 -6.852 1 91 337 ILE A CA 1
ATOM 2670 C C . ILE A 1 337 ? 19.781 3.518 -5.82 1 91 337 ILE A C 1
ATOM 2672 O O . ILE A 1 337 ? 19.781 2.285 -5.742 1 91 337 ILE A O 1
ATOM 2676 N N . HIS A 1 338 ? 20.609 4.176 -5.117 1 75.94 338 HIS A N 1
ATOM 2677 C CA . HIS A 1 338 ? 21.391 3.635 -4.016 1 75.94 338 HIS A CA 1
ATOM 2678 C C . HIS A 1 338 ? 20.844 4.086 -2.668 1 75.94 338 HIS A C 1
ATOM 2680 O O . HIS A 1 338 ? 20.297 5.184 -2.553 1 75.94 338 HIS A O 1
ATOM 2686 N N . MET B 1 1 ? -1.495 -75.875 -26.031 1 77.5 1 MET B N 1
ATOM 2687 C CA . MET B 1 1 ? -1.722 -74.562 -26.531 1 77.5 1 MET B CA 1
ATOM 2688 C C . MET B 1 1 ? -2.301 -73.625 -25.438 1 77.5 1 MET B C 1
ATOM 2690 O O . MET B 1 1 ? -1.746 -72.625 -25.125 1 77.5 1 MET B O 1
ATOM 2694 N N . LEU B 1 2 ? -3.17 -74.25 -24.656 1 84.62 2 LEU B N 1
ATOM 2695 C CA . LEU B 1 2 ? -3.854 -73.438 -23.656 1 84.62 2 LEU B CA 1
ATOM 2696 C C . LEU B 1 2 ? -2.969 -73.25 -22.422 1 84.62 2 LEU B C 1
ATOM 2698 O O . LEU B 1 2 ? -2.936 -72.125 -21.859 1 84.62 2 LEU B O 1
ATOM 2702 N N . GLN B 1 3 ? -2.049 -74.188 -22.078 1 88.12 3 GLN B N 1
ATOM 2703 C CA . GLN B 1 3 ? -1.154 -74.125 -20.938 1 88.12 3 GLN B CA 1
ATOM 2704 C C . GLN B 1 3 ? -0.154 -73 -21.094 1 88.12 3 GLN B C 1
ATOM 2706 O O . GLN B 1 3 ? 0.084 -72.188 -20.156 1 88.12 3 GLN B O 1
ATOM 2711 N N . ASN B 1 4 ? 0.315 -72.875 -22.266 1 87.88 4 ASN B N 1
ATOM 2712 C CA . ASN B 1 4 ? 1.293 -71.875 -22.531 1 87.88 4 ASN B CA 1
ATOM 2713 C C . ASN B 1 4 ? 0.673 -70.438 -22.406 1 87.88 4 ASN B C 1
ATOM 2715 O O . ASN B 1 4 ? 1.313 -69.562 -21.922 1 87.88 4 ASN B O 1
ATOM 2719 N N . LYS B 1 5 ? -0.59 -70.375 -22.812 1 88.81 5 LYS B N 1
ATOM 2720 C CA . LYS B 1 5 ? -1.29 -69.125 -22.719 1 88.81 5 LYS B CA 1
ATOM 2721 C C . LYS B 1 5 ? -1.515 -68.688 -21.266 1 88.81 5 LYS B C 1
ATOM 2723 O O . LYS B 1 5 ? -1.379 -67.5 -20.922 1 88.81 5 LYS B O 1
ATOM 2728 N N . ILE B 1 6 ? -1.805 -69.625 -20.406 1 90.81 6 ILE B N 1
ATOM 2729 C CA . ILE B 1 6 ? -2.059 -69.375 -19 1 90.81 6 ILE B CA 1
ATOM 2730 C C . ILE B 1 6 ? -0.757 -68.938 -18.297 1 90.81 6 ILE B C 1
ATOM 2732 O O . ILE B 1 6 ? -0.745 -68.062 -17.469 1 90.81 6 ILE B O 1
ATOM 2736 N N . VAL B 1 7 ? 0.298 -69.625 -18.703 1 92.38 7 VAL B N 1
ATOM 2737 C CA . VAL B 1 7 ? 1.603 -69.312 -18.141 1 92.38 7 VAL B CA 1
ATOM 2738 C C . VAL B 1 7 ? 1.979 -67.875 -18.516 1 92.38 7 VAL B C 1
ATOM 2740 O O . VAL B 1 7 ? 2.463 -67.125 -17.672 1 92.38 7 VAL B O 1
ATOM 2743 N N . ASP B 1 8 ? 1.725 -67.5 -19.797 1 91.62 8 ASP B N 1
ATOM 2744 C CA . ASP B 1 8 ? 2.002 -66.188 -20.266 1 91.62 8 ASP B CA 1
ATOM 2745 C C . ASP B 1 8 ? 1.174 -65.125 -19.484 1 91.62 8 ASP B C 1
ATOM 2747 O O . ASP B 1 8 ? 1.673 -64.062 -19.141 1 91.62 8 ASP B O 1
ATOM 2751 N N . GLN B 1 9 ? -0.061 -65.5 -19.266 1 90.5 9 GLN B N 1
ATOM 2752 C CA . GLN B 1 9 ? -0.949 -64.562 -18.516 1 90.5 9 GLN B CA 1
ATOM 2753 C C . GLN B 1 9 ? -0.479 -64.438 -17.078 1 90.5 9 GLN B C 1
ATOM 2755 O O . GLN B 1 9 ? -0.535 -63.312 -16.531 1 90.5 9 GLN B O 1
ATOM 2760 N N . CYS B 1 10 ? -0.008 -65.438 -16.438 1 92.19 10 CYS B N 1
ATOM 2761 C CA . CYS B 1 10 ? 0.502 -65.375 -15.062 1 92.19 10 CYS B CA 1
ATOM 2762 C C . CYS B 1 10 ? 1.739 -64.5 -14.984 1 92.19 10 CYS B C 1
ATOM 2764 O O . CYS B 1 10 ? 1.908 -63.75 -14.023 1 92.19 10 CYS B O 1
ATOM 2766 N N . GLU B 1 11 ? 2.566 -64.562 -16.031 1 93.44 11 GLU B N 1
ATOM 2767 C CA . GLU B 1 11 ? 3.758 -63.719 -16.062 1 93.44 11 GLU B CA 1
ATOM 2768 C C . GLU B 1 11 ? 3.387 -62.25 -16.203 1 93.44 11 GLU B C 1
ATOM 2770 O O . GLU B 1 11 ? 4.008 -61.406 -15.586 1 93.44 11 GLU B O 1
ATOM 2775 N N . ARG B 1 12 ? 2.383 -62 -17.047 1 91.5 12 ARG B N 1
ATOM 2776 C CA . ARG B 1 12 ? 1.917 -60.625 -17.234 1 91.5 12 ARG B CA 1
ATOM 2777 C C . ARG B 1 12 ? 1.344 -60.062 -15.938 1 91.5 12 ARG B C 1
ATOM 2779 O O . ARG B 1 12 ? 1.597 -58.906 -15.586 1 91.5 12 ARG B O 1
ATOM 2786 N N . LEU B 1 13 ? 0.613 -60.875 -15.234 1 92.44 13 LEU B N 1
ATOM 2787 C CA . LEU B 1 13 ? 0.02 -60.469 -13.969 1 92.44 13 LEU B CA 1
ATOM 2788 C C . LEU B 1 13 ? 1.099 -60.188 -12.922 1 92.44 13 LEU B C 1
ATOM 2790 O O . LEU B 1 13 ? 0.982 -59.25 -12.125 1 92.44 13 LEU B O 1
ATOM 2794 N N . GLN B 1 14 ? 2.123 -61 -12.977 1 93.12 14 GLN B N 1
ATOM 2795 C CA . GLN B 1 14 ? 3.234 -60.812 -12.055 1 93.12 14 GLN B CA 1
ATOM 2796 C C . GLN B 1 14 ? 3.961 -59.5 -12.32 1 93.12 14 GLN B C 1
ATOM 2798 O O . GLN B 1 14 ? 4.34 -58.781 -11.383 1 93.12 14 GLN B O 1
ATOM 2803 N N . LEU B 1 15 ? 4.121 -59.188 -13.641 1 93.31 15 LEU B N 1
ATOM 2804 C CA . LEU B 1 15 ? 4.777 -57.938 -14.016 1 93.31 15 LEU B CA 1
ATOM 2805 C C . LEU B 1 15 ? 3.924 -56.75 -13.617 1 93.31 15 LEU B C 1
ATOM 2807 O O . LEU B 1 15 ? 4.449 -55.75 -13.133 1 93.31 15 LEU B O 1
ATOM 2811 N N . GLN B 1 16 ? 2.689 -56.906 -13.836 1 92.5 16 GLN B N 1
ATOM 2812 C CA . GLN B 1 16 ? 1.769 -55.812 -13.469 1 92.5 16 GLN B CA 1
ATOM 2813 C C . GLN B 1 16 ? 1.774 -55.594 -11.961 1 92.5 16 GLN B C 1
ATOM 2815 O O . GLN B 1 16 ? 1.828 -54.438 -11.5 1 92.5 16 GLN B O 1
ATOM 2820 N N . SER B 1 17 ? 1.748 -56.656 -11.164 1 93.94 17 SER B N 1
ATOM 2821 C CA . SER B 1 17 ? 1.784 -56.562 -9.703 1 93.94 17 SER B CA 1
ATOM 2822 C C . SER B 1 17 ? 3.088 -55.938 -9.227 1 93.94 17 SER B C 1
ATOM 2824 O O . SER B 1 17 ? 3.088 -55.125 -8.289 1 93.94 17 SER B O 1
ATOM 2826 N N . ALA B 1 18 ? 4.137 -56.281 -9.883 1 94.25 18 ALA B N 1
ATOM 2827 C CA . ALA B 1 18 ? 5.438 -55.719 -9.523 1 94.25 18 ALA B CA 1
ATOM 2828 C C . ALA B 1 18 ? 5.48 -54.219 -9.797 1 94.25 18 ALA B C 1
ATOM 2830 O O . ALA B 1 18 ? 6.047 -53.469 -9.008 1 94.25 18 ALA B O 1
ATOM 2831 N N . GLY B 1 19 ? 4.91 -53.844 -10.922 1 93.19 19 GLY B N 1
ATOM 2832 C CA . GLY B 1 19 ? 4.84 -52.438 -11.258 1 93.19 19 GLY B CA 1
ATOM 2833 C C . GLY B 1 19 ? 4.047 -51.625 -10.258 1 93.19 19 GLY B C 1
ATOM 2834 O O . GLY B 1 19 ? 4.465 -50.531 -9.859 1 93.19 19 GLY B O 1
ATOM 2835 N N . ILE B 1 20 ? 2.938 -52.125 -9.852 1 94.38 20 ILE B N 1
ATOM 2836 C CA . ILE B 1 20 ? 2.076 -51.438 -8.883 1 94.38 20 ILE B CA 1
ATOM 2837 C C . ILE B 1 20 ? 2.773 -51.375 -7.527 1 94.38 20 ILE B C 1
ATOM 2839 O O . ILE B 1 20 ? 2.711 -50.375 -6.832 1 94.38 20 ILE B O 1
ATOM 2843 N N . THR B 1 21 ? 3.438 -52.469 -7.18 1 94 21 THR B N 1
ATOM 2844 C CA . THR B 1 21 ? 4.164 -52.5 -5.914 1 94 21 THR B CA 1
ATOM 2845 C C . THR B 1 21 ? 5.266 -51.469 -5.887 1 94 21 THR B C 1
ATOM 2847 O O . THR B 1 21 ? 5.449 -50.781 -4.875 1 94 21 THR B O 1
ATOM 2850 N N . LYS B 1 22 ? 5.922 -51.406 -6.992 1 93.69 22 LYS B N 1
ATOM 2851 C CA . LYS B 1 22 ? 6.98 -50.406 -7.098 1 93.69 22 LYS B CA 1
ATOM 2852 C C . LYS B 1 22 ? 6.41 -48.969 -7.004 1 93.69 22 LYS B C 1
ATOM 2854 O O . LYS B 1 22 ? 6.984 -48.125 -6.336 1 93.69 22 LYS B O 1
ATOM 2859 N N . TYR B 1 23 ? 5.293 -48.75 -7.668 1 93.94 23 TYR B N 1
ATOM 2860 C CA . TYR B 1 23 ? 4.621 -47.438 -7.645 1 93.94 23 TYR B CA 1
ATOM 2861 C C . TYR B 1 23 ? 4.227 -47.062 -6.219 1 93.94 23 TYR B C 1
ATOM 2863 O O . TYR B 1 23 ? 4.488 -45.938 -5.777 1 93.94 23 TYR B O 1
ATOM 2871 N N . VAL B 1 24 ? 3.697 -47.969 -5.496 1 92.19 24 VAL B N 1
ATOM 2872 C CA . VAL B 1 24 ? 3.215 -47.688 -4.145 1 92.19 24 VAL B CA 1
ATOM 2873 C C . VAL B 1 24 ? 4.398 -47.469 -3.207 1 92.19 24 VAL B C 1
ATOM 2875 O O . VAL B 1 24 ? 4.402 -46.531 -2.41 1 92.19 24 VAL B O 1
ATOM 2878 N N . ALA B 1 25 ? 5.43 -48.25 -3.373 1 92.12 25 ALA B N 1
ATOM 2879 C CA . ALA B 1 25 ? 6.559 -48.219 -2.443 1 92.12 25 ALA B CA 1
ATOM 2880 C C . ALA B 1 25 ? 7.469 -47 -2.729 1 92.12 25 ALA B C 1
ATOM 2882 O O . ALA B 1 25 ? 7.949 -46.344 -1.803 1 92.12 25 ALA B O 1
ATOM 2883 N N . GLU B 1 26 ? 7.645 -46.656 -3.977 1 92 26 GLU B N 1
ATOM 2884 C CA . GLU B 1 26 ? 8.641 -45.656 -4.312 1 92 26 GLU B CA 1
ATOM 2885 C C . GLU B 1 26 ? 7.98 -44.312 -4.656 1 92 26 GLU B C 1
ATOM 2887 O O . GLU B 1 26 ? 8.297 -43.281 -4.051 1 92 26 GLU B O 1
ATOM 2892 N N . VAL B 1 27 ? 7.004 -44.375 -5.535 1 92.19 27 VAL B N 1
ATOM 2893 C CA . VAL B 1 27 ? 6.434 -43.125 -6.047 1 92.19 27 VAL B CA 1
ATOM 2894 C C . VAL B 1 27 ? 5.531 -42.5 -4.988 1 92.19 27 VAL B C 1
ATOM 2896 O O . VAL B 1 27 ? 5.688 -41.312 -4.648 1 92.19 27 VAL B O 1
ATOM 2899 N N . LEU B 1 28 ? 4.605 -43.25 -4.406 1 93.38 28 LEU B N 1
ATOM 2900 C CA . LEU B 1 28 ? 3.666 -42.688 -3.432 1 93.38 28 LEU B CA 1
ATOM 2901 C C . LEU B 1 28 ? 4.387 -42.281 -2.152 1 93.38 28 LEU B C 1
ATOM 2903 O O . LEU B 1 28 ? 4.074 -41.25 -1.56 1 93.38 28 LEU B O 1
ATOM 2907 N N . SER B 1 29 ? 5.332 -43.125 -1.749 1 92.31 29 SER B N 1
ATOM 2908 C CA . SER B 1 29 ? 6.121 -42.781 -0.57 1 92.31 29 SER B CA 1
ATOM 2909 C C . SER B 1 29 ? 6.949 -41.531 -0.805 1 92.31 29 SER B C 1
ATOM 2911 O O . SER B 1 29 ? 7.074 -40.688 0.086 1 92.31 29 SER B O 1
ATOM 2913 N N . GLY B 1 30 ? 7.539 -41.406 -1.971 1 93.5 30 GLY B N 1
ATOM 2914 C CA . GLY B 1 30 ? 8.289 -40.219 -2.324 1 93.5 30 GLY B CA 1
ATOM 2915 C C . GLY B 1 30 ? 7.434 -38.969 -2.385 1 93.5 30 GLY B C 1
ATOM 2916 O O . GLY B 1 30 ? 7.859 -37.906 -1.953 1 93.5 30 GLY B O 1
ATOM 2917 N N . LYS B 1 31 ? 6.25 -39.156 -2.867 1 93.62 31 LYS B N 1
ATOM 2918 C CA . LYS B 1 31 ? 5.324 -38.031 -2.955 1 93.62 31 LYS B CA 1
ATOM 2919 C C . LYS B 1 31 ? 4.914 -37.531 -1.566 1 93.62 31 LYS B C 1
ATOM 2921 O O . LYS B 1 31 ? 4.754 -36.344 -1.347 1 93.62 31 LYS B O 1
ATOM 2926 N N . ASN B 1 32 ? 4.723 -38.5 -0.724 1 93 32 ASN B N 1
ATOM 2927 C CA . ASN B 1 32 ? 4.371 -38.125 0.646 1 93 32 ASN B CA 1
ATOM 2928 C C . ASN B 1 32 ? 5.488 -37.344 1.316 1 93 32 ASN B C 1
ATOM 2930 O O . ASN B 1 32 ? 5.23 -36.312 1.979 1 93 32 ASN B O 1
ATOM 2934 N N . GLN B 1 33 ? 6.68 -37.781 1.115 1 94.56 33 GLN B N 1
ATOM 2935 C CA . GLN B 1 33 ? 7.832 -37.094 1.685 1 94.56 33 GLN B CA 1
ATOM 2936 C C . GLN B 1 33 ? 7.977 -35.688 1.093 1 94.56 33 GLN B C 1
ATOM 2938 O O . GLN B 1 33 ? 8.289 -34.75 1.81 1 94.56 33 GLN B O 1
ATOM 2943 N N . ARG B 1 34 ? 7.77 -35.531 -0.133 1 94.81 34 ARG B N 1
ATOM 2944 C CA . ARG B 1 34 ? 7.855 -34.25 -0.799 1 94.81 34 ARG B CA 1
ATOM 2945 C C . ARG B 1 34 ? 6.762 -33.281 -0.306 1 94.81 34 ARG B C 1
ATOM 2947 O O . ARG B 1 34 ? 6.996 -32.094 -0.138 1 94.81 34 ARG B O 1
ATOM 2954 N N . ALA B 1 35 ? 5.621 -33.875 -0.128 1 94.88 35 ALA B N 1
ATOM 2955 C CA . ALA B 1 35 ? 4.512 -33.062 0.374 1 94.88 35 ALA B CA 1
ATOM 2956 C C . ALA B 1 35 ? 4.836 -32.469 1.744 1 94.88 35 ALA B C 1
ATOM 2958 O O . ALA B 1 35 ? 4.582 -31.281 1.997 1 94.88 35 ALA B O 1
ATOM 2959 N N . VAL B 1 36 ? 5.441 -33.25 2.564 1 95.69 36 VAL B N 1
ATOM 2960 C CA . VAL B 1 36 ? 5.793 -32.812 3.908 1 95.69 36 VAL B CA 1
ATOM 2961 C C . VAL B 1 36 ? 6.875 -31.734 3.832 1 95.69 36 VAL B C 1
ATOM 2963 O O . VAL B 1 36 ? 6.781 -30.703 4.496 1 95.69 36 VAL B O 1
ATOM 2966 N N . SER B 1 37 ? 7.84 -31.953 3.012 1 95.81 37 SER B N 1
ATOM 2967 C CA . SER B 1 37 ? 8.945 -31 2.883 1 95.81 37 SER B CA 1
ATOM 2968 C C . SER B 1 37 ? 8.484 -29.688 2.27 1 95.81 37 SER B C 1
ATOM 2970 O O . SER B 1 37 ? 8.867 -28.609 2.73 1 95.81 37 SER B O 1
ATOM 2972 N N . THR B 1 38 ? 7.668 -29.797 1.267 1 94.69 38 THR B N 1
ATOM 2973 C CA . THR B 1 38 ? 7.172 -28.594 0.608 1 94.69 38 THR B CA 1
ATOM 2974 C C . THR B 1 38 ? 6.258 -27.797 1.543 1 94.69 38 THR B C 1
ATOM 2976 O O . THR B 1 38 ? 6.289 -26.562 1.55 1 94.69 38 THR B O 1
ATOM 2979 N N . ALA B 1 39 ? 5.473 -28.531 2.266 1 96.5 39 ALA B N 1
ATOM 2980 C CA . ALA B 1 39 ? 4.617 -27.875 3.248 1 96.5 39 ALA B CA 1
ATOM 2981 C C . ALA B 1 39 ? 5.445 -27.141 4.297 1 96.5 39 ALA B C 1
ATOM 2983 O O . ALA B 1 39 ? 5.125 -26 4.668 1 96.5 39 ALA B O 1
ATOM 2984 N N . SER B 1 40 ? 6.5 -27.75 4.707 1 96.38 40 SER B N 1
ATOM 2985 C CA . SER B 1 40 ? 7.391 -27.141 5.684 1 96.38 40 SER B CA 1
ATOM 2986 C C . SER B 1 40 ? 8.047 -25.891 5.113 1 96.38 40 SER B C 1
ATOM 2988 O O . SER B 1 40 ? 8.141 -24.859 5.797 1 96.38 40 SER B O 1
ATOM 2990 N N . ALA B 1 41 ? 8.469 -26 3.934 1 93.69 41 ALA B N 1
ATOM 2991 C CA . ALA B 1 41 ? 9.078 -24.844 3.273 1 93.69 41 ALA B CA 1
ATOM 2992 C C . ALA B 1 41 ? 8.078 -23.703 3.119 1 93.69 41 ALA B C 1
ATOM 2994 O O . ALA B 1 41 ? 8.422 -22.531 3.307 1 93.69 41 ALA B O 1
ATOM 2995 N N . ALA B 1 42 ? 6.879 -24.062 2.789 1 94.81 42 ALA B N 1
ATOM 2996 C CA . ALA B 1 42 ? 5.828 -23.062 2.629 1 94.81 42 ALA B CA 1
ATOM 2997 C C . ALA B 1 42 ? 5.555 -22.344 3.945 1 94.81 42 ALA B C 1
ATOM 2999 O O . ALA B 1 42 ? 5.402 -21.109 3.971 1 94.81 42 ALA B O 1
ATOM 3000 N N . ARG B 1 43 ? 5.508 -23.078 5.023 1 96.69 43 ARG B N 1
ATOM 3001 C CA . ARG B 1 43 ? 5.297 -22.5 6.344 1 96.69 43 ARG B CA 1
ATOM 3002 C C . ARG B 1 43 ? 6.43 -21.547 6.707 1 96.69 43 ARG B C 1
ATOM 3004 O O . ARG B 1 43 ? 6.188 -20.453 7.219 1 96.69 43 ARG B O 1
ATOM 3011 N N . GLU B 1 44 ? 7.602 -21.969 6.426 1 94.56 44 GLU B N 1
ATOM 3012 C CA . GLU B 1 44 ? 8.773 -21.172 6.754 1 94.56 44 GLU B CA 1
ATOM 3013 C C . GLU B 1 44 ? 8.758 -19.844 5.996 1 94.56 44 GLU B C 1
ATOM 3015 O O . GLU B 1 44 ? 9.125 -18.797 6.551 1 94.56 44 GLU B O 1
ATOM 3020 N N . VAL B 1 45 ? 8.375 -19.906 4.773 1 93.25 45 VAL B N 1
ATOM 3021 C CA . VAL B 1 45 ? 8.32 -18.688 3.965 1 93.25 45 VAL B CA 1
ATOM 3022 C C . VAL B 1 45 ? 7.312 -17.703 4.57 1 93.25 45 VAL B C 1
ATOM 3024 O O . VAL B 1 45 ? 7.598 -16.516 4.707 1 93.25 45 VAL B O 1
ATOM 3027 N N . VAL B 1 46 ? 6.16 -18.188 4.965 1 96.25 46 VAL B N 1
ATOM 3028 C CA . VAL B 1 46 ? 5.113 -17.359 5.555 1 96.25 46 VAL B CA 1
ATOM 3029 C C . VAL B 1 46 ? 5.629 -16.703 6.836 1 96.25 46 VAL B C 1
ATOM 3031 O O . VAL B 1 46 ? 5.488 -15.5 7.027 1 96.25 46 VAL B O 1
ATOM 3034 N N . ILE B 1 47 ? 6.316 -17.484 7.605 1 96.94 47 ILE B N 1
ATOM 3035 C CA . ILE B 1 47 ? 6.801 -17.016 8.898 1 96.94 47 ILE B CA 1
ATOM 3036 C C . ILE B 1 47 ? 7.906 -15.977 8.688 1 96.94 47 ILE B C 1
ATOM 3038 O O . ILE B 1 47 ? 7.914 -14.93 9.336 1 96.94 47 ILE B O 1
ATOM 3042 N N . GLN B 1 48 ? 8.758 -16.266 7.797 1 94.5 48 GLN B N 1
ATOM 3043 C CA . GLN B 1 48 ? 9.867 -15.352 7.527 1 94.5 48 GLN B CA 1
ATOM 3044 C C . GLN B 1 48 ? 9.375 -14.016 6.992 1 94.5 48 GLN B C 1
ATOM 3046 O O . GLN B 1 48 ? 9.844 -12.961 7.422 1 94.5 48 GLN B O 1
ATOM 3051 N N . ARG B 1 49 ? 8.477 -14.055 6.062 1 94.38 49 ARG B N 1
ATOM 3052 C CA . ARG B 1 49 ? 7.961 -12.828 5.461 1 94.38 49 ARG B CA 1
ATOM 3053 C C . ARG B 1 49 ? 7.227 -11.977 6.488 1 94.38 49 ARG B C 1
ATOM 3055 O O . ARG B 1 49 ? 7.438 -10.766 6.566 1 94.38 49 ARG B O 1
ATOM 3062 N N . LEU B 1 50 ? 6.426 -12.656 7.328 1 96.69 50 LEU B N 1
ATOM 3063 C CA . LEU B 1 50 ? 5.668 -11.898 8.32 1 96.69 50 LEU B CA 1
ATOM 3064 C C . LEU B 1 50 ? 6.578 -11.375 9.422 1 96.69 50 LEU B C 1
ATOM 3066 O O . LEU B 1 50 ? 6.324 -10.312 9.992 1 96.69 50 LEU B O 1
ATOM 3070 N N . SER B 1 51 ? 7.66 -12.141 9.688 1 95.38 51 SER B N 1
ATOM 3071 C CA . SER B 1 51 ? 8.633 -11.672 10.664 1 95.38 51 SER B CA 1
ATOM 3072 C C . SER B 1 51 ? 9.297 -10.375 10.211 1 95.38 51 SER B C 1
ATOM 3074 O O . SER B 1 51 ? 9.531 -9.477 11.016 1 95.38 51 SER B O 1
ATOM 3076 N N . LEU B 1 52 ? 9.562 -10.281 8.969 1 93.12 52 LEU B N 1
ATOM 3077 C CA . LEU B 1 52 ? 10.156 -9.062 8.438 1 93.12 52 LEU B CA 1
ATOM 3078 C C . LEU B 1 52 ? 9.188 -7.887 8.539 1 93.12 52 LEU B C 1
ATOM 3080 O O . LEU B 1 52 ? 9.594 -6.766 8.852 1 93.12 52 LEU B O 1
ATOM 3084 N N . VAL B 1 53 ? 7.941 -8.125 8.297 1 94.5 53 VAL B N 1
ATOM 3085 C CA . VAL B 1 53 ? 6.918 -7.09 8.391 1 94.5 53 VAL B CA 1
ATOM 3086 C C . VAL B 1 53 ? 6.816 -6.602 9.836 1 94.5 53 VAL B C 1
ATOM 3088 O O . VAL B 1 53 ? 6.754 -5.395 10.086 1 94.5 53 VAL B O 1
ATOM 3091 N N . ARG B 1 54 ? 6.832 -7.566 10.719 1 94.88 54 ARG B N 1
ATOM 3092 C CA . ARG B 1 54 ? 6.762 -7.211 12.133 1 94.88 54 ARG B CA 1
ATOM 3093 C C . ARG B 1 54 ? 7.957 -6.359 12.539 1 94.88 54 ARG B C 1
ATOM 3095 O O . ARG B 1 54 ? 7.809 -5.391 13.289 1 94.88 54 ARG B O 1
ATOM 3102 N N . SER B 1 55 ? 9.094 -6.703 12.023 1 94.19 55 SER B N 1
ATOM 3103 C CA . SER B 1 55 ? 10.297 -5.93 12.32 1 94.19 55 SER B CA 1
ATOM 3104 C C . SER B 1 55 ? 10.188 -4.508 11.781 1 94.19 55 SER B C 1
ATOM 3106 O O . SER B 1 55 ? 10.594 -3.553 12.453 1 94.19 55 SER B O 1
ATOM 3108 N N . LEU B 1 56 ? 9.68 -4.391 10.617 1 93.38 56 LEU B N 1
ATOM 3109 C CA . LEU B 1 56 ? 9.469 -3.064 10.039 1 93.38 56 LEU B CA 1
ATOM 3110 C C . LEU B 1 56 ? 8.523 -2.236 10.898 1 93.38 56 LEU B C 1
ATOM 3112 O O . LEU B 1 56 ? 8.773 -1.054 11.148 1 93.38 56 LEU B O 1
ATOM 3116 N N . CYS B 1 57 ? 7.41 -2.865 11.344 1 94.44 57 CYS B N 1
ATOM 3117 C CA . CYS B 1 57 ? 6.438 -2.172 12.18 1 94.44 57 CYS B CA 1
ATOM 3118 C C . CYS B 1 57 ? 7.074 -1.698 13.484 1 94.44 57 CYS B C 1
ATOM 3120 O O . CYS B 1 57 ? 6.836 -0.572 13.922 1 94.44 57 CYS B O 1
ATOM 3122 N N . GLU B 1 58 ? 7.91 -2.555 14.031 1 95.19 58 GLU B N 1
ATOM 3123 C CA . GLU B 1 58 ? 8.594 -2.195 15.273 1 95.19 58 GLU B CA 1
ATOM 3124 C C . GLU B 1 58 ? 9.547 -1.023 15.062 1 95.19 58 GLU B C 1
ATOM 3126 O O . GLU B 1 58 ? 9.586 -0.092 15.867 1 95.19 58 GLU B O 1
ATOM 3131 N N . SER B 1 59 ? 10.273 -1.068 14.016 1 94.5 59 SER B N 1
ATOM 3132 C CA . SER B 1 59 ? 11.219 0.001 13.719 1 94.5 59 SER B CA 1
ATOM 3133 C C . SER B 1 59 ? 10.5 1.319 13.461 1 94.5 59 SER B C 1
ATOM 3135 O O . SER B 1 59 ? 10.93 2.371 13.938 1 94.5 59 SER B O 1
ATOM 3137 N N . GLU B 1 60 ? 9.461 1.251 12.719 1 95.12 60 GLU B N 1
ATOM 3138 C CA . GLU B 1 60 ? 8.695 2.455 12.422 1 95.12 60 GLU B CA 1
ATOM 3139 C C . GLU B 1 60 ? 8.055 3.029 13.68 1 95.12 60 GLU B C 1
ATOM 3141 O O . GLU B 1 60 ? 8.016 4.246 13.867 1 95.12 60 GLU B O 1
ATOM 3146 N N . GLU B 1 61 ? 7.559 2.143 14.523 1 97.19 61 GLU B N 1
ATOM 3147 C CA . GLU B 1 61 ? 6.977 2.586 15.781 1 97.19 61 GLU B CA 1
ATOM 3148 C C . GLU B 1 61 ? 8 3.324 16.641 1 97.19 61 GLU B C 1
ATOM 3150 O O . GLU B 1 61 ? 7.719 4.406 17.156 1 97.19 61 GLU B O 1
ATOM 3155 N N . GLN B 1 62 ? 9.148 2.744 16.703 1 97.25 62 GLN B N 1
ATOM 3156 C CA . GLN B 1 62 ? 10.219 3.359 17.484 1 97.25 62 GLN B CA 1
ATOM 3157 C C . GLN B 1 62 ? 10.625 4.707 16.906 1 97.25 62 GLN B C 1
ATOM 3159 O O . GLN B 1 62 ? 10.805 5.68 17.641 1 97.25 62 GLN B O 1
ATOM 3164 N N . ARG B 1 63 ? 10.734 4.742 15.633 1 97.19 63 ARG B N 1
ATOM 3165 C CA . ARG B 1 63 ? 11.117 5.984 14.969 1 97.19 63 ARG B CA 1
ATOM 3166 C C . ARG B 1 63 ? 10.102 7.09 15.25 1 97.19 63 ARG B C 1
ATOM 3168 O O . ARG B 1 63 ? 10.477 8.203 15.625 1 97.19 63 ARG B O 1
ATOM 3175 N N . LEU B 1 64 ? 8.82 6.773 15.078 1 97.81 64 LEU B N 1
ATOM 3176 C CA . LEU B 1 64 ? 7.77 7.77 15.25 1 97.81 64 LEU B CA 1
ATOM 3177 C C . LEU B 1 64 ? 7.66 8.195 16.703 1 97.81 64 LEU B C 1
ATOM 3179 O O . LEU B 1 64 ? 7.473 9.383 17 1 97.81 64 LEU B O 1
ATOM 3183 N N . LEU B 1 65 ? 7.777 7.227 17.625 1 98.12 65 LEU B N 1
ATOM 3184 C CA . LEU B 1 65 ? 7.707 7.566 19.047 1 98.12 65 LEU B CA 1
ATOM 3185 C C . LEU B 1 65 ? 8.891 8.438 19.453 1 98.12 65 LEU B C 1
ATOM 3187 O O . LEU B 1 65 ? 8.734 9.352 20.281 1 98.12 65 LEU B O 1
ATOM 3191 N N . GLU B 1 66 ? 10.062 8.195 18.875 1 98.25 66 GLU B N 1
ATOM 3192 C CA . GLU B 1 66 ? 11.219 9.047 19.125 1 98.25 66 GLU B CA 1
ATOM 3193 C C . GLU B 1 66 ? 10.992 10.461 18.578 1 98.25 66 GLU B C 1
ATOM 3195 O O . GLU B 1 66 ? 11.391 11.438 19.203 1 98.25 66 GLU B O 1
ATOM 3200 N N . GLN B 1 67 ? 10.383 10.531 17.469 1 98 67 GLN B N 1
ATOM 3201 C CA . GLN B 1 67 ? 10.07 11.828 16.891 1 98 67 GLN B CA 1
ATOM 3202 C C . GLN B 1 67 ? 9.102 12.609 17.781 1 98 67 GLN B C 1
ATOM 3204 O O . GLN B 1 67 ? 9.258 13.82 17.969 1 98 67 GLN B O 1
ATOM 3209 N N . VAL B 1 68 ? 8.086 11.906 18.281 1 97.81 68 VAL B N 1
ATOM 3210 C CA . VAL B 1 68 ? 7.141 12.547 19.188 1 97.81 68 VAL B CA 1
ATOM 3211 C C . VAL B 1 68 ? 7.867 13.039 20.438 1 97.81 68 VAL B C 1
ATOM 3213 O O . VAL B 1 68 ? 7.652 14.172 20.891 1 97.81 68 VAL B O 1
ATOM 3216 N N . HIS B 1 69 ? 8.75 12.219 20.984 1 97.5 69 HIS B N 1
ATOM 3217 C CA . HIS B 1 69 ? 9.516 12.586 22.156 1 97.5 69 HIS B CA 1
ATOM 3218 C C . HIS B 1 69 ? 10.398 13.805 21.891 1 97.5 69 HIS B C 1
ATOM 3220 O O . HIS B 1 69 ? 10.453 14.734 22.688 1 97.5 69 HIS B O 1
ATOM 3226 N N . GLY B 1 70 ? 11.078 13.742 20.766 1 97.88 70 GLY B N 1
ATOM 3227 C CA . GLY B 1 70 ? 11.914 14.867 20.391 1 97.88 70 GLY B CA 1
ATOM 3228 C C . GLY B 1 70 ? 11.148 16.156 20.234 1 97.88 70 GLY B C 1
ATOM 3229 O O . GLY B 1 70 ? 11.602 17.219 20.672 1 97.88 70 GLY B O 1
ATOM 3230 N N . GLU B 1 71 ? 9.992 16.078 19.609 1 97.94 71 GLU B N 1
ATOM 3231 C CA . GLU B 1 71 ? 9.156 17.25 19.422 1 97.94 71 GLU B CA 1
ATOM 3232 C C . GLU B 1 71 ? 8.625 17.781 20.766 1 97.94 71 GLU B C 1
ATOM 3234 O O . GLU B 1 71 ? 8.547 18.984 20.969 1 97.94 71 GLU B O 1
ATOM 3239 N N . GLU B 1 72 ? 8.266 16.891 21.656 1 97.06 72 GLU B N 1
ATOM 3240 C CA . GLU B 1 72 ? 7.82 17.281 23 1 97.06 72 GLU B CA 1
ATOM 3241 C C . GLU B 1 72 ? 8.922 18.016 23.75 1 97.06 72 GLU B C 1
ATOM 3243 O O . GLU B 1 72 ? 8.68 19.047 24.375 1 97.06 72 GLU B O 1
ATOM 3248 N N . GLU B 1 73 ? 10.148 17.516 23.656 1 97 73 GLU B N 1
ATOM 3249 C CA . GLU B 1 73 ? 11.289 18.141 24.312 1 97 73 GLU B CA 1
ATOM 3250 C C . GLU B 1 73 ? 11.602 19.5 23.703 1 97 73 GLU B C 1
ATOM 3252 O O . GLU B 1 73 ? 11.938 20.453 24.422 1 97 73 GLU B O 1
ATOM 3257 N N . ARG B 1 74 ? 11.531 19.484 22.422 1 97.25 74 ARG B N 1
ATOM 3258 C CA . ARG B 1 74 ? 11.766 20.766 21.75 1 97.25 74 ARG B CA 1
ATOM 3259 C C . ARG B 1 74 ? 10.781 21.828 22.219 1 97.25 74 ARG B C 1
ATOM 3261 O O . ARG B 1 74 ? 11.18 22.953 22.531 1 97.25 74 ARG B O 1
ATOM 3268 N N . THR B 1 75 ? 9.539 21.5 22.297 1 97 75 THR B N 1
ATOM 3269 C CA . THR B 1 75 ? 8.5 22.422 22.734 1 97 75 THR B CA 1
ATOM 3270 C C . THR B 1 75 ? 8.719 22.828 24.188 1 97 75 THR B C 1
ATOM 3272 O O . THR B 1 75 ? 8.633 24.016 24.516 1 97 75 THR B O 1
ATOM 3275 N N . HIS B 1 76 ? 9.047 21.906 25.031 1 95.56 76 HIS B N 1
ATOM 3276 C CA . HIS B 1 76 ? 9.289 22.172 26.438 1 95.56 76 HIS B CA 1
ATOM 3277 C C . HIS B 1 76 ? 10.469 23.125 26.625 1 95.56 76 HIS B C 1
ATOM 3279 O O . HIS B 1 76 ? 10.383 24.094 27.391 1 95.56 76 HIS B O 1
ATOM 3285 N N . GLN B 1 77 ? 11.523 22.906 25.859 1 96.38 77 GLN B N 1
ATOM 3286 C CA . GLN B 1 77 ? 12.703 23.766 25.953 1 96.38 77 GLN B CA 1
ATOM 3287 C C . GLN B 1 77 ? 12.398 25.172 25.453 1 96.38 77 GLN B C 1
ATOM 3289 O O . GLN B 1 77 ? 12.914 26.156 26.016 1 96.38 77 GLN B O 1
ATOM 3294 N N . SER B 1 78 ? 11.594 25.219 24.5 1 96.5 78 SER B N 1
ATOM 3295 C CA . SER B 1 78 ? 11.203 26.531 23.984 1 96.5 78 SER B CA 1
ATOM 3296 C C . SER B 1 78 ? 10.398 27.312 25.016 1 96.5 78 SER B C 1
ATOM 3298 O O . SER B 1 78 ? 10.602 28.516 25.203 1 96.5 78 SER B O 1
ATOM 3300 N N . ILE B 1 79 ? 9.484 26.594 25.656 1 95.38 79 ILE B N 1
ATOM 3301 C CA . ILE B 1 79 ? 8.656 27.219 26.688 1 95.38 79 ILE B CA 1
ATOM 3302 C C . ILE B 1 79 ? 9.531 27.656 27.859 1 95.38 79 ILE B C 1
ATOM 3304 O O . ILE B 1 79 ? 9.375 28.75 28.391 1 95.38 79 ILE B O 1
ATOM 3308 N N . LEU B 1 80 ? 10.523 26.844 28.25 1 94.94 80 LEU B N 1
ATOM 3309 C CA . LEU B 1 80 ? 11.43 27.172 29.344 1 94.94 80 LEU B CA 1
ATOM 3310 C C . LEU B 1 80 ? 12.281 28.391 29.016 1 94.94 80 LEU B C 1
ATOM 3312 O O . LEU B 1 80 ? 12.5 29.25 29.859 1 94.94 80 LEU B O 1
ATOM 3316 N N . THR B 1 81 ? 12.742 28.406 27.797 1 95.44 81 THR B N 1
ATOM 3317 C CA . THR B 1 81 ? 13.531 29.547 27.344 1 95.44 81 THR B CA 1
ATOM 3318 C C . THR B 1 81 ? 12.711 30.828 27.391 1 95.44 81 THR B C 1
ATOM 3320 O O . THR B 1 81 ? 13.203 31.875 27.828 1 95.44 81 THR B O 1
ATOM 3323 N N . GLN B 1 82 ? 11.438 30.688 26.953 1 94.06 82 GLN B N 1
ATOM 3324 C CA . GLN B 1 82 ? 10.547 31.844 27 1 94.06 82 GLN B CA 1
ATOM 3325 C C . GLN B 1 82 ? 10.25 32.25 28.438 1 94.06 82 GLN B C 1
ATOM 3327 O O . GLN B 1 82 ? 10.211 33.469 28.734 1 94.06 82 GLN B O 1
ATOM 3332 N N . ARG B 1 83 ? 10.055 31.359 29.312 1 93.69 83 ARG B N 1
ATOM 3333 C CA . ARG B 1 83 ? 9.805 31.656 30.719 1 93.69 83 ARG B CA 1
ATOM 3334 C C . ARG B 1 83 ? 10.984 32.375 31.344 1 93.69 83 ARG B C 1
ATOM 3336 O O . ARG B 1 83 ? 10.797 33.375 32.062 1 93.69 83 ARG B O 1
ATOM 3343 N N . ALA B 1 84 ? 12.18 31.969 31.047 1 95.12 84 ALA B N 1
ATOM 3344 C CA . ALA B 1 84 ? 13.383 32.594 31.562 1 95.12 84 ALA B CA 1
ATOM 3345 C C . ALA B 1 84 ? 13.531 34.031 31.016 1 95.12 84 ALA B C 1
ATOM 3347 O O . ALA B 1 84 ? 13.875 34.938 31.75 1 95.12 84 ALA B O 1
ATOM 3348 N N . HIS B 1 85 ? 13.25 34.125 29.766 1 94.75 85 HIS B N 1
ATOM 3349 C CA . HIS B 1 85 ? 13.344 35.438 29.125 1 94.75 85 HIS B CA 1
ATOM 3350 C C . HIS B 1 85 ? 12.391 36.438 29.766 1 94.75 85 HIS B C 1
ATOM 3352 O O . HIS B 1 85 ? 12.797 37.531 30.109 1 94.75 85 HIS B O 1
ATOM 3358 N N . TRP B 1 86 ? 11.211 36 29.969 1 94.81 86 TRP B N 1
ATOM 3359 C CA . TRP B 1 86 ? 10.219 36.938 30.5 1 94.81 86 TRP B CA 1
ATOM 3360 C C . TRP B 1 86 ? 10.414 37.156 31.984 1 94.81 86 TRP B C 1
ATOM 3362 O O . TRP B 1 86 ? 10.078 38.219 32.5 1 94.81 86 TRP B O 1
ATOM 3372 N N . ALA B 1 87 ? 10.992 36.188 32.656 1 94.19 87 ALA B N 1
ATOM 3373 C CA . ALA B 1 87 ? 11.367 36.406 34.062 1 94.19 87 ALA B CA 1
ATOM 3374 C C . ALA B 1 87 ? 12.422 37.5 34.188 1 94.19 87 ALA B C 1
ATOM 3376 O O . ALA B 1 87 ? 12.336 38.344 35.062 1 94.19 87 ALA B O 1
ATOM 3377 N N . GLU B 1 88 ? 13.375 37.5 33.25 1 95.19 88 GLU B N 1
ATOM 3378 C CA . GLU B 1 88 ? 14.406 38.531 33.219 1 95.19 88 GLU B CA 1
ATOM 3379 C C . GLU B 1 88 ? 13.812 39.875 32.875 1 95.19 88 GLU B C 1
ATOM 3381 O O . GLU B 1 88 ? 14.195 40.906 33.469 1 95.19 88 GLU B O 1
ATOM 3386 N N . ALA B 1 89 ? 12.93 39.812 31.969 1 94.94 89 ALA B N 1
ATOM 3387 C CA . ALA B 1 89 ? 12.273 41.062 31.578 1 94.94 89 ALA B CA 1
ATOM 3388 C C . ALA B 1 89 ? 11.469 41.656 32.719 1 94.94 89 ALA B C 1
ATOM 3390 O O . ALA B 1 89 ? 11.492 42.875 32.969 1 94.94 89 ALA B O 1
ATOM 3391 N N . LEU B 1 90 ? 10.797 40.844 33.469 1 95.06 90 LEU B N 1
ATOM 3392 C CA . LEU B 1 90 ? 10 41.281 34.625 1 95.06 90 LEU B CA 1
ATOM 3393 C C . LEU B 1 90 ? 10.898 41.844 35.719 1 95.06 90 LEU B C 1
ATOM 3395 O O . LEU B 1 90 ? 10.547 42.875 36.344 1 95.06 90 LEU B O 1
ATOM 3399 N N . GLN B 1 91 ? 12.031 41.25 35.875 1 95.38 91 GLN B N 1
ATOM 3400 C CA . GLN B 1 91 ? 12.977 41.781 36.844 1 95.38 91 GLN B CA 1
ATOM 3401 C C . GLN B 1 91 ? 13.5 43.156 36.469 1 95.38 91 GLN B C 1
ATOM 3403 O O . GLN B 1 91 ? 13.602 44.031 37.312 1 95.38 91 GLN B O 1
ATOM 3408 N N . LYS B 1 92 ? 13.766 43.281 35.219 1 95.06 92 LYS B N 1
ATOM 3409 C CA . LYS B 1 92 ? 14.234 44.562 34.719 1 95.06 92 LYS B CA 1
ATOM 3410 C C . LYS B 1 92 ? 13.172 45.656 34.906 1 95.06 92 LYS B C 1
ATOM 3412 O O . LYS B 1 92 ? 13.461 46.75 35.344 1 95.06 92 LYS B O 1
ATOM 3417 N N . LEU B 1 93 ? 11.945 45.281 34.562 1 95 93 LEU B N 1
ATOM 3418 C CA . LEU B 1 93 ? 10.836 46.219 34.688 1 95 93 LEU B CA 1
ATOM 3419 C C . LEU B 1 93 ? 10.609 46.625 36.125 1 95 93 LEU B C 1
ATOM 3421 O O . LEU B 1 93 ? 10.391 47.812 36.438 1 95 93 LEU B O 1
ATOM 3425 N N . ASN B 1 94 ? 10.727 45.688 37 1 93.88 94 ASN B N 1
ATOM 3426 C CA . ASN B 1 94 ? 10.547 45.938 38.438 1 93.88 94 ASN B CA 1
ATOM 3427 C C . ASN B 1 94 ? 11.656 46.844 39 1 93.88 94 ASN B C 1
ATOM 3429 O O . ASN B 1 94 ? 11.406 47.719 39.812 1 93.88 94 ASN B O 1
ATOM 3433 N N . THR B 1 95 ? 12.875 46.594 38.5 1 95.19 95 THR B N 1
ATOM 3434 C CA . THR B 1 95 ? 14.008 47.406 38.938 1 95.19 95 THR B CA 1
ATOM 3435 C C . THR B 1 95 ? 13.836 48.844 38.469 1 95.19 95 THR B C 1
ATOM 3437 O O . THR B 1 95 ? 14.07 49.781 39.25 1 95.19 95 THR B O 1
ATOM 3440 N N . ILE B 1 96 ? 13.383 48.969 37.281 1 94.81 96 ILE B N 1
ATOM 3441 C CA . ILE B 1 96 ? 13.172 50.312 36.719 1 94.81 96 ILE B CA 1
ATOM 3442 C C . ILE B 1 96 ? 12.047 51 37.5 1 94.81 96 ILE B C 1
ATOM 3444 O O . ILE B 1 96 ? 12.188 52.156 37.906 1 94.81 96 ILE B O 1
ATOM 3448 N N . ARG B 1 97 ? 10.969 50.344 37.719 1 94.94 97 ARG B N 1
ATOM 3449 C CA . ARG B 1 97 ? 9.828 50.906 38.438 1 94.94 97 ARG B CA 1
ATOM 3450 C C . ARG B 1 97 ? 10.211 51.281 39.844 1 94.94 97 ARG B C 1
ATOM 3452 O O . ARG B 1 97 ? 9.875 52.375 40.312 1 94.94 97 ARG B O 1
ATOM 3459 N N . SER B 1 98 ? 10.977 50.406 40.531 1 94.5 98 SER B N 1
ATOM 3460 C CA . SER B 1 98 ? 11.414 50.688 41.875 1 94.5 98 SER B CA 1
ATOM 3461 C C . SER B 1 98 ? 12.32 51.906 41.938 1 94.5 98 SER B C 1
ATOM 3463 O O . SER B 1 98 ? 12.266 52.688 42.875 1 94.5 98 SER B O 1
ATOM 3465 N N . SER B 1 99 ? 13.148 52.031 40.938 1 94.06 99 SER B N 1
ATOM 3466 C CA . SER B 1 99 ? 14.047 53.156 40.844 1 94.06 99 SER B CA 1
ATOM 3467 C C . SER B 1 99 ? 13.266 54.469 40.656 1 94.06 99 SER B C 1
ATOM 3469 O O . SER B 1 99 ? 13.57 55.469 41.312 1 94.06 99 SER B O 1
ATOM 3471 N N . LEU B 1 100 ? 12.242 54.375 39.844 1 93.38 100 LEU B N 1
ATOM 3472 C CA . LEU B 1 100 ? 11.43 55.562 39.594 1 93.38 100 LEU B CA 1
ATOM 3473 C C . LEU B 1 100 ? 10.617 55.938 40.844 1 93.38 100 LEU B C 1
ATOM 3475 O O . LEU B 1 100 ? 10.516 57.094 41.188 1 93.38 100 LEU B O 1
ATOM 3479 N N . VAL B 1 101 ? 10.07 54.938 41.469 1 93.69 101 VAL B N 1
ATOM 3480 C CA . VAL B 1 101 ? 9.305 55.156 42.688 1 93.69 101 VAL B CA 1
ATOM 3481 C C . VAL B 1 101 ? 10.203 55.75 43.781 1 93.69 101 VAL B C 1
ATOM 3483 O O . VAL B 1 101 ? 9.797 56.656 44.5 1 93.69 101 VAL B O 1
ATOM 3486 N N . ASP B 1 102 ? 11.445 55.25 43.844 1 93.56 102 ASP B N 1
ATOM 3487 C CA . ASP B 1 102 ? 12.414 55.75 44.812 1 93.56 102 ASP B CA 1
ATOM 3488 C C . ASP B 1 102 ? 12.734 57.25 44.531 1 93.56 102 ASP B C 1
ATOM 3490 O O . ASP B 1 102 ? 12.805 58.031 45.469 1 93.56 102 ASP B O 1
ATOM 3494 N N . MET B 1 103 ? 12.82 57.594 43.312 1 91.12 103 MET B N 1
ATOM 3495 C CA . MET B 1 103 ? 13.102 58.969 42.938 1 91.12 103 MET B CA 1
ATOM 3496 C C . MET B 1 103 ? 11.914 59.875 43.281 1 91.12 103 MET B C 1
ATOM 3498 O O . MET B 1 103 ? 12.102 61 43.812 1 91.12 103 MET B O 1
ATOM 3502 N N . LEU B 1 104 ? 10.742 59.406 43.062 1 90.62 104 LEU B N 1
ATOM 3503 C CA . LEU B 1 104 ? 9.523 60.156 43.344 1 90.62 104 LEU B CA 1
ATOM 3504 C C . LEU B 1 104 ? 9.352 60.375 44.844 1 90.62 104 LEU B C 1
ATOM 3506 O O . LEU B 1 104 ? 8.828 61.406 45.25 1 90.62 104 LEU B O 1
ATOM 3510 N N . THR B 1 105 ? 9.805 59.375 45.625 1 91.75 105 THR B N 1
ATOM 3511 C CA . THR B 1 105 ? 9.562 59.406 47.062 1 91.75 105 THR B CA 1
ATOM 3512 C C . THR B 1 105 ? 10.648 60.219 47.75 1 91.75 105 THR B C 1
ATOM 3514 O O . THR B 1 105 ? 10.383 60.875 48.781 1 91.75 105 THR B O 1
ATOM 3517 N N . HIS B 1 106 ? 11.852 60.344 47.219 1 91.5 106 HIS B N 1
ATOM 3518 C CA . HIS B 1 106 ? 12.945 60.875 48 1 91.5 106 HIS B CA 1
ATOM 3519 C C . HIS B 1 106 ? 13.477 62.156 47.406 1 91.5 106 HIS B C 1
ATOM 3521 O O . HIS B 1 106 ? 14.203 62.906 48.062 1 91.5 106 HIS B O 1
ATOM 3527 N N . LEU B 1 107 ? 13.188 62.344 46.156 1 89.69 107 LEU B N 1
ATOM 3528 C CA . LEU B 1 107 ? 13.711 63.562 45.531 1 89.69 107 LEU B CA 1
ATOM 3529 C C . LEU B 1 107 ? 12.648 64.688 45.5 1 89.69 107 LEU B C 1
ATOM 3531 O O . LEU B 1 107 ? 11.461 64.375 45.312 1 89.69 107 LEU B O 1
ATOM 3535 N N . ASP B 1 108 ? 13.102 65.875 45.719 1 88.69 108 ASP B N 1
ATOM 3536 C CA . ASP B 1 108 ? 12.172 67 45.562 1 88.69 108 ASP B CA 1
ATOM 3537 C C . ASP B 1 108 ? 12.078 67.438 44.094 1 88.69 108 ASP B C 1
ATOM 3539 O O . ASP B 1 108 ? 12.742 66.812 43.25 1 88.69 108 ASP B O 1
ATOM 3543 N N . ASP B 1 109 ? 11.211 68.375 43.781 1 86.25 109 ASP B N 1
ATOM 3544 C CA . ASP B 1 109 ? 10.891 68.812 42.406 1 86.25 109 ASP B CA 1
ATOM 3545 C C . ASP B 1 109 ? 12.133 69.312 41.688 1 86.25 109 ASP B C 1
ATOM 3547 O O . ASP B 1 109 ? 12.32 69 40.5 1 86.25 109 ASP B O 1
ATOM 3551 N N . HIS B 1 110 ? 12.992 70.062 42.438 1 89.62 110 HIS B N 1
ATOM 3552 C CA . HIS B 1 110 ? 14.203 70.562 41.812 1 89.62 110 HIS B CA 1
ATOM 3553 C C . HIS B 1 110 ? 15.172 69.438 41.5 1 89.62 110 HIS B C 1
ATOM 3555 O O . HIS B 1 110 ? 15.758 69.438 40.406 1 89.62 110 HIS B O 1
ATOM 3561 N N . GLN B 1 111 ? 15.281 68.5 42.375 1 91.88 111 GLN B N 1
ATOM 3562 C CA . GLN B 1 111 ? 16.172 67.375 42.188 1 91.88 111 GLN B CA 1
ATOM 3563 C C . GLN B 1 111 ? 15.672 66.438 41.062 1 91.88 111 GLN B C 1
ATOM 3565 O O . GLN B 1 111 ? 16.469 65.875 40.312 1 91.88 111 GLN B O 1
ATOM 3570 N N . LEU B 1 112 ? 14.367 66.438 40.906 1 89.81 112 LEU B N 1
ATOM 3571 C CA . LEU B 1 112 ? 13.75 65.562 39.875 1 89.81 112 LEU B CA 1
ATOM 3572 C C . LEU B 1 112 ? 14.047 66.188 38.469 1 89.81 112 LEU B C 1
ATOM 3574 O O . LEU B 1 112 ? 14.297 65.438 37.531 1 89.81 112 LEU B O 1
ATOM 3578 N N . ILE B 1 113 ? 14.055 67.5 38.344 1 88.5 113 ILE B N 1
ATOM 3579 C CA . ILE B 1 113 ? 14.328 68.125 37.094 1 88.5 113 ILE B CA 1
ATOM 3580 C C . ILE B 1 113 ? 15.781 67.938 36.688 1 88.5 113 ILE B C 1
ATOM 3582 O O . ILE B 1 113 ? 16.078 67.75 35.5 1 88.5 113 ILE B O 1
ATOM 3586 N N . GLN B 1 114 ? 16.656 67.75 37.688 1 91.25 114 GLN B N 1
ATOM 3587 C CA . GLN B 1 114 ? 18.078 67.562 37.438 1 91.25 114 GLN B CA 1
ATOM 3588 C C . GLN B 1 114 ? 18.312 66.125 36.938 1 91.25 114 GLN B C 1
ATOM 3590 O O . GLN B 1 114 ? 19.266 65.875 36.188 1 91.25 114 GLN B O 1
ATOM 3595 N N . LYS B 1 115 ? 17.438 65.312 37.375 1 91.25 115 LYS B N 1
ATOM 3596 C CA . LYS B 1 115 ? 17.578 63.875 37 1 91.25 115 LYS B CA 1
ATOM 3597 C C . LYS B 1 115 ? 16.656 63.531 35.844 1 91.25 115 LYS B C 1
ATOM 3599 O O . LYS B 1 115 ? 16.359 62.344 35.625 1 91.25 115 LYS B O 1
ATOM 3604 N N . GLU B 1 116 ? 16.156 64.5 35.125 1 88.88 116 GLU B N 1
ATOM 3605 C CA . GLU B 1 116 ? 15.188 64.312 34.062 1 88.88 116 GLU B CA 1
ATOM 3606 C C . GLU B 1 116 ? 15.742 63.375 32.969 1 88.88 116 GLU B C 1
ATOM 3608 O O . GLU B 1 116 ? 15.031 62.531 32.438 1 88.88 116 GLU B O 1
ATOM 3613 N N . GLN B 1 117 ? 17 63.562 32.625 1 90.69 117 GLN B N 1
ATOM 3614 C CA . GLN B 1 117 ? 17.625 62.75 31.578 1 90.69 117 GLN B CA 1
ATOM 3615 C C . GLN B 1 117 ? 17.703 61.281 32 1 90.69 117 GLN B C 1
ATOM 3617 O O . GLN B 1 117 ? 17.453 60.375 31.203 1 90.69 117 GLN B O 1
ATOM 3622 N N . GLU B 1 118 ? 18.109 61.031 33.281 1 90.19 118 GLU B N 1
ATOM 3623 C CA . GLU B 1 118 ? 18.203 59.656 33.812 1 90.19 118 GLU B CA 1
ATOM 3624 C C . GLU B 1 118 ? 16.844 59 33.812 1 90.19 118 GLU B C 1
ATOM 3626 O O . GLU B 1 118 ? 16.734 57.812 33.5 1 90.19 118 GLU B O 1
ATOM 3631 N N . ILE B 1 119 ? 15.844 59.719 34.219 1 90.06 119 ILE B N 1
ATOM 3632 C CA . ILE B 1 119 ? 14.477 59.188 34.25 1 90.06 119 ILE B CA 1
ATOM 3633 C C . ILE B 1 119 ? 14.039 58.812 32.844 1 90.06 119 ILE B C 1
ATOM 3635 O O . ILE B 1 119 ? 13.461 57.719 32.625 1 90.06 119 ILE B O 1
ATOM 3639 N N . PHE B 1 120 ? 14.367 59.625 31.875 1 88.56 120 PHE B N 1
ATOM 3640 C CA . PHE B 1 120 ? 14.023 59.344 30.484 1 88.56 120 PHE B CA 1
ATOM 3641 C C . PHE B 1 120 ? 14.734 58.094 29.984 1 88.56 120 PHE B C 1
ATOM 3643 O O . PHE B 1 120 ? 14.133 57.281 29.281 1 88.56 120 PHE B O 1
ATOM 3650 N N . GLU B 1 121 ? 15.984 57.969 30.281 1 90.88 121 GLU B N 1
ATOM 3651 C CA . GLU B 1 121 ? 16.766 56.812 29.844 1 90.88 121 GLU B CA 1
ATOM 3652 C C . GLU B 1 121 ? 16.203 55.5 30.422 1 90.88 121 GLU B C 1
ATOM 3654 O O . GLU B 1 121 ? 16.125 54.5 29.719 1 90.88 121 GLU B O 1
ATOM 3659 N N . ARG B 1 122 ? 15.812 55.5 31.656 1 88.69 122 ARG B N 1
ATOM 3660 C CA . ARG B 1 122 ? 15.242 54.344 32.312 1 88.69 122 ARG B CA 1
ATOM 3661 C C . ARG B 1 122 ? 13.898 53.969 31.703 1 88.69 122 ARG B C 1
ATOM 3663 O O . ARG B 1 122 ? 13.594 52.781 31.516 1 88.69 122 ARG B O 1
ATOM 3670 N N . THR B 1 123 ? 13.109 54.969 31.391 1 86.88 123 THR B N 1
ATOM 3671 C CA . THR B 1 123 ? 11.805 54.75 30.766 1 86.88 123 THR B CA 1
ATOM 3672 C C . THR B 1 123 ? 11.953 54.188 29.375 1 86.88 123 THR B C 1
ATOM 3674 O O . THR B 1 123 ? 11.18 53.312 28.953 1 86.88 12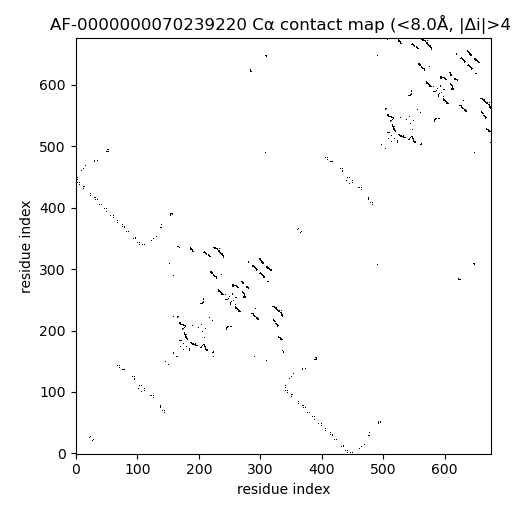3 THR B O 1
ATOM 3677 N N . GLU B 1 124 ? 12.961 54.656 28.703 1 90.12 124 GLU B N 1
ATOM 3678 C CA . GLU B 1 124 ? 13.227 54.156 27.359 1 90.12 124 GLU B CA 1
ATOM 3679 C C . GLU B 1 124 ? 13.672 52.688 27.406 1 90.12 124 GLU B C 1
ATOM 3681 O O . GLU B 1 124 ? 13.32 51.906 26.516 1 90.12 124 GLU B O 1
ATOM 3686 N N . GLU B 1 125 ? 14.453 52.406 28.359 1 89.5 125 GLU B N 1
ATOM 3687 C CA . GLU B 1 125 ? 14.891 51.031 28.531 1 89.5 125 GLU B CA 1
ATOM 3688 C C . GLU B 1 125 ? 13.703 50.094 28.75 1 89.5 125 GLU B C 1
ATOM 3690 O O . GLU B 1 125 ? 13.688 48.969 28.25 1 89.5 125 GLU B O 1
ATOM 3695 N N . ALA B 1 126 ? 12.727 50.5 29.484 1 89.31 126 ALA B N 1
ATOM 3696 C CA . ALA B 1 126 ? 11.523 49.719 29.75 1 89.31 126 ALA B CA 1
ATOM 3697 C C . ALA B 1 126 ? 10.68 49.562 28.484 1 89.31 126 ALA B C 1
ATOM 3699 O O . ALA B 1 126 ? 10.07 48.5 28.266 1 89.31 126 ALA B O 1
ATOM 3700 N N . GLU B 1 127 ? 10.648 50.656 27.703 1 86.69 127 GLU B N 1
ATOM 3701 C CA . GLU B 1 127 ? 9.883 50.656 26.453 1 86.69 127 GLU B CA 1
ATOM 3702 C C . GLU B 1 127 ? 10.477 49.656 25.453 1 86.69 127 GLU B C 1
ATOM 3704 O O . GLU B 1 127 ? 9.789 49.188 24.547 1 86.69 127 GLU B O 1
ATOM 3709 N N . GLY B 1 128 ? 11.711 49.312 25.625 1 87.81 128 GLY B N 1
ATOM 3710 C CA . GLY B 1 128 ? 12.367 48.312 24.766 1 87.81 128 GLY B CA 1
ATOM 3711 C C . GLY B 1 128 ? 11.891 46.906 25 1 87.81 128 GLY B C 1
ATOM 3712 O O . GLY B 1 128 ? 12.078 46.031 24.156 1 87.81 128 GLY B O 1
ATOM 3713 N N . ILE B 1 129 ? 11.297 46.656 26.172 1 90.62 129 ILE B N 1
ATOM 3714 C CA . ILE B 1 129 ? 10.734 45.344 26.469 1 90.62 129 ILE B CA 1
ATOM 3715 C C . ILE B 1 129 ? 9.352 45.219 25.859 1 90.62 129 ILE B C 1
ATOM 3717 O O . ILE B 1 129 ? 8.391 45.812 26.328 1 90.62 129 ILE B O 1
ATOM 3721 N N . LEU B 1 130 ? 9.281 44.438 24.766 1 84.94 130 LEU B N 1
ATOM 3722 C CA . LEU B 1 130 ? 8.055 44.312 23.984 1 84.94 130 LEU B CA 1
ATOM 3723 C C . LEU B 1 130 ? 7.109 43.281 24.625 1 84.94 130 LEU B C 1
ATOM 3725 O O . LEU B 1 130 ? 7.492 42.562 25.547 1 84.94 130 LEU B O 1
ATOM 3729 N N . ASP B 1 131 ? 5.887 43.281 24.156 1 88.19 131 ASP B N 1
ATOM 3730 C CA . ASP B 1 131 ? 4.863 42.375 24.641 1 88.19 131 ASP B CA 1
ATOM 3731 C C . ASP B 1 131 ? 5.07 40.969 24.094 1 88.19 131 ASP B C 1
ATOM 3733 O O . ASP B 1 131 ? 5.617 40.812 23 1 88.19 131 ASP B O 1
ATOM 3737 N N . PRO B 1 132 ? 4.664 39.969 24.922 1 89.38 132 PRO B N 1
ATOM 3738 C CA . PRO B 1 132 ? 4.754 38.594 24.438 1 89.38 132 PRO B CA 1
ATOM 3739 C C . PRO B 1 132 ? 3.922 38.344 23.188 1 89.38 132 PRO B C 1
ATOM 3741 O O . PRO B 1 132 ? 2.848 38.938 23.031 1 89.38 132 PRO B O 1
ATOM 3744 N N . GLN B 1 133 ? 4.531 37.625 22.266 1 85.62 133 GLN B N 1
ATOM 3745 C CA . GLN B 1 133 ? 3.838 37.281 21.031 1 85.62 133 GLN B CA 1
ATOM 3746 C C . GLN B 1 133 ? 3.699 35.75 20.891 1 85.62 133 GLN B C 1
ATOM 3748 O O . GLN B 1 133 ? 4.496 35 21.438 1 85.62 133 GLN B O 1
ATOM 3753 N N . GLU B 1 134 ? 2.637 35.406 20.188 1 85.12 134 GLU B N 1
ATOM 3754 C CA . GLU B 1 134 ? 2.424 34 19.891 1 85.12 134 GLU B CA 1
ATOM 3755 C C . GLU B 1 134 ? 3.459 33.469 18.906 1 85.12 134 GLU B C 1
ATOM 3757 O O . GLU B 1 134 ? 3.869 34.188 17.984 1 85.12 134 GLU B O 1
ATOM 3762 N N . SER B 1 135 ? 4 32.281 19.25 1 86.81 135 SER B N 1
ATOM 3763 C CA . SER B 1 135 ? 4.977 31.656 18.375 1 86.81 135 SER B CA 1
ATOM 3764 C C . SER B 1 135 ? 4.645 30.172 18.156 1 86.81 135 SER B C 1
ATOM 3766 O O . SER B 1 135 ? 4.18 29.5 19.062 1 86.81 135 SER B O 1
ATOM 3768 N N . GLU B 1 136 ? 4.883 29.703 16.938 1 89 136 GLU B N 1
ATOM 3769 C CA . GLU B 1 136 ? 4.664 28.297 16.609 1 89 136 GLU B CA 1
ATOM 3770 C C . GLU B 1 136 ? 5.641 27.406 17.359 1 89 136 GLU B C 1
ATOM 3772 O O . GLU B 1 136 ? 5.348 26.234 17.609 1 89 136 GLU B O 1
ATOM 3777 N N . LYS B 1 137 ? 6.703 28.031 17.672 1 91.44 137 LYS B N 1
ATOM 3778 C CA . LYS B 1 137 ? 7.746 27.266 18.359 1 91.44 137 LYS B CA 1
ATOM 3779 C C . LYS B 1 137 ? 7.289 26.828 19.734 1 91.44 137 LYS B C 1
ATOM 3781 O O . LYS B 1 137 ? 7.887 25.953 20.344 1 91.44 137 LYS B O 1
ATOM 3786 N N . LEU B 1 138 ? 6.207 27.484 20.234 1 94.69 138 LEU B N 1
ATOM 3787 C CA . LEU B 1 138 ? 5.723 27.188 21.578 1 94.69 138 LEU B CA 1
ATOM 3788 C C . LEU B 1 138 ? 4.645 26.109 21.531 1 94.69 138 LEU B C 1
ATOM 3790 O O . LEU B 1 138 ? 4.102 25.734 22.578 1 94.69 138 LEU B O 1
ATOM 3794 N N . ASN B 1 139 ? 4.375 25.625 20.312 1 94.94 139 ASN B N 1
ATOM 3795 C CA . ASN B 1 139 ? 3.342 24.609 20.156 1 94.94 139 ASN B CA 1
ATOM 3796 C C . ASN B 1 139 ? 3.93 23.297 19.656 1 94.94 139 ASN B C 1
ATOM 3798 O O . ASN B 1 139 ? 4.945 23.281 18.969 1 94.94 139 ASN B O 1
ATOM 3802 N N . PHE B 1 140 ? 3.283 22.219 20.141 1 95.88 140 PHE B N 1
ATOM 3803 C CA . PHE B 1 140 ? 3.635 20.891 19.656 1 95.88 140 PHE B CA 1
ATOM 3804 C C . PHE B 1 140 ? 3.205 20.703 18.219 1 95.88 140 PHE B C 1
ATOM 3806 O O . PHE B 1 140 ? 2.053 20.969 17.859 1 95.88 140 PHE B O 1
ATOM 3813 N N . ASN B 1 141 ? 4.164 20.312 17.391 1 94.88 141 ASN B N 1
ATOM 3814 C CA . ASN B 1 141 ? 3.869 20.078 15.977 1 94.88 141 ASN B CA 1
ATOM 3815 C C . ASN B 1 141 ? 3.377 18.641 15.75 1 94.88 141 ASN B C 1
ATOM 3817 O O . ASN B 1 141 ? 4.176 17.703 15.734 1 94.88 141 ASN B O 1
ATOM 3821 N N . GLU B 1 142 ? 2.156 18.516 15.406 1 90.75 142 GLU B N 1
ATOM 3822 C CA . GLU B 1 142 ? 1.541 17.203 15.258 1 90.75 142 GLU B CA 1
ATOM 3823 C C . GLU B 1 142 ? 1.989 16.531 13.969 1 90.75 142 GLU B C 1
ATOM 3825 O O . GLU B 1 142 ? 1.807 15.32 13.797 1 90.75 142 GLU B O 1
ATOM 3830 N N . LYS B 1 143 ? 2.604 17.219 13.062 1 91.81 143 LYS B N 1
ATOM 3831 C CA . LYS B 1 143 ? 3.051 16.672 11.789 1 91.81 143 LYS B CA 1
ATOM 3832 C C . LYS B 1 143 ? 4.219 15.719 11.977 1 91.81 143 LYS B C 1
ATOM 3834 O O . LYS B 1 143 ? 4.582 14.984 11.055 1 91.81 143 LYS B O 1
ATOM 3839 N N . CYS B 1 144 ? 4.723 15.695 13.25 1 94.75 144 CYS B N 1
ATOM 3840 C CA . CYS B 1 144 ? 5.879 14.852 13.516 1 94.75 144 CYS B CA 1
ATOM 3841 C C . CYS B 1 144 ? 5.504 13.375 13.453 1 94.75 144 CYS B C 1
ATOM 3843 O O . CYS B 1 144 ? 6.375 12.508 13.328 1 94.75 144 CYS B O 1
ATOM 3845 N N . THR B 1 145 ? 4.168 13.047 13.469 1 93.44 145 THR B N 1
ATOM 3846 C CA . THR B 1 145 ? 3.74 11.648 13.422 1 93.44 145 THR B CA 1
ATOM 3847 C C . THR B 1 145 ? 3.262 11.281 12.023 1 93.44 145 THR B C 1
ATOM 3849 O O . THR B 1 145 ? 2.777 10.172 11.797 1 93.44 145 THR B O 1
ATOM 3852 N N . TRP B 1 146 ? 3.387 12.188 11.133 1 91.12 146 TRP B N 1
ATOM 3853 C CA . TRP B 1 146 ? 2.982 11.891 9.766 1 91.12 146 TRP B CA 1
ATOM 3854 C C . TRP B 1 146 ? 3.951 10.906 9.117 1 91.12 146 TRP B C 1
ATOM 3856 O O . TRP B 1 146 ? 5.152 11.18 9.031 1 91.12 146 TRP B O 1
ATOM 3866 N N . SER B 1 147 ? 3.426 9.797 8.773 1 93.25 147 SER B N 1
ATOM 3867 C CA . SER B 1 147 ? 4.211 8.742 8.133 1 93.25 147 SER B CA 1
ATOM 3868 C C . SER B 1 147 ? 3.428 8.07 7.008 1 93.25 147 SER B C 1
ATOM 3870 O O . SER B 1 147 ? 2.441 7.375 7.258 1 93.25 147 SER B O 1
ATOM 3872 N N . PRO B 1 148 ? 3.9 8.258 5.809 1 89.75 148 PRO B N 1
ATOM 3873 C CA . PRO B 1 148 ? 3.23 7.586 4.695 1 89.75 148 PRO B CA 1
ATOM 3874 C C . PRO B 1 148 ? 3.211 6.066 4.848 1 89.75 148 PRO B C 1
ATOM 3876 O O . PRO B 1 148 ? 2.221 5.422 4.504 1 89.75 148 PRO B O 1
ATOM 3879 N N . LEU B 1 149 ? 4.289 5.559 5.395 1 91.12 149 LEU B N 1
ATOM 3880 C CA . LEU B 1 149 ? 4.352 4.117 5.621 1 91.12 149 LEU B CA 1
ATOM 3881 C C . LEU B 1 149 ? 3.277 3.672 6.605 1 91.12 149 LEU B C 1
ATOM 3883 O O . LEU B 1 149 ? 2.525 2.734 6.328 1 91.12 149 LEU B O 1
ATOM 3887 N N . LEU B 1 150 ? 3.174 4.328 7.695 1 94.25 150 LEU B N 1
ATOM 3888 C CA . LEU B 1 150 ? 2.174 3.977 8.695 1 94.25 150 LEU B CA 1
ATOM 3889 C C . LEU B 1 150 ? 0.765 4.109 8.125 1 94.25 150 LEU B C 1
ATOM 3891 O O . LEU B 1 150 ? -0.082 3.24 8.344 1 94.25 150 LEU B O 1
ATOM 3895 N N . THR B 1 151 ? 0.558 5.195 7.414 1 92.31 151 THR B N 1
ATOM 3896 C CA . THR B 1 151 ? -0.765 5.441 6.848 1 92.31 151 THR B CA 1
ATOM 3897 C C . THR B 1 151 ? -1.16 4.316 5.895 1 92.31 151 THR B C 1
ATOM 3899 O O . THR B 1 151 ? -2.289 3.822 5.941 1 92.31 151 THR B O 1
ATOM 3902 N N . GLN B 1 152 ? -0.27 3.926 5.141 1 89.75 152 GLN B N 1
ATOM 3903 C CA . GLN B 1 152 ? -0.53 2.863 4.172 1 89.75 152 GLN B CA 1
ATOM 3904 C C . GLN B 1 152 ? -0.827 1.541 4.875 1 89.75 152 GLN B C 1
ATOM 3906 O O . GLN B 1 152 ? -1.801 0.862 4.543 1 89.75 152 GLN B O 1
ATOM 3911 N N . LEU B 1 153 ? 0.048 1.182 5.781 1 91.31 153 LEU B N 1
ATOM 3912 C CA . LEU B 1 153 ? -0.144 -0.065 6.516 1 91.31 153 LEU B CA 1
ATOM 3913 C C . LEU B 1 153 ? -1.459 -0.045 7.289 1 91.31 153 LEU B C 1
ATOM 3915 O O . LEU B 1 153 ? -2.199 -1.03 7.285 1 91.31 153 LEU B O 1
ATOM 3919 N N . TRP B 1 154 ? -1.726 1.076 7.863 1 92.81 154 TRP B N 1
ATOM 3920 C CA . TRP B 1 154 ? -2.926 1.225 8.68 1 92.81 154 TRP B CA 1
ATOM 3921 C C . TRP B 1 154 ? -4.184 1.144 7.82 1 92.81 154 TRP B C 1
ATOM 3923 O O . TRP B 1 154 ? -5.141 0.456 8.18 1 92.81 154 TRP B O 1
ATOM 3933 N N . ALA B 1 155 ? -4.184 1.835 6.699 1 88.62 155 ALA B N 1
ATOM 3934 C CA . ALA B 1 155 ? -5.34 1.805 5.809 1 88.62 155 ALA B CA 1
ATOM 3935 C C . ALA B 1 155 ? -5.637 0.383 5.34 1 88.62 155 ALA B C 1
ATOM 3937 O O . ALA B 1 155 ? -6.797 -0.032 5.289 1 88.62 155 ALA B O 1
ATOM 3938 N N . THR B 1 156 ? -4.613 -0.361 5.066 1 86.75 156 THR B N 1
ATOM 3939 C CA . THR B 1 156 ? -4.762 -1.753 4.66 1 86.75 156 THR B CA 1
ATOM 3940 C C . THR B 1 156 ? -5.375 -2.584 5.781 1 86.75 156 THR B C 1
ATOM 3942 O O . THR B 1 156 ? -6.25 -3.416 5.539 1 86.75 156 THR B O 1
ATOM 3945 N N . ALA B 1 157 ? -4.965 -2.311 6.957 1 89.25 157 ALA B N 1
ATOM 3946 C CA . ALA B 1 157 ? -5.449 -3.066 8.109 1 89.25 157 ALA B CA 1
ATOM 3947 C C . ALA B 1 157 ? -6.914 -2.746 8.398 1 89.25 157 ALA B C 1
ATOM 3949 O O . ALA B 1 157 ? -7.703 -3.641 8.703 1 89.25 157 ALA B O 1
ATOM 3950 N N . VAL B 1 158 ? -7.273 -1.509 8.258 1 87.81 158 VAL B N 1
ATOM 3951 C CA . VAL B 1 158 ? -8.641 -1.088 8.562 1 87.81 158 VAL B CA 1
ATOM 3952 C C . VAL B 1 158 ? -9.602 -1.709 7.555 1 87.81 158 VAL B C 1
ATOM 3954 O O . VAL B 1 158 ? -10.641 -2.262 7.941 1 87.81 158 VAL B O 1
ATOM 3957 N N . LEU B 1 159 ? -9.227 -1.681 6.301 1 77.5 159 LEU B N 1
ATOM 3958 C CA . LEU B 1 159 ? -10.117 -2.164 5.254 1 77.5 159 LEU B CA 1
ATOM 3959 C C . LEU B 1 159 ? -10.141 -3.688 5.219 1 77.5 159 LEU B C 1
ATOM 3961 O O . LEU B 1 159 ? -11.133 -4.289 4.793 1 77.5 159 LEU B O 1
ATOM 3965 N N . GLY B 1 160 ? -8.984 -4.266 5.562 1 73 160 GLY B N 1
ATOM 3966 C CA . GLY B 1 160 ? -8.945 -5.715 5.641 1 73 160 GLY B CA 1
ATOM 3967 C C . GLY B 1 160 ? -9.758 -6.277 6.789 1 73 160 GLY B C 1
ATOM 3968 O O . GLY B 1 160 ? -10.188 -7.43 6.746 1 73 160 GLY B O 1
ATOM 3969 N N . SER B 1 161 ? -9.742 -5.477 7.797 1 69.31 161 SER B N 1
ATOM 3970 C CA . SER B 1 161 ? -10.547 -5.906 8.938 1 69.31 161 SER B CA 1
ATOM 3971 C C . SER B 1 161 ? -12.016 -5.559 8.734 1 69.31 161 SER B C 1
ATOM 3973 O O . SER B 1 161 ? -12.797 -5.578 9.688 1 69.31 161 SER B O 1
ATOM 3975 N N . LEU B 1 162 ? -12.438 -5.164 7.473 1 57.47 162 LEU B N 1
ATOM 3976 C CA . LEU B 1 162 ? -13.719 -4.629 7.016 1 57.47 162 LEU B CA 1
ATOM 3977 C C . LEU B 1 162 ? -14.875 -5.301 7.738 1 57.47 162 LEU B C 1
ATOM 3979 O O . LEU B 1 162 ? -16.047 -4.965 7.5 1 57.47 162 LEU B O 1
ATOM 3983 N N . SER B 1 163 ? -14.758 -6.387 8.469 1 53.91 163 SER B N 1
ATOM 3984 C CA . SER B 1 163 ? -15.984 -6.605 9.227 1 53.91 163 SER B CA 1
ATOM 3985 C C . SER B 1 163 ? -16.5 -5.309 9.852 1 53.91 163 SER B C 1
ATOM 3987 O O . SER B 1 163 ? -17.656 -5.223 10.25 1 53.91 163 SER B O 1
ATOM 3989 N N . GLY B 1 164 ? -15.797 -4.176 9.609 1 59 164 GLY B N 1
ATOM 3990 C CA . GLY B 1 164 ? -16.203 -3.053 10.445 1 59 164 GLY B CA 1
ATOM 3991 C C . GLY B 1 164 ? -16.562 -1.816 9.641 1 59 164 GLY B C 1
ATOM 3992 O O . GLY B 1 164 ? -16.547 -0.703 10.172 1 59 164 GLY B O 1
ATOM 3993 N N . THR B 1 165 ? -16.766 -2.08 8.25 1 76.75 165 THR B N 1
ATOM 3994 C CA . THR B 1 165 ? -17.156 -0.884 7.52 1 76.75 165 THR B CA 1
ATOM 3995 C C . THR B 1 165 ? -18.562 -0.443 7.934 1 76.75 165 THR B C 1
ATOM 3997 O O . THR B 1 165 ? -19.375 -1.261 8.383 1 76.75 165 THR B O 1
ATOM 4000 N N . GLU B 1 166 ? -18.797 0.824 7.93 1 84.94 166 GLU B N 1
ATOM 4001 C CA . GLU B 1 166 ? -20.062 1.441 8.32 1 84.94 166 GLU B CA 1
ATOM 4002 C C . GLU B 1 166 ? -21.188 1.049 7.363 1 84.94 166 GLU B C 1
ATOM 4004 O O . GLU B 1 166 ? -20.953 0.87 6.168 1 84.94 166 GLU B O 1
ATOM 4009 N N . ASP B 1 167 ? -22.297 0.727 7.988 1 91 167 ASP B N 1
ATOM 4010 C CA . ASP B 1 167 ? -23.484 0.572 7.164 1 91 167 ASP B CA 1
ATOM 4011 C C . ASP B 1 167 ? -24.031 1.93 6.734 1 91 167 ASP B C 1
ATOM 4013 O O . ASP B 1 167 ? -25 2.426 7.316 1 91 167 ASP B O 1
ATOM 4017 N N . VAL B 1 168 ? -23.438 2.416 5.691 1 94.94 168 VAL B N 1
ATOM 4018 C CA . VAL B 1 168 ? -23.828 3.732 5.195 1 94.94 168 VAL B CA 1
ATOM 4019 C C . VAL B 1 168 ? -24.984 3.59 4.207 1 94.94 168 VAL B C 1
ATOM 4021 O O . VAL B 1 168 ? -24.906 2.809 3.256 1 94.94 168 VAL B O 1
ATOM 4024 N N . ARG B 1 169 ? -26.094 4.355 4.492 1 97.31 169 ARG B N 1
ATOM 4025 C CA . ARG B 1 169 ? -27.25 4.438 3.605 1 97.31 169 ARG B CA 1
ATOM 4026 C C . ARG B 1 169 ? -27.578 5.887 3.268 1 97.31 169 ARG B C 1
ATOM 4028 O O . ARG B 1 169 ? -27.359 6.785 4.086 1 97.31 169 ARG B O 1
ATOM 4035 N N . ILE B 1 170 ? -28.141 6.035 2.125 1 98.19 170 ILE B N 1
ATOM 4036 C CA . ILE B 1 170 ? -28.469 7.383 1.674 1 98.19 170 ILE B CA 1
ATOM 4037 C C . ILE B 1 170 ? -29.781 7.844 2.307 1 98.19 170 ILE B C 1
ATOM 4039 O O . ILE B 1 170 ? -30.734 7.07 2.393 1 98.19 170 ILE B O 1
ATOM 4043 N N . ASP B 1 171 ? -29.812 9.023 2.752 1 97.69 171 ASP B N 1
ATOM 4044 C CA . ASP B 1 171 ? -31.047 9.648 3.223 1 97.69 171 ASP B CA 1
ATOM 4045 C C . ASP B 1 171 ? -31.922 10.078 2.051 1 97.69 171 ASP B C 1
ATOM 4047 O O . ASP B 1 171 ? -31.625 11.078 1.386 1 97.69 171 ASP B O 1
ATOM 4051 N N . GLU B 1 172 ? -33.031 9.445 1.898 1 95.62 172 GLU B N 1
ATOM 4052 C CA . GLU B 1 172 ? -33.906 9.68 0.765 1 95.62 172 GLU B CA 1
ATOM 4053 C C . GLU B 1 172 ? -34.375 11.141 0.716 1 95.62 172 GLU B C 1
ATOM 4055 O O . GLU B 1 172 ? -34.594 11.688 -0.365 1 95.62 172 GLU B O 1
ATOM 4060 N N . ARG B 1 173 ? -34.438 11.781 1.839 1 96.06 173 ARG B N 1
ATOM 4061 C CA . ARG B 1 173 ? -34.938 13.148 1.925 1 96.06 173 ARG B CA 1
ATOM 4062 C C . ARG B 1 173 ? -33.938 14.133 1.293 1 96.06 173 ARG B C 1
ATOM 4064 O O . ARG B 1 173 ? -34.312 15.273 0.997 1 96.06 173 ARG B O 1
ATOM 4071 N N . THR B 1 174 ? -32.688 13.695 1.107 1 97.06 174 THR B N 1
ATOM 4072 C CA . THR B 1 174 ? -31.672 14.633 0.649 1 97.06 174 THR B CA 1
ATOM 4073 C C . THR B 1 174 ? -31.422 14.477 -0.85 1 97.06 174 THR B C 1
ATOM 4075 O O . THR B 1 174 ? -30.75 15.305 -1.464 1 97.06 174 THR B O 1
ATOM 4078 N N . VAL B 1 175 ? -32 13.531 -1.502 1 96.69 175 VAL B N 1
ATOM 4079 C CA . VAL B 1 175 ? -31.625 13.109 -2.85 1 96.69 175 VAL B CA 1
ATOM 4080 C C . VAL B 1 175 ? -32.094 14.148 -3.863 1 96.69 175 VAL B C 1
ATOM 4082 O O . VAL B 1 175 ? -33.281 14.492 -3.891 1 96.69 175 VAL B O 1
ATOM 4085 N N . SER B 1 176 ? -31.188 14.602 -4.656 1 95.44 176 SER B N 1
ATOM 4086 C CA . SER B 1 176 ? -31.484 15.539 -5.734 1 95.44 176 SER B CA 1
ATOM 4087 C C . SER B 1 176 ? -32.5 14.953 -6.707 1 95.44 176 SER B C 1
ATOM 4089 O O . SER B 1 176 ? -32.562 13.742 -6.906 1 95.44 176 SER B O 1
ATOM 4091 N N . PRO B 1 177 ? -33.25 15.805 -7.418 1 93.69 177 PRO B N 1
ATOM 4092 C CA . PRO B 1 177 ? -34.219 15.336 -8.398 1 93.69 177 PRO B CA 1
ATOM 4093 C C . PRO B 1 177 ? -33.562 14.695 -9.617 1 93.69 177 PRO B C 1
ATOM 4095 O O . PRO B 1 177 ? -34.25 14.031 -10.406 1 93.69 177 PRO B O 1
ATOM 4098 N N . PHE B 1 178 ? -32.281 14.875 -9.727 1 94.88 178 PHE B N 1
ATOM 4099 C CA . PHE B 1 178 ? -31.578 14.32 -10.875 1 94.88 178 PHE B CA 1
ATOM 4100 C C . PHE B 1 178 ? -31.016 12.945 -10.555 1 94.88 178 PHE B C 1
ATOM 4102 O O . PHE B 1 178 ? -30.266 12.367 -11.352 1 94.88 178 PHE B O 1
ATOM 4109 N N . LEU B 1 179 ? -31.328 12.477 -9.375 1 96.44 179 LEU B N 1
ATOM 4110 C CA . LEU B 1 179 ? -30.812 11.18 -8.938 1 96.44 179 LEU B CA 1
ATOM 4111 C C . LEU B 1 179 ? -31.953 10.227 -8.602 1 96.44 179 LEU B C 1
ATOM 4113 O O . LEU B 1 179 ? -32.969 10.641 -8.023 1 96.44 179 LEU B O 1
ATOM 4117 N N . GLN B 1 180 ? -31.828 9.031 -8.977 1 95.75 180 GLN B N 1
ATOM 4118 C CA . GLN B 1 180 ? -32.688 7.941 -8.531 1 95.75 180 GLN B CA 1
ATOM 4119 C C . GLN B 1 180 ? -32 7.094 -7.465 1 95.75 180 GLN B C 1
ATOM 4121 O O . GLN B 1 180 ? -30.812 6.77 -7.59 1 95.75 180 GLN B O 1
ATOM 4126 N N . LEU B 1 181 ? -32.719 6.762 -6.504 1 96.25 181 LEU B N 1
ATOM 4127 C CA . LEU B 1 181 ? -32.188 5.973 -5.395 1 96.25 181 LEU B CA 1
ATOM 4128 C C . LEU B 1 181 ? -32.781 4.562 -5.406 1 96.25 181 LEU B C 1
ATOM 4130 O O . LEU B 1 181 ? -34 4.391 -5.598 1 96.25 181 LEU B O 1
ATOM 4134 N N . SER B 1 182 ? -31.938 3.66 -5.246 1 97.44 182 SER B N 1
ATOM 4135 C CA . SER B 1 182 ? -32.406 2.277 -5.195 1 97.44 182 SER B CA 1
ATOM 4136 C C . SER B 1 182 ? -33.188 2.008 -3.922 1 97.44 182 SER B C 1
ATOM 4138 O O . SER B 1 182 ? -33.156 2.811 -2.984 1 97.44 182 SER B O 1
ATOM 4140 N N . ASP B 1 183 ? -33.812 0.796 -3.848 1 96.75 183 ASP B N 1
ATOM 4141 C CA . ASP B 1 183 ? -34.656 0.434 -2.719 1 96.75 183 ASP B CA 1
ATOM 4142 C C . ASP B 1 183 ? -33.844 0.241 -1.448 1 96.75 183 ASP B C 1
ATOM 4144 O O . ASP B 1 183 ? -34.281 0.591 -0.354 1 96.75 183 ASP B O 1
ATOM 4148 N N . ASP B 1 184 ? -32.625 -0.291 -1.634 1 96.62 184 ASP B N 1
ATOM 4149 C CA . ASP B 1 184 ? -31.812 -0.551 -0.451 1 96.62 184 ASP B CA 1
ATOM 4150 C C . ASP B 1 184 ? -31.078 0.711 -0.003 1 96.62 184 ASP B C 1
ATOM 4152 O O . ASP B 1 184 ? -30.312 0.679 0.961 1 96.62 184 ASP B O 1
ATOM 4156 N N . ARG B 1 185 ? -31.203 1.82 -0.745 1 97.62 185 ARG B N 1
ATOM 4157 C CA . ARG B 1 185 ? -30.688 3.148 -0.431 1 97.62 185 ARG B CA 1
ATOM 4158 C C . ARG B 1 185 ? -29.156 3.176 -0.498 1 97.62 185 ARG B C 1
ATOM 4160 O O . ARG B 1 185 ? -28.516 3.855 0.3 1 97.62 185 ARG B O 1
ATOM 4167 N N . ARG B 1 186 ? -28.625 2.381 -1.483 1 97.81 186 ARG B N 1
ATOM 4168 C CA . ARG B 1 186 ? -27.172 2.305 -1.574 1 97.81 186 ARG B CA 1
ATOM 4169 C C . ARG B 1 186 ? -26.672 2.734 -2.955 1 97.81 186 ARG B C 1
ATOM 4171 O O . ARG B 1 186 ? -25.5 3.006 -3.145 1 97.81 186 ARG B O 1
ATOM 4178 N N . THR B 1 187 ? -27.625 2.805 -3.887 1 98.19 187 THR B N 1
ATOM 4179 C CA . THR B 1 187 ? -27.219 3.07 -5.258 1 98.19 187 THR B CA 1
ATOM 4180 C C . THR B 1 187 ? -27.844 4.359 -5.773 1 98.19 187 THR B C 1
ATOM 4182 O O . THR B 1 187 ? -29.062 4.562 -5.641 1 98.19 187 THR B O 1
ATOM 4185 N N . LEU B 1 188 ? -27.094 5.227 -6.312 1 98.12 188 LEU B N 1
ATOM 4186 C CA . LEU B 1 188 ? -27.531 6.461 -6.949 1 98.12 188 LEU B CA 1
ATOM 4187 C C . LEU B 1 188 ? -27.328 6.398 -8.461 1 98.12 188 LEU B C 1
ATOM 4189 O O . LEU B 1 188 ? -26.234 6.07 -8.93 1 98.12 188 LEU B O 1
ATOM 4193 N N . THR B 1 189 ? -28.359 6.66 -9.156 1 98 189 THR B N 1
ATOM 4194 C CA . THR B 1 189 ? -28.297 6.684 -10.609 1 98 189 THR B CA 1
ATOM 4195 C C . THR B 1 189 ? -28.656 8.07 -11.141 1 98 189 THR B C 1
ATOM 4197 O O . THR B 1 189 ? -29.672 8.641 -10.758 1 98 189 THR B O 1
ATOM 4200 N N . PHE B 1 190 ? -27.812 8.562 -12.016 1 97.69 190 PHE B N 1
ATOM 4201 C CA . PHE B 1 190 ? -28.047 9.883 -12.578 1 97.69 190 PHE B CA 1
ATOM 4202 C C . PHE B 1 190 ? -29.094 9.828 -13.688 1 97.69 190 PHE B C 1
ATOM 4204 O O . PHE B 1 190 ? -29.078 8.906 -14.508 1 97.69 190 PHE B O 1
ATOM 4211 N N . SER B 1 191 ? -29.969 10.781 -13.586 1 92.88 191 SER B N 1
ATOM 4212 C CA . SER B 1 191 ? -30.938 11 -14.656 1 92.88 191 SER B CA 1
ATOM 4213 C C . SER B 1 191 ? -31 12.469 -15.047 1 92.88 191 SER B C 1
ATOM 4215 O O . SER B 1 191 ? -31.25 13.336 -14.203 1 92.88 191 SER B O 1
ATOM 4217 N N . ALA B 1 192 ? -30.812 12.75 -16.328 1 85.94 192 ALA B N 1
ATOM 4218 C CA . ALA B 1 192 ? -30.875 14.133 -16.781 1 85.94 192 ALA B CA 1
ATOM 4219 C C . ALA B 1 192 ? -32.281 14.703 -16.656 1 85.94 192 ALA B C 1
ATOM 4221 O O . ALA B 1 192 ? -32.469 15.922 -16.562 1 85.94 192 ALA B O 1
ATOM 4222 N N . LYS B 1 193 ? -33.281 13.797 -16.641 1 83.56 193 LYS B N 1
ATOM 4223 C CA . LYS B 1 193 ? -34.656 14.227 -16.453 1 83.56 193 LYS B CA 1
ATOM 4224 C C . LYS B 1 193 ? -35.031 14.227 -14.977 1 83.56 193 LYS B C 1
ATOM 4226 O O . LYS B 1 193 ? -34.812 13.25 -14.266 1 83.56 193 LYS B O 1
ATOM 4231 N N . LYS B 1 194 ? -35.594 15.367 -14.562 1 74.81 194 LYS B N 1
ATOM 4232 C CA . LYS B 1 194 ? -36 15.492 -13.164 1 74.81 194 LYS B CA 1
ATOM 4233 C C . LYS B 1 194 ? -37.094 14.469 -12.812 1 74.81 194 LYS B C 1
ATOM 4235 O O . LYS B 1 194 ? -38.031 14.258 -13.586 1 74.81 194 LYS B O 1
ATOM 4240 N N . SER B 1 195 ? -36.75 13.766 -11.789 1 67.06 195 SER B N 1
ATOM 4241 C CA . SER B 1 195 ? -37.781 12.836 -11.328 1 67.06 195 SER B CA 1
ATOM 4242 C C . SER B 1 195 ? -38.938 13.562 -10.664 1 67.06 195 SER B C 1
ATOM 4244 O O . SER B 1 195 ? -38.75 14.578 -9.984 1 67.06 195 SER B O 1
ATOM 4246 N N . LYS B 1 196 ? -40.281 13.586 -11.227 1 58.25 196 LYS B N 1
ATOM 4247 C CA . LYS B 1 196 ? -41.531 14.211 -10.797 1 58.25 196 LYS B CA 1
ATOM 4248 C C . LYS B 1 196 ? -41.812 13.875 -9.336 1 58.25 196 LYS B C 1
ATOM 4250 O O . LYS B 1 196 ? -42.5 14.625 -8.656 1 58.25 196 LYS B O 1
ATOM 4255 N N . ALA B 1 197 ? -41.438 12.727 -8.969 1 55.62 197 ALA B N 1
ATOM 4256 C CA . ALA B 1 197 ? -42.125 12.086 -7.844 1 55.62 197 ALA B CA 1
ATOM 4257 C C . ALA B 1 197 ? -41.719 12.742 -6.523 1 55.62 197 ALA B C 1
ATOM 4259 O O . ALA B 1 197 ? -42.406 12.586 -5.512 1 55.62 197 ALA B O 1
ATOM 4260 N N . CYS B 1 198 ? -40.406 13.312 -6.352 1 62.47 198 CYS B N 1
ATOM 4261 C CA . CYS B 1 198 ? -40.031 13.43 -4.949 1 62.47 198 CYS B CA 1
ATOM 4262 C C . CYS B 1 198 ? -40.469 14.773 -4.375 1 62.47 198 CYS B C 1
ATOM 4264 O O . CYS B 1 198 ? -40.438 15.789 -5.07 1 62.47 198 CYS B O 1
ATOM 4266 N N . ALA B 1 199 ? -41.188 14.852 -3.252 1 74.69 199 ALA B N 1
ATOM 4267 C CA . ALA B 1 199 ? -41.625 16.047 -2.531 1 74.69 199 ALA B CA 1
ATOM 4268 C C . ALA B 1 199 ? -40.469 16.922 -2.15 1 74.69 199 ALA B C 1
ATOM 4270 O O . ALA B 1 199 ? -39.406 16.438 -1.727 1 74.69 199 ALA B O 1
ATOM 4271 N N . ASP B 1 200 ? -40.531 18.188 -2.594 1 83.25 200 ASP B N 1
ATOM 4272 C CA . ASP B 1 200 ? -39.5 19.141 -2.236 1 83.25 200 ASP B CA 1
ATOM 4273 C C . ASP B 1 200 ? -39.469 19.406 -0.733 1 83.25 200 ASP B C 1
ATOM 4275 O O . ASP B 1 200 ? -40.531 19.438 -0.096 1 83.25 200 ASP B O 1
ATOM 4279 N N . GLY B 1 201 ? -38.344 19.219 0.001 1 89 201 GLY B N 1
ATOM 4280 C CA . GLY B 1 201 ? -38.125 19.5 1.41 1 89 201 GLY B CA 1
ATOM 4281 C C . GLY B 1 201 ? -36.844 20.266 1.669 1 89 201 GLY B C 1
ATOM 4282 O O . GLY B 1 201 ? -36.031 20.422 0.771 1 89 201 GLY B O 1
ATOM 4283 N N . PRO B 1 202 ? -36.812 20.797 2.844 1 92.25 202 PRO B N 1
ATOM 4284 C CA . PRO B 1 202 ? -35.625 21.609 3.166 1 92.25 202 PRO B CA 1
ATOM 4285 C C . PRO B 1 202 ? -34.312 20.812 3.086 1 92.25 202 PRO B C 1
ATOM 4287 O O . PRO B 1 202 ? -33.25 21.391 2.818 1 92.25 202 PRO B O 1
ATOM 4290 N N . GLU B 1 203 ? -34.438 19.5 3.203 1 95.25 203 GLU B N 1
ATOM 4291 C CA . GLU B 1 203 ? -33.25 18.688 3.232 1 95.25 203 GLU B CA 1
ATOM 4292 C C . GLU B 1 203 ? -32.844 18.25 1.826 1 95.25 203 GLU B C 1
ATOM 4294 O O . GLU B 1 203 ? -31.703 17.812 1.611 1 95.25 203 GLU B O 1
ATOM 4299 N N . ARG B 1 204 ? -33.688 18.359 0.891 1 95.62 204 ARG B N 1
ATOM 4300 C CA . ARG B 1 204 ? -33.438 17.812 -0.443 1 95.62 204 ARG B CA 1
ATOM 4301 C C . ARG B 1 204 ? -32.625 18.797 -1.286 1 95.62 204 ARG B C 1
ATOM 4303 O O . ARG B 1 204 ? -32.906 20 -1.3 1 95.62 204 ARG B O 1
ATOM 4310 N N . PHE B 1 205 ? -31.641 18.312 -1.894 1 96.06 205 PHE B N 1
ATOM 4311 C CA . PHE B 1 205 ? -30.953 19.141 -2.883 1 96.06 205 PHE B CA 1
ATOM 4312 C C . PHE B 1 205 ? -31.859 19.422 -4.078 1 96.06 205 PHE B C 1
ATOM 4314 O O . PHE B 1 205 ? -32.656 18.562 -4.473 1 96.06 205 PHE B O 1
ATOM 4321 N N . ASP B 1 206 ? -31.672 20.531 -4.723 1 93.5 206 ASP B N 1
ATOM 4322 C CA . ASP B 1 206 ? -32.656 20.828 -5.766 1 93.5 206 ASP B CA 1
ATOM 4323 C C . ASP B 1 206 ? -31.953 21.141 -7.094 1 93.5 206 ASP B C 1
ATOM 4325 O O . ASP B 1 206 ? -32.625 21.234 -8.133 1 93.5 206 ASP B O 1
ATOM 4329 N N . HIS B 1 207 ? -30.656 21.312 -7.07 1 93.56 207 HIS B N 1
ATOM 4330 C CA . HIS B 1 207 ? -29.984 21.656 -8.312 1 93.56 207 HIS B CA 1
ATOM 4331 C C . HIS B 1 207 ? -28.859 20.672 -8.617 1 93.56 207 HIS B C 1
ATOM 4333 O O . HIS B 1 207 ? -28.859 20.031 -9.664 1 93.56 207 HIS B O 1
ATOM 4339 N N . TRP B 1 208 ? -27.891 20.594 -7.68 1 96 208 TRP B N 1
ATOM 4340 C CA . TRP B 1 208 ? -26.75 19.703 -7.883 1 96 208 TRP B CA 1
ATOM 4341 C C . TRP B 1 208 ? -27.141 18.25 -7.594 1 96 208 TRP B C 1
ATOM 4343 O O . TRP B 1 208 ? -27.922 17.984 -6.68 1 96 208 TRP B O 1
ATOM 4353 N N . PRO B 1 209 ? -26.625 17.328 -8.344 1 97.12 209 PRO B N 1
ATOM 4354 C CA . PRO B 1 209 ? -26.984 15.922 -8.164 1 97.12 209 PRO B CA 1
ATOM 4355 C C . PRO B 1 209 ? -26.297 15.289 -6.949 1 97.12 209 PRO B C 1
ATOM 4357 O O . PRO B 1 209 ? -25.562 14.312 -7.086 1 97.12 209 PRO B O 1
ATOM 4360 N N . ASN B 1 210 ? -26.609 15.797 -5.809 1 97.94 210 ASN B N 1
ATOM 4361 C CA . ASN B 1 210 ? -26.016 15.406 -4.535 1 97.94 210 ASN B CA 1
ATOM 4362 C C . ASN B 1 210 ? -26.969 14.539 -3.719 1 97.94 210 ASN B C 1
ATOM 4364 O O . ASN B 1 210 ? -28.172 14.516 -3.982 1 97.94 210 ASN B O 1
ATOM 4368 N N 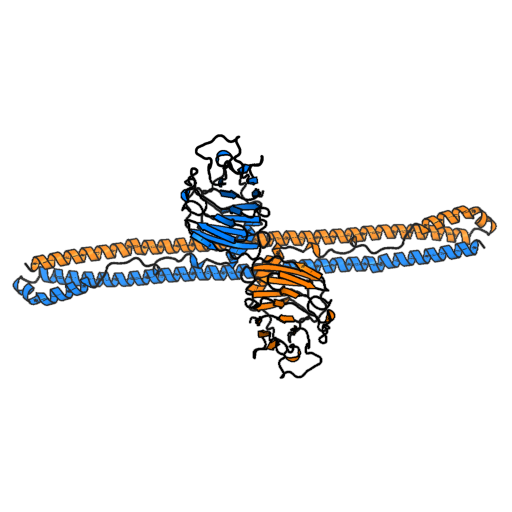. ALA B 1 211 ? -26.438 13.844 -2.777 1 98.12 211 ALA B N 1
ATOM 4369 C CA . ALA B 1 211 ? -27.188 13.141 -1.733 1 98.12 211 ALA B CA 1
ATOM 4370 C C . ALA B 1 211 ? -26.328 12.961 -0.484 1 98.12 211 ALA B C 1
ATOM 4372 O O . ALA B 1 211 ? -25.109 12.766 -0.579 1 98.12 211 ALA B O 1
ATOM 4373 N N . LEU B 1 212 ? -26.922 13.023 0.646 1 98.12 212 LEU B N 1
ATOM 4374 C CA . LEU B 1 212 ? -26.266 12.805 1.927 1 98.12 212 LEU B CA 1
ATOM 4375 C C . LEU B 1 212 ? -26.672 11.461 2.525 1 98.12 212 LEU B C 1
ATOM 4377 O O . LEU B 1 212 ? -27.797 11 2.322 1 98.12 212 LEU B O 1
ATOM 4381 N N . ALA B 1 213 ? -25.781 10.938 3.244 1 98.19 213 ALA B N 1
ATOM 4382 C CA . ALA B 1 213 ? -26.125 9.734 3.992 1 98.19 213 ALA B CA 1
ATOM 4383 C C . ALA B 1 213 ? -27.016 10.055 5.184 1 98.19 213 ALA B C 1
ATOM 4385 O O . ALA B 1 213 ? -27.047 11.203 5.645 1 98.19 213 ALA B O 1
ATOM 4386 N N . ALA B 1 214 ? -27.656 8.992 5.645 1 97.19 214 ALA B N 1
ATOM 4387 C CA . ALA B 1 214 ? -28.531 9.133 6.809 1 97.19 214 ALA B CA 1
ATOM 4388 C C . ALA B 1 214 ? -27.719 9.156 8.102 1 97.19 214 ALA B C 1
ATOM 4390 O O . ALA B 1 214 ? -28.094 9.82 9.07 1 97.19 214 ALA B O 1
ATOM 4391 N N . THR B 1 215 ? -26.641 8.43 8.07 1 94.81 215 THR B N 1
ATOM 4392 C CA . THR B 1 215 ? -25.797 8.336 9.266 1 94.81 215 THR B CA 1
ATOM 4393 C C . THR B 1 215 ? -24.766 9.453 9.281 1 94.81 215 THR B C 1
ATOM 4395 O O . THR B 1 215 ? -24.234 9.828 8.234 1 94.81 215 THR B O 1
ATOM 4398 N N . SER B 1 216 ? -24.516 9.984 10.484 1 96.38 216 SER B N 1
ATOM 4399 C CA . SER B 1 216 ? -23.453 10.969 10.688 1 96.38 216 SER B CA 1
ATOM 4400 C C . SER B 1 216 ? -22.422 10.477 11.695 1 96.38 216 SER B C 1
ATOM 4402 O O . SER B 1 216 ? -22.688 9.562 12.477 1 96.38 216 SER B O 1
ATOM 4404 N N . PHE B 1 217 ? -21.297 11.023 11.625 1 96.25 217 PHE B N 1
ATOM 4405 C CA . PHE B 1 217 ? -20.188 10.625 12.484 1 96.25 217 PHE B CA 1
ATOM 4406 C C . PHE B 1 217 ? -19.75 11.773 13.383 1 96.25 217 PHE B C 1
ATOM 4408 O O . PHE B 1 217 ? -19.531 12.891 12.906 1 96.25 217 PHE B O 1
ATOM 4415 N N . GLN B 1 218 ? -19.609 11.469 14.656 1 95.56 218 GLN B N 1
ATOM 4416 C CA . GLN B 1 218 ? -19.25 12.508 15.625 1 95.56 218 GLN B CA 1
ATOM 4417 C C . GLN B 1 218 ? -17.859 12.266 16.188 1 95.56 218 GLN B C 1
ATOM 4419 O O . GLN B 1 218 ? -17.141 13.219 16.516 1 95.56 218 GLN B O 1
ATOM 4424 N N . THR B 1 219 ? -17.594 11.016 16.375 1 92.88 219 THR B N 1
ATOM 4425 C CA . THR B 1 219 ? -16.297 10.656 16.938 1 92.88 219 THR B CA 1
ATOM 4426 C C . THR B 1 219 ? -15.836 9.297 16.422 1 92.88 219 THR B C 1
ATOM 4428 O O . THR B 1 219 ? -16.625 8.539 15.859 1 92.88 219 THR B O 1
ATOM 4431 N N . GLY B 1 220 ? -14.555 9.148 16.438 1 90.88 220 GLY B N 1
ATOM 4432 C CA . GLY B 1 220 ? -14.031 7.812 16.188 1 90.88 220 GLY B CA 1
ATOM 4433 C C . GLY B 1 220 ? -13.609 7.59 14.75 1 90.88 220 GLY B C 1
ATOM 4434 O O . GLY B 1 220 ? -13.336 8.547 14.023 1 90.88 220 GLY B O 1
ATOM 4435 N N . LEU B 1 221 ? -13.352 6.32 14.461 1 91.38 221 LEU B N 1
ATOM 4436 C CA . LEU B 1 221 ? -12.891 5.879 13.148 1 91.38 221 LEU B CA 1
ATOM 4437 C C . LEU B 1 221 ? -14.031 5.27 12.344 1 91.38 221 LEU B C 1
ATOM 4439 O O . LEU B 1 221 ? -14.734 4.379 12.836 1 91.38 221 LEU B O 1
ATOM 4443 N N . HIS B 1 222 ? -14.172 5.746 11.125 1 92.44 222 HIS B N 1
ATOM 4444 C CA . HIS B 1 222 ? -15.234 5.266 10.25 1 92.44 222 HIS B CA 1
ATOM 4445 C C . HIS B 1 222 ? -14.703 4.949 8.859 1 92.44 222 HIS B C 1
ATOM 4447 O O . HIS B 1 222 ? -13.812 5.645 8.359 1 92.44 222 HIS B O 1
ATOM 4453 N N . ALA B 1 223 ? -15.25 3.891 8.297 1 92.75 223 ALA B N 1
ATOM 4454 C CA . ALA B 1 223 ? -14.812 3.482 6.965 1 92.75 223 ALA B CA 1
ATOM 4455 C C . ALA B 1 223 ? -15.984 2.965 6.137 1 92.75 223 ALA B C 1
ATOM 4457 O O . ALA B 1 223 ? -16.875 2.283 6.66 1 92.75 223 ALA B O 1
ATOM 4458 N N . TRP B 1 224 ? -16.031 3.281 4.871 1 93.19 224 TRP B N 1
ATOM 4459 C CA . TRP B 1 224 ? -17 2.709 3.941 1 93.19 224 TRP B CA 1
ATOM 4460 C C . TRP B 1 224 ? -16.438 2.664 2.525 1 93.19 224 TRP B C 1
ATOM 4462 O O . TRP B 1 224 ? -15.406 3.281 2.24 1 93.19 224 TRP B O 1
ATOM 4472 N N . MET B 1 225 ? -17.062 1.881 1.66 1 93.56 225 MET B N 1
ATOM 4473 C CA . MET B 1 225 ? -16.578 1.685 0.292 1 93.56 225 MET B CA 1
ATOM 4474 C C . MET B 1 225 ? -17.688 1.996 -0.713 1 93.56 225 MET B C 1
ATOM 4476 O O . MET B 1 225 ? -18.859 1.734 -0.453 1 93.56 225 MET B O 1
ATOM 4480 N N . VAL B 1 226 ? -17.266 2.52 -1.819 1 96 226 VAL B N 1
ATOM 4481 C CA . VAL B 1 226 ? -18.219 2.881 -2.875 1 96 226 VAL B CA 1
ATOM 4482 C C . VAL B 1 226 ? -17.75 2.297 -4.207 1 96 226 VAL B C 1
ATOM 4484 O O . VAL B 1 226 ? -16.594 2.473 -4.598 1 96 226 VAL B O 1
ATOM 4487 N N . ASN B 1 227 ? -18.641 1.577 -4.844 1 97.44 227 ASN B N 1
ATOM 4488 C CA . ASN B 1 227 ? -18.375 1.161 -6.219 1 97.44 227 ASN B CA 1
ATOM 4489 C C . ASN B 1 227 ? -18.516 2.326 -7.191 1 97.44 227 ASN B C 1
ATOM 4491 O O . ASN B 1 227 ? -19.578 2.934 -7.293 1 97.44 227 ASN B O 1
ATOM 4495 N N . VAL B 1 228 ? -17.5 2.658 -7.914 1 97.75 228 VAL B N 1
ATOM 4496 C CA . VAL B 1 228 ? -17.516 3.824 -8.789 1 97.75 228 VAL B CA 1
ATOM 4497 C C . VAL B 1 228 ? -17.109 3.416 -10.203 1 97.75 228 VAL B C 1
ATOM 4499 O O . VAL B 1 228 ? -16.828 4.27 -11.047 1 97.75 228 VAL B O 1
ATOM 4502 N N . GLN B 1 229 ? -17.078 2.225 -10.516 1 94.19 229 GLN B N 1
ATOM 4503 C CA . GLN B 1 229 ? -16.5 1.664 -11.734 1 94.19 229 GLN B CA 1
ATOM 4504 C C . GLN B 1 229 ? -17.234 2.168 -12.969 1 94.19 229 GLN B C 1
ATOM 4506 O O . GLN B 1 229 ? -16.625 2.395 -14.016 1 94.19 229 GLN B O 1
ATOM 4511 N N . ASN B 1 230 ? -18.531 2.494 -12.852 1 93.5 230 ASN B N 1
ATOM 4512 C CA . ASN B 1 230 ? -19.344 2.74 -14.031 1 93.5 230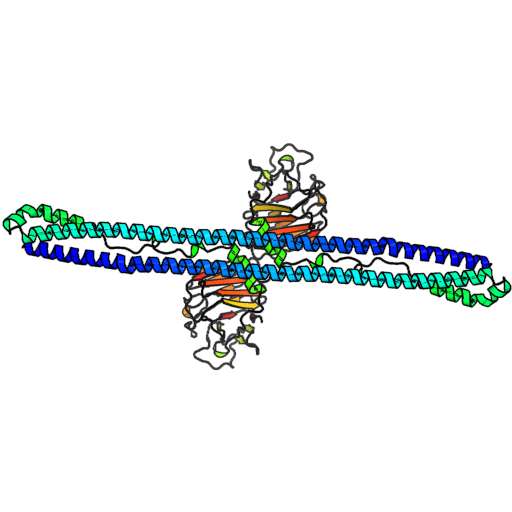 ASN B CA 1
ATOM 4513 C C . ASN B 1 230 ? -19.516 4.234 -14.297 1 93.5 230 ASN B C 1
ATOM 4515 O O . ASN B 1 230 ? -20.047 4.629 -15.328 1 93.5 230 ASN B O 1
ATOM 4519 N N . SER B 1 231 ? -19.078 4.992 -13.383 1 97 231 SER B N 1
ATOM 4520 C CA . SER B 1 231 ? -19.359 6.418 -13.516 1 97 231 SER B CA 1
ATOM 4521 C C . SER B 1 231 ? -18.094 7.191 -13.891 1 97 231 SER B C 1
ATOM 4523 O O . SER B 1 231 ? -17.016 6.953 -13.328 1 97 231 SER B O 1
ATOM 4525 N N . CYS B 1 232 ? -18.266 8.164 -14.828 1 96.94 232 CYS B N 1
ATOM 4526 C CA . CYS B 1 232 ? -17.156 9.008 -15.234 1 96.94 232 CYS B CA 1
ATOM 4527 C C . CYS B 1 232 ? -17.281 10.406 -14.625 1 96.94 232 CYS B C 1
ATOM 4529 O O . CYS B 1 232 ? -16.484 11.289 -14.93 1 96.94 232 CYS B O 1
ATOM 4531 N N . ALA B 1 233 ? -18.25 10.594 -13.875 1 98.12 233 ALA B N 1
ATOM 4532 C CA . ALA B 1 233 ? -18.438 11.883 -13.203 1 98.12 233 ALA B CA 1
ATOM 4533 C C . ALA B 1 233 ? -19.125 11.703 -11.852 1 98.12 233 ALA B C 1
ATOM 4535 O O . ALA B 1 233 ? -20.344 11.516 -11.789 1 98.12 233 ALA B O 1
ATOM 4536 N N . TYR B 1 234 ? -18.312 11.742 -10.812 1 98.62 234 TYR B N 1
ATOM 4537 C CA . TYR B 1 234 ? -18.859 11.547 -9.469 1 98.62 234 TYR B CA 1
ATOM 4538 C C . TYR B 1 234 ? -18 12.273 -8.43 1 98.62 234 TYR B C 1
ATOM 4540 O O . TYR B 1 234 ? -16.891 12.711 -8.727 1 98.62 234 TYR B O 1
ATOM 4548 N N . LYS B 1 235 ? -18.562 12.477 -7.297 1 98.81 235 LYS B N 1
ATOM 4549 C CA . LYS B 1 235 ? -17.875 12.945 -6.098 1 98.81 235 LYS B CA 1
ATOM 4550 C C . LYS B 1 235 ? -18.25 12.102 -4.883 1 98.81 235 LYS B C 1
ATOM 4552 O O . LYS B 1 235 ? -19.406 11.719 -4.723 1 98.81 235 LYS B O 1
ATOM 4557 N N . VAL B 1 236 ? -17.25 11.727 -4.098 1 98.75 236 VAL B N 1
ATOM 4558 C CA . VAL B 1 236 ? -17.438 10.945 -2.879 1 98.75 236 VAL B CA 1
ATOM 4559 C C . VAL B 1 236 ? -16.625 11.562 -1.739 1 98.75 236 VAL B C 1
ATOM 4561 O O . VAL B 1 236 ? -15.461 11.914 -1.919 1 98.75 236 VAL B O 1
ATOM 4564 N N . GLY B 1 237 ? -17.25 11.719 -0.603 1 98.69 237 GLY B N 1
ATOM 4565 C CA . GLY B 1 237 ? -16.516 12.25 0.537 1 98.69 237 GLY B CA 1
ATOM 4566 C C . GLY B 1 237 ? -17.391 12.469 1.757 1 98.69 237 GLY B C 1
ATOM 4567 O O . GLY B 1 237 ? -18.203 11.617 2.102 1 98.69 237 GLY B O 1
ATOM 4568 N N . VAL B 1 238 ? -17.109 13.57 2.451 1 98.75 238 VAL B N 1
ATOM 4569 C CA . VAL B 1 238 ? -17.859 13.898 3.656 1 98.75 238 VAL B CA 1
ATOM 4570 C C . VAL B 1 238 ? -18.297 15.359 3.619 1 98.75 238 VAL B C 1
ATOM 4572 O O . VAL B 1 238 ? -17.688 16.172 2.912 1 98.75 238 VAL B O 1
ATOM 4575 N N . ALA B 1 239 ? -19.344 15.664 4.363 1 98.56 239 ALA B N 1
ATOM 4576 C CA . ALA B 1 239 ? -19.828 17.031 4.449 1 98.56 239 ALA B CA 1
ATOM 4577 C C . ALA B 1 239 ? -20.453 17.312 5.816 1 98.56 239 ALA B C 1
ATOM 4579 O O . ALA B 1 239 ? -20.938 16.391 6.48 1 98.56 239 ALA B O 1
ATOM 4580 N N . SER B 1 240 ? -20.391 18.578 6.148 1 97.19 240 SER B N 1
ATOM 4581 C CA . SER B 1 240 ? -21.109 19.031 7.332 1 97.19 240 SER B CA 1
ATOM 4582 C C . SER B 1 240 ? -22.609 19.094 7.074 1 97.19 240 SER B C 1
ATOM 4584 O O . SER B 1 240 ? -23.031 19.25 5.93 1 97.19 240 SER B O 1
ATOM 4586 N N . GLY B 1 241 ? -23.312 19.016 8.188 1 93.94 241 GLY B N 1
ATOM 4587 C CA . GLY B 1 241 ? -24.75 19.188 8.078 1 93.94 241 GLY B CA 1
ATOM 4588 C C . GLY B 1 241 ? -25.156 20.578 7.656 1 93.94 241 GLY B C 1
ATOM 4589 O O . GLY B 1 241 ? -26.297 20.812 7.246 1 93.94 241 GLY B O 1
ATOM 4590 N N . GLN B 1 242 ? -24.219 21.484 7.625 1 95.19 242 GLN B N 1
ATOM 4591 C CA . GLN B 1 242 ? -24.5 22.875 7.297 1 95.19 242 GLN B CA 1
ATOM 4592 C C . GLN B 1 242 ? -24.422 23.109 5.793 1 95.19 242 GLN B C 1
ATOM 4594 O O . GLN B 1 242 ? -24.656 24.234 5.32 1 95.19 242 GLN B O 1
ATOM 4599 N N . LEU B 1 243 ? -24.125 22.109 5.109 1 97 243 LEU B N 1
ATOM 4600 C CA . LEU B 1 243 ? -24.047 22.234 3.656 1 97 243 LEU B CA 1
ATOM 4601 C C . LEU B 1 243 ? -25.391 22.703 3.09 1 97 243 LEU B C 1
ATOM 4603 O O . LEU B 1 243 ? -26.422 22.047 3.283 1 97 243 LEU B O 1
ATOM 4607 N N . PRO B 1 244 ? -25.328 23.812 2.385 1 96.75 244 PRO B N 1
ATOM 4608 C CA . PRO B 1 244 ? -26.578 24.281 1.784 1 96.75 244 PRO B CA 1
ATOM 4609 C C . PRO B 1 244 ? -27.156 23.312 0.76 1 96.75 244 PRO B C 1
ATOM 4611 O O . PRO B 1 244 ? -26.406 22.672 0.012 1 96.75 244 PRO B O 1
ATOM 4614 N N . ARG B 1 245 ? -28.531 23.312 0.691 1 96.88 245 ARG B N 1
ATOM 4615 C CA . ARG B 1 245 ? -29.219 22.297 -0.113 1 96.88 245 ARG B CA 1
ATOM 4616 C C . ARG B 1 245 ? -29.844 22.922 -1.358 1 96.88 245 ARG B C 1
ATOM 4618 O O . ARG B 1 245 ? -30.078 22.234 -2.348 1 96.88 245 ARG B O 1
ATOM 4625 N N . LYS B 1 246 ? -30.031 24.234 -1.285 1 95.56 246 LYS B N 1
ATOM 4626 C CA . LYS B 1 246 ? -30.828 24.875 -2.318 1 95.56 246 LYS B CA 1
ATOM 4627 C C . LYS B 1 246 ? -29.984 25.797 -3.199 1 95.56 246 LYS B C 1
ATOM 4629 O O . LYS B 1 246 ? -29.125 26.516 -2.701 1 95.56 246 LYS B O 1
ATOM 4634 N N . GLY B 1 247 ? -30.203 25.75 -4.484 1 94.31 247 GLY B N 1
ATOM 4635 C CA . GLY B 1 247 ? -29.609 26.703 -5.402 1 94.31 247 GLY B CA 1
ATOM 4636 C C . GLY B 1 247 ? -28.469 26.125 -6.215 1 94.31 247 GLY B C 1
ATOM 4637 O O . GLY B 1 247 ? -28.062 24.984 -5.992 1 94.31 247 GLY B O 1
ATOM 4638 N N . SER B 1 248 ? -27.953 26.922 -7.18 1 94.38 248 SER B N 1
ATOM 4639 C CA . SER B 1 248 ? -26.922 26.5 -8.117 1 94.38 248 SER B CA 1
ATOM 4640 C C . SER B 1 248 ? -25.562 27.078 -7.734 1 94.38 248 SER B C 1
ATOM 4642 O O . SER B 1 248 ? -24.562 26.844 -8.422 1 94.38 248 SER B O 1
ATOM 4644 N N . GLY B 1 249 ? -25.547 27.75 -6.66 1 94.69 249 GLY B N 1
ATOM 4645 C CA . GLY B 1 249 ? -24.328 28.422 -6.258 1 94.69 249 GLY B CA 1
ATOM 4646 C C . GLY B 1 249 ? -23.234 27.469 -5.812 1 94.69 249 GLY B C 1
ATOM 4647 O O . GLY B 1 249 ? -23.516 26.297 -5.547 1 94.69 249 GLY B O 1
ATOM 4648 N N . SER B 1 250 ? -22.016 28 -5.688 1 94.12 250 SER B N 1
ATOM 4649 C CA . SER B 1 250 ? -20.875 27.188 -5.285 1 94.12 250 SER B CA 1
ATOM 4650 C C . SER B 1 250 ? -21.016 26.703 -3.848 1 94.12 250 SER B C 1
ATOM 4652 O O . SER B 1 250 ? -20.391 25.703 -3.459 1 94.12 250 SER B O 1
ATOM 4654 N N . ASP B 1 251 ? -21.828 27.328 -3.133 1 94.12 251 ASP B N 1
ATOM 4655 C CA . ASP B 1 251 ? -22.031 26.953 -1.74 1 94.12 251 ASP B CA 1
ATOM 4656 C C . ASP B 1 251 ? -22.719 25.594 -1.641 1 94.12 251 ASP B C 1
ATOM 4658 O O . ASP B 1 251 ? -22.594 24.891 -0.634 1 94.12 251 ASP B O 1
ATOM 4662 N N . CYS B 1 252 ? -23.438 25.203 -2.729 1 94.75 252 CYS B N 1
ATOM 4663 C CA . CYS B 1 252 ? -24.141 23.922 -2.734 1 94.75 252 CYS B CA 1
ATOM 4664 C C . CYS B 1 252 ? -23.391 22.891 -3.561 1 94.75 252 CYS B C 1
ATOM 4666 O O . CYS B 1 252 ? -23.766 21.719 -3.592 1 94.75 252 CYS B O 1
ATOM 4668 N N . ARG B 1 253 ? -22.375 23.312 -4.168 1 97 253 ARG B N 1
ATOM 4669 C CA . ARG B 1 253 ? -21.562 22.422 -5.008 1 97 253 ARG B CA 1
ATOM 4670 C C . ARG B 1 253 ? -20.469 21.75 -4.199 1 97 253 ARG B C 1
ATOM 4672 O O . ARG B 1 253 ? -19.578 22.406 -3.67 1 97 253 ARG B O 1
ATOM 4679 N N . LEU B 1 254 ? -20.516 20.469 -4.176 1 98.44 254 LEU B N 1
ATOM 4680 C CA . LEU B 1 254 ? -19.578 19.734 -3.34 1 98.44 254 LEU B CA 1
ATOM 4681 C C . LEU B 1 254 ? -18.141 20.078 -3.705 1 98.44 254 LEU B C 1
ATOM 4683 O O . LEU B 1 254 ? -17.781 20.078 -4.883 1 98.44 254 LEU B O 1
ATOM 4687 N N . GLY B 1 255 ? -17.359 20.391 -2.727 1 98.38 255 GLY B N 1
ATOM 4688 C CA . GLY B 1 255 ? -15.945 20.688 -2.912 1 98.38 255 GLY B CA 1
ATOM 4689 C C . GLY B 1 255 ? -15.664 22.156 -3.131 1 98.38 255 GLY B C 1
ATOM 4690 O O . GLY B 1 255 ? -14.516 22.594 -3.084 1 98.38 255 GLY B O 1
ATOM 4691 N N . HIS B 1 256 ? -16.656 22.984 -3.34 1 98 256 HIS B N 1
ATOM 4692 C CA . HIS B 1 256 ? -16.453 24.391 -3.67 1 98 256 HIS B CA 1
ATOM 4693 C C . HIS B 1 256 ? -16.828 25.281 -2.498 1 98 256 HIS B C 1
ATOM 4695 O O . HIS B 1 256 ? -17.031 26.484 -2.674 1 98 256 HIS B O 1
ATOM 4701 N N . ASN B 1 257 ? -16.984 24.688 -1.402 1 97.44 257 ASN B N 1
ATOM 4702 C CA . ASN B 1 257 ? -17.359 25.375 -0.172 1 97.44 257 ASN B CA 1
ATOM 4703 C C . ASN B 1 257 ? -16.562 24.859 1.023 1 97.44 257 ASN B C 1
ATOM 4705 O O . ASN B 1 257 ? -15.758 23.922 0.887 1 97.44 257 ASN B O 1
ATOM 4709 N N . THR B 1 258 ? -16.797 25.375 2.172 1 97.06 258 THR B N 1
ATOM 4710 C CA . THR B 1 258 ? -16.031 25.016 3.359 1 97.06 258 THR B CA 1
ATOM 4711 C C . THR B 1 258 ? -16.703 23.859 4.102 1 97.06 258 THR B C 1
ATOM 4713 O O . THR B 1 258 ? -16.219 23.438 5.148 1 97.06 258 THR B O 1
ATOM 4716 N N . PHE B 1 259 ? -17.781 23.281 3.5 1 97.38 259 PHE B N 1
ATOM 4717 C CA . PHE B 1 259 ? -18.578 22.328 4.242 1 97.38 259 PHE B CA 1
ATOM 4718 C C . PHE B 1 259 ? -18.359 20.906 3.725 1 97.38 259 PHE B C 1
ATOM 4720 O O . PHE B 1 259 ? -18.859 19.938 4.301 1 97.38 259 PHE B O 1
ATOM 4727 N N . SER B 1 260 ? -17.656 20.797 2.621 1 98.44 260 SER B N 1
ATOM 4728 C CA . SER B 1 260 ? -17.531 19.469 2.031 1 98.44 260 SER B CA 1
ATOM 4729 C C . SER B 1 260 ? -16.094 19.188 1.598 1 98.44 260 SER B C 1
ATOM 4731 O O . SER B 1 260 ? -15.383 20.094 1.169 1 98.44 260 SER B O 1
ATOM 4733 N N . TRP B 1 261 ? -15.578 17.938 1.793 1 98.69 261 TRP B N 1
ATOM 4734 C CA . TRP B 1 261 ? -14.297 17.359 1.383 1 98.69 261 TRP B CA 1
ATOM 4735 C C . TRP B 1 261 ? -14.516 16.141 0.495 1 98.69 261 TRP B C 1
ATOM 4737 O O . TRP B 1 261 ? -14.945 15.094 0.971 1 98.69 261 TRP B O 1
ATOM 4747 N N . VAL B 1 262 ? -14.109 16.281 -0.856 1 98.81 262 VAL B N 1
ATOM 4748 C CA . VAL B 1 262 ? -14.586 15.195 -1.708 1 98.81 262 VAL B CA 1
ATOM 4749 C C . VAL B 1 262 ? -13.492 14.797 -2.697 1 98.81 262 VAL B C 1
ATOM 4751 O O . VAL B 1 262 ? -12.695 15.633 -3.117 1 98.81 262 VAL B O 1
ATOM 4754 N N . PHE B 1 263 ? -13.422 13.523 -2.918 1 98.69 263 PHE B N 1
ATOM 4755 C CA . PHE B 1 263 ? -12.758 12.945 -4.082 1 98.69 263 PHE B CA 1
ATOM 4756 C C . PHE B 1 263 ? -13.641 13.055 -5.316 1 98.69 263 PHE B C 1
ATOM 4758 O O . PHE B 1 263 ? -14.812 12.672 -5.289 1 98.69 263 PHE B O 1
ATOM 4765 N N . SER B 1 264 ? -13.07 13.586 -6.414 1 98.31 264 SER B N 1
ATOM 4766 C CA . SER B 1 264 ? -13.883 13.867 -7.59 1 98.31 264 SER B CA 1
ATOM 4767 C C . SER B 1 264 ? -13.266 13.266 -8.852 1 98.31 264 SER B C 1
ATOM 4769 O O . SER B 1 264 ? -12.047 13.297 -9.023 1 98.31 264 SER B O 1
ATOM 4771 N N . ARG B 1 265 ? -14.156 12.734 -9.609 1 98 265 ARG B N 1
ATOM 4772 C CA . ARG B 1 265 ? -13.789 12.359 -10.969 1 98 265 ARG B CA 1
ATOM 4773 C C . ARG B 1 265 ? -14.641 13.109 -11.992 1 98 265 ARG B C 1
ATOM 4775 O O . ARG B 1 265 ? -15.852 13.227 -11.836 1 98 265 ARG B O 1
ATOM 4782 N N . TYR B 1 266 ? -14.055 13.633 -12.984 1 96.75 266 TYR B N 1
ATOM 4783 C CA . TYR B 1 266 ? -14.703 14.156 -14.18 1 96.75 266 TYR B CA 1
ATOM 4784 C C . TYR B 1 266 ? -13.953 13.727 -15.438 1 96.75 266 TYR B C 1
ATOM 4786 O O . TYR B 1 266 ? -12.867 14.227 -15.727 1 96.75 266 TYR B O 1
ATOM 4794 N N . ASP B 1 267 ? -14.57 12.766 -16.094 1 94.62 267 ASP B N 1
ATOM 4795 C CA . ASP B 1 267 ? -13.93 12.148 -17.25 1 94.62 267 ASP B CA 1
ATOM 4796 C C . ASP B 1 267 ? -12.617 11.477 -16.859 1 94.62 267 ASP B C 1
ATOM 4798 O O . ASP B 1 267 ? -12.617 10.469 -16.141 1 94.62 267 ASP B O 1
ATOM 4802 N N . GLN B 1 268 ? -11.531 12.133 -17.312 1 91.62 268 GLN B N 1
ATOM 4803 C CA . GLN B 1 268 ? -10.266 11.469 -17.016 1 91.62 268 GLN B CA 1
ATOM 4804 C C . GLN B 1 268 ? -9.516 12.172 -15.891 1 91.62 268 GLN B C 1
ATOM 4806 O O . GLN B 1 268 ? -8.422 11.742 -15.508 1 91.62 268 GLN B O 1
ATOM 4811 N N . GLU B 1 269 ? -10.164 13.125 -15.328 1 95.56 269 GLU B N 1
ATOM 4812 C CA . GLU B 1 269 ? -9.477 13.914 -14.305 1 95.56 269 GLU B CA 1
ATOM 4813 C C . GLU B 1 269 ? -9.945 13.531 -12.906 1 95.56 269 GLU B C 1
ATOM 4815 O O . GLU B 1 269 ? -11.148 13.453 -12.641 1 95.56 269 GLU B O 1
ATOM 4820 N N . PHE B 1 270 ? -9.008 13.234 -12.055 1 97.19 270 PHE B N 1
ATOM 4821 C CA . PHE B 1 270 ? -9.266 12.938 -10.648 1 97.19 270 PHE B CA 1
ATOM 4822 C C . PHE B 1 270 ? -8.695 14.039 -9.758 1 97.19 270 PHE B C 1
ATOM 4824 O O . PHE B 1 270 ? -7.559 14.484 -9.961 1 97.19 270 PHE B O 1
ATOM 4831 N N . ARG B 1 271 ? -9.555 14.508 -8.805 1 98.12 271 ARG B N 1
ATOM 4832 C CA . ARG B 1 271 ? -9.125 15.602 -7.941 1 98.12 271 ARG B CA 1
ATOM 4833 C C . ARG B 1 271 ? -9.688 15.438 -6.531 1 98.12 271 ARG B C 1
ATOM 4835 O O . ARG B 1 271 ? -10.719 14.789 -6.34 1 98.12 271 ARG B O 1
ATOM 4842 N N . PHE B 1 272 ? -8.953 15.953 -5.625 1 98.56 272 PHE B N 1
ATOM 4843 C CA . PHE B 1 272 ? -9.531 16.281 -4.328 1 98.56 272 PHE B CA 1
ATOM 4844 C C . PHE B 1 272 ? -10 17.719 -4.293 1 98.56 272 PHE B C 1
ATOM 4846 O O . PHE B 1 272 ? -9.281 18.625 -4.727 1 98.56 272 PHE B O 1
ATOM 4853 N N . LEU B 1 273 ? -11.211 17.938 -3.758 1 98.62 273 LEU B N 1
ATOM 4854 C CA . LEU B 1 273 ? -11.805 19.266 -3.758 1 98.62 273 LEU B CA 1
ATOM 4855 C C . LEU B 1 273 ? -12.242 19.672 -2.352 1 98.62 273 LEU B C 1
ATOM 4857 O O . LEU B 1 273 ? -12.867 18.875 -1.641 1 98.62 273 LEU B O 1
ATOM 4861 N N . HIS B 1 274 ? -11.883 20.844 -1.979 1 98.5 274 HIS B N 1
ATOM 4862 C CA . HIS B 1 274 ? -12.352 21.484 -0.752 1 98.5 274 HIS B CA 1
ATOM 4863 C C . HIS B 1 274 ? -12.211 23 -0.822 1 98.5 274 HIS B C 1
ATOM 4865 O O . HIS B 1 274 ? -11.156 23.5 -1.206 1 98.5 274 HIS B O 1
ATOM 4871 N N . ASN B 1 275 ? -13.258 23.688 -0.542 1 97.88 275 ASN B N 1
ATOM 4872 C CA . ASN B 1 275 ? -13.258 25.141 -0.44 1 97.88 275 ASN B CA 1
ATOM 4873 C C . ASN B 1 275 ? -12.781 25.797 -1.732 1 97.88 275 ASN B C 1
ATOM 4875 O O . ASN B 1 275 ? -11.984 26.734 -1.699 1 97.88 275 ASN B O 1
ATOM 4879 N N . GLY B 1 276 ? -13.156 25.234 -2.799 1 96.38 276 GLY B N 1
ATOM 4880 C CA . GLY B 1 276 ? -12.82 25.797 -4.102 1 96.38 276 GLY B CA 1
ATOM 4881 C C . GLY B 1 276 ? -11.398 25.469 -4.535 1 96.38 276 GLY B C 1
ATOM 4882 O O . GLY B 1 276 ? -10.992 25.828 -5.641 1 96.38 276 GLY B O 1
ATOM 4883 N N . GLN B 1 277 ? -10.703 24.844 -3.656 1 96.94 277 GLN B N 1
ATOM 4884 C CA . GLN B 1 277 ? -9.344 24.438 -3.994 1 96.94 277 GLN B CA 1
ATOM 4885 C C . GLN B 1 277 ? -9.32 22.984 -4.48 1 96.94 277 GLN B C 1
ATOM 4887 O O . GLN B 1 277 ? -10.062 22.141 -3.975 1 96.94 277 GLN B O 1
ATOM 4892 N N . HIS B 1 278 ? -8.5 22.766 -5.547 1 95.31 278 HIS B N 1
ATOM 4893 C CA . HIS B 1 278 ? -8.438 21.406 -6.082 1 95.31 278 HIS B CA 1
ATOM 4894 C C . HIS B 1 278 ? -6.996 20.906 -6.137 1 95.31 278 HIS B C 1
ATOM 4896 O O . HIS B 1 278 ? -6.07 21.703 -6.344 1 95.31 278 HIS B O 1
ATOM 4902 N N . GLN B 1 279 ? -6.801 19.688 -5.754 1 96.56 279 GLN B N 1
ATOM 4903 C CA . GLN B 1 279 ? -5.535 18.969 -5.867 1 96.56 279 GLN B CA 1
ATOM 4904 C C . GLN B 1 279 ? -5.637 17.828 -6.867 1 96.56 279 GLN B C 1
ATOM 4906 O O . GLN B 1 279 ? -6.309 16.828 -6.605 1 96.56 279 GLN B O 1
ATOM 4911 N N . PRO B 1 280 ? -4.91 18 -8.016 1 95.94 280 PRO B N 1
ATOM 4912 C CA . PRO B 1 280 ? -4.926 16.875 -8.961 1 95.94 280 PRO B CA 1
ATOM 4913 C C . PRO B 1 280 ? -4.289 15.609 -8.383 1 95.94 280 PRO B C 1
ATOM 4915 O O . PRO B 1 280 ? -3.287 15.688 -7.668 1 95.94 280 PRO B O 1
ATOM 4918 N N . LEU B 1 281 ? -4.848 14.422 -8.68 1 94.12 281 LEU B N 1
ATOM 4919 C CA . LEU B 1 281 ? -4.348 13.164 -8.133 1 94.12 281 LEU B CA 1
ATOM 4920 C C . LEU B 1 281 ? -3.557 12.391 -9.18 1 94.12 281 LEU B C 1
ATOM 4922 O O . LEU B 1 281 ? -2.781 11.492 -8.836 1 94.12 281 LEU B O 1
ATOM 4926 N N . GLY B 1 282 ? -3.707 12.641 -10.406 1 88.94 282 GLY B N 1
ATOM 4927 C CA . GLY B 1 282 ? -2.893 12.086 -11.477 1 88.94 282 GLY B CA 1
ATOM 4928 C C . GLY B 1 282 ? -3.076 10.594 -11.656 1 88.94 282 GLY B C 1
ATOM 4929 O O . GLY B 1 282 ? -2.107 9.867 -11.898 1 88.94 282 GLY B O 1
ATOM 4930 N N . LEU B 1 283 ? -4.297 10.141 -11.5 1 91.12 283 LEU B N 1
ATOM 4931 C CA . LEU B 1 283 ? -4.555 8.719 -11.711 1 91.12 283 LEU B CA 1
ATOM 4932 C C . LEU B 1 283 ? -4.625 8.391 -13.195 1 91.12 283 LEU B C 1
ATOM 4934 O O . LEU B 1 283 ? -5.211 9.148 -13.977 1 91.12 283 LEU B O 1
ATOM 4938 N N . LEU B 1 284 ? -3.998 7.297 -13.609 1 86.56 284 LEU B N 1
ATOM 4939 C CA . LEU B 1 284 ? -4.008 6.84 -14.992 1 86.56 284 LEU B CA 1
ATOM 4940 C C . LEU B 1 284 ? -5.234 5.973 -15.266 1 86.56 284 LEU B C 1
ATOM 4942 O O . LEU B 1 284 ? -5.66 5.844 -16.422 1 86.56 284 LEU B O 1
ATOM 4946 N N . ARG B 1 285 ? -5.66 5.309 -14.211 1 86.94 285 ARG B N 1
ATOM 4947 C CA . ARG B 1 285 ? -6.832 4.449 -14.312 1 86.94 285 ARG B CA 1
ATOM 4948 C C . ARG B 1 285 ? -7.844 4.777 -13.219 1 86.94 285 ARG B C 1
ATOM 4950 O O . ARG B 1 285 ? -7.477 5.301 -12.164 1 86.94 285 ARG B O 1
ATOM 4957 N N . SER B 1 286 ? -9.047 4.434 -13.562 1 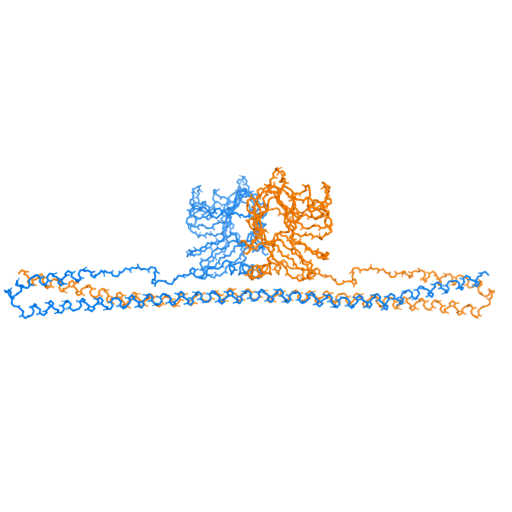89.06 286 SER B N 1
ATOM 4958 C CA . SER B 1 286 ? -10.102 4.625 -12.57 1 89.06 286 SER B CA 1
ATOM 4959 C C . SER B 1 286 ? -10.172 3.453 -11.602 1 89.06 286 SER B C 1
ATOM 4961 O O . SER B 1 286 ? -10.156 2.291 -12.016 1 89.06 286 SER B O 1
ATOM 4963 N N . PRO B 1 287 ? -10.203 3.801 -10.336 1 92.44 287 PRO B N 1
ATOM 4964 C CA . PRO B 1 287 ? -10.5 2.697 -9.422 1 92.44 287 PRO B CA 1
ATOM 4965 C C . PRO B 1 287 ? -11.906 2.127 -9.617 1 92.44 287 PRO B C 1
ATOM 4967 O O . PRO B 1 287 ? -12.82 2.855 -10 1 92.44 287 PRO B O 1
ATOM 4970 N N . ALA B 1 288 ? -11.984 0.838 -9.391 1 93.69 288 ALA B N 1
ATOM 4971 C CA . ALA B 1 288 ? -13.312 0.242 -9.422 1 93.69 288 ALA B CA 1
ATOM 4972 C C . ALA B 1 288 ? -14.102 0.585 -8.164 1 93.69 288 ALA B C 1
ATOM 4974 O O . ALA B 1 288 ? -15.305 0.858 -8.227 1 93.69 288 ALA B O 1
ATOM 4975 N N . GLN B 1 289 ? -13.375 0.547 -7.094 1 94.19 289 GLN B N 1
ATOM 4976 C CA . GLN B 1 289 ? -13.953 0.884 -5.797 1 94.19 289 GLN B CA 1
ATOM 4977 C C . GLN B 1 289 ? -13.125 1.96 -5.094 1 94.19 289 GLN B C 1
ATOM 4979 O O . GLN B 1 289 ? -11.906 1.999 -5.227 1 94.19 289 GLN B O 1
ATOM 4984 N N . LEU B 1 290 ? -13.859 2.793 -4.406 1 94.94 290 LEU B N 1
ATOM 4985 C CA . LEU B 1 290 ? -13.234 3.84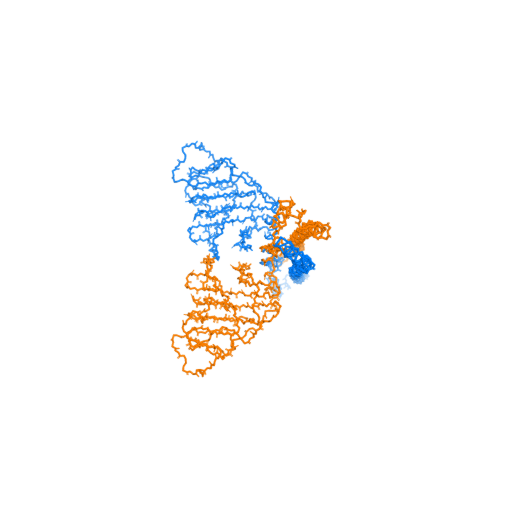6 -3.607 1 94.94 290 LEU B CA 1
ATOM 4986 C C . LEU B 1 290 ? -13.555 3.668 -2.129 1 94.94 290 LEU B C 1
ATOM 4988 O O . LEU B 1 290 ? -14.727 3.588 -1.749 1 94.94 290 LEU B O 1
ATOM 4992 N N . GLY B 1 291 ? -12.5 3.516 -1.358 1 93.25 291 GLY B N 1
ATOM 4993 C CA . GLY B 1 291 ? -12.664 3.5 0.086 1 93.25 291 GLY B CA 1
ATOM 4994 C C . GLY B 1 291 ? -12.461 4.863 0.725 1 93.25 291 GLY B C 1
ATOM 4995 O O . GLY B 1 291 ? -11.594 5.629 0.3 1 93.25 291 GLY B O 1
ATOM 4996 N N . VAL B 1 292 ? -13.234 5.145 1.765 1 95.38 292 VAL B N 1
ATOM 4997 C CA . VAL B 1 292 ? -13.117 6.375 2.541 1 95.38 292 VAL B CA 1
ATOM 4998 C C . VAL B 1 292 ? -12.891 6.035 4.016 1 95.38 292 VAL B C 1
ATOM 5000 O O . VAL B 1 292 ? -13.641 5.246 4.598 1 95.38 292 VAL B O 1
ATOM 5003 N N . LEU B 1 293 ? -11.82 6.551 4.531 1 94.25 293 LEU B N 1
ATOM 5004 C CA . LEU B 1 293 ? -11.516 6.41 5.953 1 94.25 293 LEU B CA 1
ATOM 5005 C C . LEU B 1 293 ? -11.523 7.77 6.648 1 94.25 293 LEU B C 1
ATOM 5007 O O . LEU B 1 293 ? -10.812 8.688 6.238 1 94.25 293 LEU B O 1
ATOM 5011 N N . LEU B 1 294 ? -12.383 7.867 7.652 1 95 294 LEU B N 1
ATOM 5012 C CA . LEU B 1 294 ? -12.492 9.094 8.438 1 95 294 LEU B CA 1
ATOM 5013 C C . LEU B 1 294 ? -12.109 8.836 9.891 1 95 294 LEU B C 1
ATOM 5015 O O . LEU B 1 294 ? -12.82 8.133 10.609 1 95 294 LEU B O 1
ATOM 5019 N N . ASP B 1 295 ? -11 9.352 10.227 1 92.44 295 ASP B N 1
ATOM 5020 C CA . ASP B 1 295 ? -10.547 9.289 11.609 1 92.44 295 ASP B CA 1
ATOM 5021 C C . ASP B 1 295 ? -10.672 10.656 12.289 1 92.44 295 ASP B C 1
ATOM 5023 O O . ASP B 1 295 ? -9.789 11.5 12.156 1 92.44 295 ASP B O 1
ATOM 5027 N N . LEU B 1 296 ? -11.703 10.859 13.062 1 92.88 296 LEU B N 1
ATOM 5028 C CA . LEU B 1 296 ? -12.016 12.172 13.633 1 92.88 296 LEU B CA 1
ATOM 5029 C C . LEU B 1 296 ? -11.055 12.516 14.766 1 92.88 296 LEU B C 1
ATOM 5031 O O . LEU B 1 296 ? -10.719 13.68 14.969 1 92.88 296 LEU B O 1
ATOM 5035 N N . GLU B 1 297 ? -10.633 11.508 15.422 1 87.56 297 GLU B N 1
ATOM 5036 C CA . GLU B 1 297 ? -9.688 11.75 16.516 1 87.56 297 GLU B CA 1
ATOM 5037 C C . GLU B 1 297 ? -8.32 12.156 15.969 1 87.56 297 GLU B C 1
ATOM 5039 O O . GLU B 1 297 ? -7.688 13.078 16.5 1 87.56 297 GLU B O 1
ATOM 5044 N N . ALA B 1 298 ? -7.902 11.523 14.938 1 89.5 298 ALA B N 1
ATOM 5045 C CA . ALA B 1 298 ? -6.605 11.828 14.344 1 89.5 298 ALA B CA 1
ATOM 5046 C C . ALA B 1 298 ? -6.723 12.969 13.328 1 89.5 298 ALA B C 1
ATOM 5048 O O . ALA B 1 298 ? -5.723 13.398 12.758 1 89.5 298 ALA B O 1
ATOM 5049 N N . ARG B 1 299 ? -7.949 13.414 13.016 1 92.69 299 ARG B N 1
ATOM 5050 C CA . ARG B 1 299 ? -8.188 14.555 12.141 1 92.69 299 ARG B CA 1
ATOM 5051 C C . ARG B 1 299 ? -7.695 14.273 10.727 1 92.69 299 ARG B C 1
ATOM 5053 O O . ARG B 1 299 ? -7.008 15.094 10.117 1 92.69 299 ARG B O 1
ATOM 5060 N N . GLU B 1 300 ? -8.086 13.07 10.281 1 95.56 300 GLU B N 1
ATOM 5061 C CA . GLU B 1 300 ? -7.594 12.633 8.977 1 95.56 300 GLU B CA 1
ATOM 5062 C C . GLU B 1 300 ? -8.719 12.055 8.125 1 95.56 300 GLU B C 1
ATOM 5064 O O . GLU B 1 300 ? -9.586 11.336 8.633 1 95.56 300 GLU B O 1
ATOM 5069 N N . LEU B 1 301 ? -8.75 12.453 6.871 1 97.38 301 LEU B N 1
ATOM 5070 C CA . LEU B 1 301 ? -9.609 11.883 5.84 1 97.38 301 LEU B CA 1
ATOM 5071 C C . LEU B 1 301 ? -8.781 11.242 4.73 1 97.38 301 LEU B C 1
ATOM 5073 O O . LEU B 1 301 ? -7.941 11.906 4.117 1 97.38 301 LEU B O 1
ATOM 5077 N N . LEU B 1 302 ? -9.031 9.938 4.547 1 96.5 302 LEU B N 1
ATOM 5078 C CA . LEU B 1 302 ? -8.242 9.219 3.561 1 96.5 302 LEU B CA 1
ATOM 5079 C C . LEU B 1 302 ? -9.133 8.609 2.482 1 96.5 302 LEU B C 1
ATOM 5081 O O . LEU B 1 302 ? -10.203 8.078 2.783 1 96.5 302 LEU B O 1
ATOM 5085 N N . PHE B 1 303 ? -8.727 8.75 1.235 1 96.56 303 PHE B N 1
ATOM 5086 C CA . PHE B 1 303 ? -9.297 8.016 0.118 1 96.56 303 PHE B CA 1
ATOM 5087 C C . PHE B 1 303 ? -8.352 6.91 -0.346 1 96.56 303 PHE B C 1
ATOM 5089 O O . PHE B 1 303 ? -7.148 7.137 -0.479 1 96.56 303 PHE B O 1
ATOM 5096 N N . TYR B 1 304 ? -8.938 5.762 -0.535 1 92.19 304 TYR B N 1
ATOM 5097 C CA . TYR B 1 304 ? -8.109 4.574 -0.751 1 92.19 304 TYR B CA 1
ATOM 5098 C C . TYR B 1 304 ? -8.727 3.67 -1.812 1 92.19 304 TYR B C 1
ATOM 5100 O O . TYR B 1 304 ? -9.953 3.613 -1.954 1 92.19 304 TYR B O 1
ATOM 5108 N N . GLU B 1 305 ? -7.871 2.996 -2.605 1 91.06 305 GLU B N 1
ATOM 5109 C CA . GLU B 1 305 ? -8.312 1.941 -3.514 1 91.06 305 GLU B CA 1
ATOM 5110 C C . GLU B 1 305 ? -8.062 0.56 -2.914 1 91.06 305 GLU B C 1
ATOM 5112 O O . GLU B 1 305 ? -6.918 0.108 -2.834 1 91.06 305 GLU B O 1
ATOM 5117 N N . PRO B 1 306 ? -9.102 -0.138 -2.602 1 84.25 306 PRO B N 1
ATOM 5118 C CA . PRO B 1 306 ? -8.945 -1.409 -1.892 1 84.25 306 PRO B CA 1
ATOM 5119 C C . PRO B 1 306 ? -8.266 -2.479 -2.74 1 84.25 306 PRO B C 1
ATOM 5121 O O . PRO B 1 306 ? -7.508 -3.299 -2.213 1 84.25 306 PRO B O 1
ATOM 5124 N N . ALA B 1 307 ? -8.484 -2.5 -4.012 1 82.44 307 ALA B N 1
ATOM 5125 C CA . ALA B 1 307 ? -7.965 -3.562 -4.867 1 82.44 307 ALA B CA 1
ATOM 5126 C C . ALA B 1 307 ? -6.441 -3.584 -4.855 1 82.44 307 ALA B C 1
ATOM 5128 O O . ALA B 1 307 ? -5.828 -4.652 -4.789 1 82.44 307 ALA B O 1
ATOM 5129 N N . SER B 1 308 ? -5.844 -2.383 -4.895 1 81.62 308 SER B N 1
ATOM 5130 C CA . SER B 1 308 ? -4.387 -2.305 -4.926 1 81.62 308 SER B CA 1
ATOM 5131 C C . SER B 1 308 ? -3.824 -1.961 -3.551 1 81.62 308 SER B C 1
ATOM 5133 O O . SER B 1 308 ? -2.613 -2.049 -3.332 1 81.62 308 SER B O 1
ATOM 5135 N N . GLY B 1 309 ? -4.676 -1.55 -2.699 1 81.12 309 GLY B N 1
ATOM 5136 C CA . GLY B 1 309 ? -4.211 -1.139 -1.384 1 81.12 309 GLY B CA 1
ATOM 5137 C C . GLY B 1 309 ? -3.486 0.195 -1.397 1 81.12 309 GLY B C 1
ATOM 5138 O O . GLY B 1 309 ? -2.609 0.439 -0.566 1 81.12 309 GLY B O 1
ATOM 5139 N N . THR B 1 310 ? -3.869 1.062 -2.234 1 88 310 THR B N 1
ATOM 5140 C CA . THR B 1 310 ? -3.166 2.326 -2.42 1 88 310 THR B CA 1
ATOM 5141 C C . THR B 1 310 ? -3.949 3.479 -1.797 1 88 310 THR B C 1
ATOM 5143 O O . THR B 1 310 ? -5.156 3.604 -2.016 1 88 310 THR B O 1
ATOM 5146 N N . VAL B 1 311 ? -3.203 4.227 -0.99 1 92.5 311 VAL B N 1
ATOM 5147 C CA . VAL B 1 311 ? -3.783 5.48 -0.523 1 92.5 311 VAL B CA 1
ATOM 5148 C C . VAL B 1 311 ? -3.746 6.516 -1.645 1 92.5 311 VAL B C 1
ATOM 5150 O O . VAL B 1 311 ? -2.676 6.844 -2.16 1 92.5 311 VAL B O 1
ATOM 5153 N N . LEU B 1 312 ? -4.898 7.016 -2.006 1 94.5 312 LEU B N 1
ATOM 5154 C CA . LEU B 1 312 ? -4.988 7.945 -3.127 1 94.5 312 LEU B CA 1
ATOM 5155 C C . LEU B 1 312 ? -4.762 9.383 -2.662 1 94.5 312 LEU B C 1
ATOM 5157 O O . LEU B 1 312 ? -4.164 10.188 -3.383 1 94.5 312 LEU B O 1
ATOM 5161 N N . TYR B 1 313 ? -5.25 9.68 -1.461 1 95.5 313 TYR B N 1
ATOM 5162 C CA . TYR B 1 313 ? -5.09 11.023 -0.928 1 95.5 313 TYR B CA 1
ATOM 5163 C C . TYR B 1 313 ? -5.391 11.062 0.566 1 95.5 313 TYR B C 1
ATOM 5165 O O . TYR B 1 313 ? -6.262 10.328 1.048 1 95.5 313 TYR B O 1
ATOM 5173 N N . THR B 1 314 ? -4.652 11.852 1.276 1 95.44 314 THR B N 1
ATOM 5174 C CA . THR B 1 314 ? -4.875 12.078 2.699 1 95.44 314 THR B CA 1
ATOM 5175 C C . THR B 1 314 ? -5.039 13.57 2.994 1 95.44 314 THR B C 1
ATOM 5177 O O . THR B 1 314 ? -4.227 14.383 2.557 1 95.44 314 THR B O 1
ATOM 5180 N N . TYR B 1 315 ? -6.062 13.93 3.643 1 96.62 315 TYR B N 1
ATOM 5181 C CA . TYR B 1 315 ? -6.301 15.305 4.066 1 96.62 315 TYR B CA 1
ATOM 5182 C C . TYR B 1 315 ? -6.344 15.406 5.586 1 96.62 315 TYR B C 1
ATOM 5184 O O . TYR B 1 315 ? -6.961 14.57 6.254 1 96.62 315 TYR B O 1
ATOM 5192 N N . HIS B 1 316 ? -5.633 16.391 6.105 1 94.25 316 HIS B N 1
ATOM 5193 C CA . HIS B 1 316 ? -5.57 16.594 7.547 1 94.25 316 HIS B CA 1
ATOM 5194 C C . HIS B 1 316 ? -6.223 17.906 7.957 1 94.25 316 HIS B C 1
ATOM 5196 O O . HIS B 1 316 ? -5.883 18.969 7.422 1 94.25 316 HIS B O 1
ATOM 5202 N N . THR B 1 317 ? -7.168 17.812 8.844 1 93.94 317 THR B N 1
ATOM 5203 C CA . THR B 1 317 ? -7.762 19.016 9.422 1 93.94 317 THR B CA 1
ATOM 5204 C C . THR B 1 317 ? -8.617 18.672 10.633 1 93.94 317 THR B C 1
ATOM 5206 O O . THR B 1 317 ? -8.953 17.5 10.852 1 93.94 317 THR B O 1
ATOM 5209 N N . ALA B 1 318 ? -8.828 19.625 11.461 1 92.62 318 ALA B N 1
ATOM 5210 C CA . ALA B 1 318 ? -9.867 19.469 12.469 1 92.62 318 ALA B CA 1
ATOM 5211 C C . ALA B 1 318 ? -11.258 19.594 11.852 1 92.62 318 ALA B C 1
ATOM 5213 O O . ALA B 1 318 ? -11.711 20.703 11.547 1 92.62 318 ALA B O 1
ATOM 5214 N N . PHE B 1 319 ? -11.938 18.516 11.703 1 95.69 319 PHE B N 1
ATOM 5215 C CA . PHE B 1 319 ? -13.227 18.5 11.023 1 95.69 319 PHE B CA 1
ATOM 5216 C C . PHE B 1 319 ? -14.336 18.969 11.953 1 95.69 319 PHE B C 1
ATOM 5218 O O . PHE B 1 319 ? -14.344 18.625 13.141 1 95.69 319 PHE B O 1
ATOM 5225 N N . PRO B 1 320 ? -15.18 19.781 11.359 1 95.25 320 PRO B N 1
ATOM 5226 C CA . PRO B 1 320 ? -16.391 20.047 12.125 1 95.25 320 PRO B CA 1
ATOM 5227 C C . PRO B 1 320 ? -17.297 18.812 12.266 1 95.25 320 PRO B C 1
ATOM 5229 O O . PRO B 1 320 ? -17.359 18 11.344 1 95.25 320 PRO B O 1
ATOM 5232 N N . THR B 1 321 ? -17.844 18.578 13.398 1 93.94 321 THR B N 1
ATOM 5233 C CA . THR B 1 321 ? -18.734 17.438 13.602 1 93.94 321 THR B CA 1
ATOM 5234 C C . THR B 1 321 ? -20.141 17.906 13.93 1 93.94 321 THR B C 1
ATOM 5236 O O . THR B 1 321 ? -20.328 18.984 14.477 1 93.94 321 THR B O 1
ATOM 5239 N N . PRO B 1 322 ? -21.172 17.109 13.5 1 96.75 322 PRO B N 1
ATOM 5240 C CA . PRO B 1 322 ? -21.078 15.797 12.852 1 96.75 322 PRO B CA 1
ATOM 5241 C C . PRO B 1 322 ? -20.812 15.906 11.352 1 96.75 322 PRO B C 1
ATOM 5243 O O . PRO B 1 322 ? -21.125 16.922 10.734 1 96.75 322 PRO B O 1
ATOM 5246 N N . LEU B 1 323 ? -20.172 14.836 10.812 1 98.19 323 LEU B N 1
ATOM 5247 C CA . LEU B 1 323 ? -19.953 14.742 9.367 1 98.19 323 LEU B CA 1
ATOM 5248 C C . LEU B 1 323 ? -20.812 13.633 8.766 1 98.19 323 LEU B C 1
ATOM 5250 O O . LEU B 1 323 ? -21.031 12.602 9.406 1 98.19 323 LEU B O 1
ATOM 5254 N N . PHE B 1 324 ? -21.234 13.875 7.512 1 98.31 324 PHE B N 1
ATOM 5255 C CA . PHE B 1 324 ? -22.031 12.906 6.766 1 98.31 324 PHE B CA 1
ATOM 5256 C C . PHE B 1 324 ? -21.281 12.438 5.523 1 98.31 324 PHE B C 1
ATOM 5258 O O . PHE B 1 324 ? -20.688 13.242 4.812 1 98.31 324 PHE B O 1
ATOM 5265 N N . PRO B 1 325 ? -21.312 11.078 5.301 1 98.31 325 PRO B N 1
ATOM 5266 C CA . PRO B 1 325 ? -20.938 10.703 3.936 1 98.31 325 PRO B CA 1
ATOM 5267 C C . PRO B 1 325 ? -21.781 11.406 2.877 1 98.31 325 PRO B C 1
ATOM 5269 O O . PRO B 1 325 ? -23 11.57 3.055 1 98.31 325 PRO B O 1
ATOM 5272 N N . VAL B 1 326 ? -21.141 11.883 1.854 1 98.81 326 VAL B N 1
ATOM 5273 C CA . VAL B 1 326 ? -21.844 12.633 0.819 1 98.81 326 VAL B CA 1
ATOM 5274 C C . VAL B 1 326 ? -21.453 12.109 -0.56 1 98.81 326 VAL B C 1
ATOM 5276 O O . VAL B 1 326 ? -20.344 11.594 -0.744 1 98.81 326 VAL B O 1
ATOM 5279 N N . PHE B 1 327 ? -22.375 12.273 -1.523 1 98.75 327 PHE B N 1
ATOM 5280 C CA . PHE B 1 327 ? -22.188 11.711 -2.857 1 98.75 327 PHE B CA 1
ATOM 5281 C C . PHE B 1 327 ? -22.75 12.641 -3.92 1 98.75 327 PHE B C 1
ATOM 5283 O O . PHE B 1 327 ? -23.766 13.312 -3.691 1 98.75 327 PHE B O 1
ATOM 5290 N N . ALA B 1 328 ? -22.141 12.664 -5.016 1 98.69 328 ALA B N 1
ATOM 5291 C CA . ALA B 1 328 ? -22.656 13.297 -6.223 1 98.69 328 ALA B CA 1
ATOM 5292 C C . ALA B 1 328 ? -22.406 12.422 -7.449 1 98.69 328 ALA B C 1
ATOM 5294 O O . ALA B 1 328 ? -21.344 11.805 -7.578 1 98.69 328 ALA B O 1
ATOM 5295 N N . VAL B 1 329 ? -23.391 12.305 -8.297 1 98.38 329 VAL B N 1
ATOM 5296 C CA . VAL B 1 329 ? -23.25 11.516 -9.516 1 98.38 329 VAL B CA 1
ATOM 5297 C C . VAL B 1 329 ? -23.844 12.281 -10.695 1 98.38 329 VAL B C 1
ATOM 5299 O O . VAL B 1 329 ? -24.984 12.742 -10.633 1 98.38 329 VAL B O 1
ATOM 5302 N N . ALA B 1 330 ? -23.078 12.406 -11.719 1 97.56 330 ALA B N 1
ATOM 5303 C CA . ALA B 1 330 ? -23.562 13.109 -12.898 1 97.56 330 ALA B CA 1
ATOM 5304 C C . ALA B 1 330 ? -23.422 12.258 -14.156 1 97.56 330 ALA B C 1
ATOM 5306 O O . ALA B 1 330 ? -23.5 12.766 -15.273 1 97.56 330 ALA B O 1
ATOM 5307 N N . ASP B 1 331 ? -23.047 11.008 -13.883 1 97.5 331 ASP B N 1
ATOM 5308 C CA . ASP B 1 331 ? -22.938 10.039 -14.969 1 97.5 331 ASP B CA 1
ATOM 5309 C C . ASP B 1 331 ? -23.156 8.617 -14.453 1 97.5 331 ASP B C 1
ATOM 5311 O O . ASP B 1 331 ? -22.453 8.164 -13.547 1 97.5 331 ASP B O 1
ATOM 5315 N N . GLN B 1 332 ? -24.156 7.938 -14.945 1 96.88 332 GLN B N 1
ATOM 5316 C CA . GLN B 1 332 ? -24.453 6.539 -14.641 1 96.88 332 GLN B CA 1
ATOM 5317 C C . GLN B 1 332 ? -24.703 6.348 -13.141 1 96.88 332 GLN B C 1
ATOM 5319 O O . GLN B 1 332 ? -25.562 7 -12.562 1 96.88 332 GLN B O 1
ATOM 5324 N N . THR B 1 333 ? -23.938 5.324 -12.531 1 97.62 333 THR B N 1
ATOM 5325 C CA . THR B 1 333 ? -24.344 4.973 -11.172 1 97.62 333 THR B CA 1
ATOM 5326 C C . THR B 1 333 ? -23.109 4.805 -10.273 1 97.62 333 THR B C 1
ATOM 5328 O O . THR B 1 333 ? -22.016 4.52 -10.766 1 97.62 333 THR B O 1
ATOM 5331 N N . ILE B 1 334 ? -23.219 5.086 -9.016 1 98.38 334 ILE B N 1
ATOM 5332 C CA . ILE B 1 334 ? -22.312 4.66 -7.961 1 98.38 334 ILE B CA 1
ATOM 5333 C C . ILE B 1 334 ? -23.078 3.918 -6.875 1 98.38 334 ILE B C 1
ATOM 5335 O O . ILE B 1 334 ? -24.281 4.145 -6.691 1 98.38 334 ILE B O 1
ATOM 5339 N N . SER B 1 335 ? -22.438 2.996 -6.172 1 98.19 335 SER B N 1
ATOM 5340 C CA . SER B 1 335 ? -23.125 2.182 -5.172 1 98.19 335 SER B CA 1
ATOM 5341 C C . SER B 1 335 ? -22.266 1.997 -3.928 1 98.19 335 SER B C 1
ATOM 5343 O O . SER B 1 335 ? -21.094 1.625 -4.027 1 98.19 335 SER B O 1
ATOM 5345 N N . ILE B 1 336 ? -22.828 2.262 -2.785 1 96.5 336 ILE B N 1
ATOM 5346 C CA . ILE B 1 336 ? -22.172 1.979 -1.518 1 96.5 336 ILE B CA 1
ATOM 5347 C C . ILE B 1 336 ? -22.125 0.471 -1.284 1 96.5 336 ILE B C 1
ATOM 5349 O O . ILE B 1 336 ? -23.141 -0.214 -1.41 1 96.5 336 ILE B O 1
ATOM 5353 N N . ILE B 1 337 ? -20.922 0.002 -0.933 1 90.69 337 ILE B N 1
ATOM 5354 C CA . ILE B 1 337 ? -20.719 -1.437 -0.804 1 90.69 337 ILE B CA 1
ATOM 5355 C C . ILE B 1 337 ? -20.984 -1.867 0.638 1 90.69 337 ILE B C 1
ATOM 5357 O O . ILE B 1 337 ? -20.688 -1.13 1.578 1 90.69 337 ILE B O 1
ATOM 5361 N N . HIS B 1 338 ? -21.641 -2.943 0.893 1 75.38 338 HIS B N 1
ATOM 5362 C CA . HIS B 1 338 ? -21.828 -3.523 2.217 1 75.38 338 HIS B CA 1
ATOM 5363 C C . HIS B 1 338 ? -20.938 -4.738 2.424 1 75.38 338 HIS B C 1
ATOM 5365 O O . HIS B 1 338 ? -20.625 -5.453 1.469 1 75.38 338 HIS B O 1
#

Organism: Heterocephalus glaber (NCBI:txid10181)

Nearest PDB structures (foldseek):
  3kb5-assembly1_A  TM=8.886E-01  e=6.804E-19  Homo sapiens
  7xz0-assembly1_B  TM=4.928E-01  e=1.584E-22  Mus musculus
  7y4s-assembly1_B  TM=4.967E-01  e=3.315E-22  Homo sapiens
  7xt2-assembly1_B  TM=4.914E-01  e=1.973E-21  Homo sapiens
  7xv2-assembly1_A  TM=4.978E-01  e=2.523E-21  Mus musculus

Sequence (676 aa):
MLQNKIVDQCERLQLQSAGITKYVAEVLSGKNQRAVSTASAAREVVIQRLSLVRSLCESEEQRLLEQVHGEEERTHQSILTQRAHWAEALQKLNTIRSSLVDMLTHLDDHQLIQKEQEIFERTEEAEGILDPQESEKLNFNEKCTWSPLLTQLWATAVLGSLSGTEDVRIDERTVSPFLQLSDDRRTLTFSAKKSKACADGPERFDHWPNALAATSFQTGLHAWMVNVQNSCAYKVGVASGQLPRKGSGSDCRLGHNTFSWVFSRYDQEFRFLHNGQHQPLGLLRSPAQLGVLLDLEARELLFYEPASGTVLYTYHTAFPTPLFPVFAVADQTISIIHMLQNKIVDQCERLQLQSAGITKYVAEVLSGKNQRAVSTASAAREVVIQRLSLVRSLCESEEQRLLEQVHGEEERTHQSILTQRAHWAEALQKLNTIRSSLVDMLTHLDDHQLIQKEQEIFERTEEAEGILDPQESEKLNFNEKCTWSPLLTQLWATAVLGSLSGTEDVRIDERTVSPFLQLSDDRRTLTFSAKKSKACADGPERFDHWPNALAATSFQTGLHAWMVNVQNSCAYKVGVASGQLPRKGSGSDCRLGHNTFSWVFSRYDQEFRFLHNGQHQPLGLLRSPAQLGVLLDLEARELLFYEPASGTVLYTYHTAFPTPLFPVFAVADQTISIIH

pLDDT: mean 92.89, std 6.68, range [53.91, 98.81]

InterPro domains:
  IPR001870 B30.2/SPRY domain [PS50188] (148-338)
  IPR003877 SPRY domain [PF00622] (222-334)
  IPR003877 SPRY domain [SM00449] (219-332)
  IPR003879 Butyrophylin-like, SPRY domain [PR01407] (164-181)
  IPR003879 Butyrophylin-like, SPRY domain [PR01407] (181-198)
  IPR003879 Butyrophylin-like, SPRY domain [PR01407] (204-228)
  IPR003879 Butyrophylin-like, SPRY domain [PR01407] (234-247)
  IPR003879 Butyrophylin-like, SPRY domain [PR01407] (281-305)
  IPR003879 Butyrophylin-like, SPRY domain [PR01407] (311-329)
  IPR006574 SPRY-associated [PF13765] (169-217)
  IPR006574 SPRY-associated [SM00589] (165-218)
  IPR013320 Concanavalin A-like lectin/glucanase domain superfamily [SSF49899] (167-336)
  IPR043136 B30.2/SPRY domain superfamily [G3DSA:2.60.120.920] (160-336)
  IPR050143 Tripartite motif-containing [PTHR24103] (6-330)

Radius of gyration: 39.1 Å; Cα contacts (8 Å, |Δi|>4): 1215; chains: 2; bounding box: 77×152×82 Å